Protein AF-A0ABD0U5N0-F1 (afdb_monomer)

InterPro domains:
  IPR001128 Cytochrome P450 [PF00067] (7-389)
  IPR001128 Cytochrome P450 [PR00385] (223-240)
  IPR001128 Cytochrome P450 [PR00385] (265-276)
  IPR001128 Cytochrome P450 [PR00385] (344-353)
  IPR001128 Cytochrome P450 [PR00385] (353-364)
  IPR002401 Cytochrome P450, E-class, group I [PR00463] (212-229)
  IPR002401 Cytochrome P450, E-class, group I [PR00463] (232-258)
  IPR002401 Cytochrome P450, E-class, group I [PR00463] (264-282)
  IPR002401 Cytochrome P450, E-class, group I [PR00463] (343-353)
  IPR002401 Cytochrome P450, E-class, group I [PR00463] (353-376)
  IPR017972 Cytochrome P450, conserved site [PS00086] (346-355)
  IPR036396 Cytochrome P450 superfamily [G3DSA:1.10.630.10] (1-417)
  IPR036396 Cytochrome P450 superfamily [SSF48264] (3-405)

Mean predicted aligned error: 13.19 Å

Secondary structure (DSSP, 8-state):
-EEEEE--HHHHHIIIIISGGG----HHHHHHTGGGTTSTTT--HHHHHHHHHHHHHHHT-HHHHHHHHHHHHHHIIIIIHHHHHHHHHTT-EEEHHHHHHHHHHHHHHHHHHS-------TT----HHHHHHHHHHHHHHHHTTS-HHHHHHHHHTT-HHHHHHHHHHHHHHHHHHHHHHHHHHHHTTS------HHHHHHTSGGG--HHHHHHHHHHHHHHHHHHHHHHHHHHHHHHHH-HHHHHHHHHHHHTT-SS-HHHHHHHHHHHHHS-SS-EEEEE-SS-EE-TTS-EE-TTEEEEEEHHHHTT-HHHH-TTTTS--GGGGB-TTSSBPPPPTTTSGGG--GGG--TTHHHHHHHHHHHHHHHHHHEEEEEPTT----B-SSSS--BTT--EEEEEE-------EEE---SSS--PPPPPPTT---EEEE---SSS-PPPPPPPTT---EEEE---S-S-PPPPPPPTT---EEEEEE-SSSPPPPPPPPTT----EEEEEE-SSS-EEEEE-

Radius of gyration: 30.44 Å; Cα contacts (8 Å, |Δi|>4): 755; chains: 1; bounding box: 78×53×89 Å

Structure (mmCIF, N/CA/C/O backbone):
data_AF-A0ABD0U5N0-F1
#
_entry.id   AF-A0ABD0U5N0-F1
#
loop_
_atom_site.group_PDB
_atom_site.id
_atom_site.type_symbol
_atom_site.label_atom_id
_atom_site.label_alt_id
_atom_site.label_comp_id
_atom_site.label_asym_id
_atom_site.label_entity_id
_atom_site.label_seq_id
_atom_site.pdbx_PDB_ins_code
_atom_site.Cartn_x
_atom_site.Cartn_y
_atom_site.Cartn_z
_atom_site.occupancy
_atom_site.B_iso_or_equiv
_atom_site.auth_seq_id
_atom_site.auth_comp_id
_atom_site.auth_asym_id
_atom_site.auth_atom_id
_atom_site.pdbx_PDB_model_num
ATOM 1 N N . MET A 1 1 ? 3.404 -3.059 -29.132 1.00 70.19 1 MET A N 1
ATOM 2 C CA . MET A 1 1 ? 4.041 -3.560 -27.898 1.00 70.19 1 MET A CA 1
ATOM 3 C C . MET A 1 1 ? 3.740 -5.045 -27.776 1.00 70.19 1 MET A C 1
ATOM 5 O O . MET A 1 1 ? 2.583 -5.409 -27.954 1.00 70.19 1 MET A O 1
ATOM 9 N N . LYS A 1 2 ? 4.748 -5.892 -27.534 1.00 87.06 2 LYS A N 1
ATOM 10 C CA . LYS A 1 2 ? 4.522 -7.301 -27.173 1.00 87.06 2 LYS A CA 1
ATOM 11 C C . LYS A 1 2 ? 4.377 -7.378 -25.654 1.00 87.06 2 LYS A C 1
ATOM 13 O O . LYS A 1 2 ? 5.252 -6.892 -24.943 1.00 87.06 2 LYS A O 1
ATOM 18 N N . LEU A 1 3 ? 3.276 -7.951 -25.183 1.00 91.19 3 LEU A N 1
ATOM 19 C CA . LEU A 1 3 ? 2.976 -8.116 -23.764 1.00 91.19 3 LEU A CA 1
ATOM 20 C C . LEU A 1 3 ? 2.849 -9.611 -23.463 1.00 91.19 3 LEU A C 1
ATOM 22 O O . LEU A 1 3 ? 2.065 -10.297 -24.116 1.00 91.19 3 LEU A O 1
ATOM 26 N N . LEU A 1 4 ? 3.597 -10.097 -22.477 1.00 94.75 4 LEU A N 1
ATOM 27 C CA . LEU A 1 4 ? 3.424 -11.420 -21.885 1.00 94.75 4 LEU A CA 1
ATOM 28 C C . LEU A 1 4 ? 2.811 -11.245 -20.496 1.00 94.75 4 LEU A C 1
ATOM 30 O O . LEU A 1 4 ? 3.356 -10.511 -19.679 1.00 94.75 4 LEU A O 1
ATOM 34 N N . ILE A 1 5 ? 1.704 -11.926 -20.207 1.00 95.62 5 ILE A N 1
ATOM 35 C CA . ILE A 1 5 ? 1.101 -11.927 -18.869 1.00 95.62 5 ILE A CA 1
ATOM 36 C C . ILE A 1 5 ? 1.369 -13.284 -18.221 1.00 95.62 5 ILE A C 1
ATOM 38 O O . ILE A 1 5 ? 1.080 -14.318 -18.818 1.00 95.62 5 ILE A O 1
ATOM 42 N N . THR A 1 6 ? 1.903 -13.290 -17.000 1.00 95.69 6 THR A N 1
ATOM 43 C CA . THR A 1 6 ? 2.189 -14.516 -16.244 1.00 95.69 6 THR A CA 1
ATOM 44 C C . THR A 1 6 ? 1.675 -14.425 -14.809 1.00 95.69 6 THR A C 1
ATOM 46 O O . THR A 1 6 ? 1.639 -13.362 -14.190 1.00 95.69 6 THR A O 1
ATOM 49 N N . CYS A 1 7 ? 1.282 -15.571 -14.267 1.00 95.69 7 CYS A N 1
ATOM 50 C CA . CYS A 1 7 ? 0.981 -15.779 -12.849 1.00 95.69 7 CYS A CA 1
ATOM 51 C C . CYS A 1 7 ? 1.714 -17.010 -12.284 1.00 95.69 7 CYS A C 1
ATOM 53 O O . CYS A 1 7 ? 1.429 -17.434 -11.171 1.00 95.69 7 CYS A O 1
ATOM 55 N N . ASP A 1 8 ? 2.665 -17.571 -13.040 1.00 96.12 8 ASP A N 1
ATOM 56 C CA . ASP A 1 8 ? 3.473 -18.722 -12.636 1.00 96.12 8 ASP A CA 1
ATOM 57 C C . ASP A 1 8 ? 4.595 -18.300 -11.656 1.00 96.12 8 ASP A C 1
ATOM 59 O O . ASP A 1 8 ? 5.469 -17.509 -12.044 1.00 96.12 8 ASP A O 1
ATOM 63 N N . PRO A 1 9 ? 4.623 -18.830 -10.415 1.00 96.75 9 PRO A N 1
ATOM 64 C CA . PRO A 1 9 ? 5.676 -18.541 -9.443 1.00 96.75 9 PRO A CA 1
ATOM 65 C C . PRO A 1 9 ? 7.088 -18.914 -9.914 1.00 96.75 9 PRO A C 1
ATOM 67 O O . PRO A 1 9 ? 8.052 -18.289 -9.471 1.00 96.75 9 PRO A O 1
ATOM 70 N N . ALA A 1 10 ? 7.243 -19.901 -10.804 1.00 97.00 10 ALA A N 1
ATOM 71 C CA . ALA A 1 10 ? 8.546 -20.276 -11.351 1.00 97.00 10 ALA A CA 1
ATOM 72 C C . ALA A 1 10 ? 9.104 -19.164 -12.251 1.00 97.00 10 ALA A C 1
ATOM 74 O O . ALA A 1 10 ? 10.258 -18.760 -12.091 1.00 97.00 10 ALA A O 1
ATOM 75 N N . ASN A 1 11 ? 8.262 -18.598 -13.124 1.00 97.25 11 ASN A N 1
ATOM 76 C CA . ASN A 1 11 ? 8.617 -17.425 -13.926 1.00 97.25 11 ASN A CA 1
ATOM 77 C C . ASN A 1 11 ? 8.943 -16.218 -13.030 1.00 97.25 11 ASN A C 1
ATOM 79 O O . ASN A 1 11 ? 9.918 -15.515 -13.286 1.00 97.25 11 ASN A O 1
ATOM 83 N N . VAL A 1 12 ? 8.162 -15.990 -11.963 1.00 97.12 12 VAL A N 1
ATOM 84 C CA . VAL A 1 12 ? 8.430 -14.917 -10.985 1.00 97.12 12 VAL A CA 1
ATOM 85 C C . VAL A 1 12 ? 9.796 -15.112 -10.331 1.00 97.12 12 VAL A C 1
ATOM 87 O O . VAL A 1 12 ? 10.606 -14.189 -10.324 1.00 97.12 12 VAL A O 1
ATOM 90 N N . ASN A 1 13 ? 10.077 -16.308 -9.806 1.00 97.44 13 ASN A N 1
ATOM 91 C CA . ASN A 1 13 ? 11.350 -16.604 -9.155 1.00 97.44 13 ASN A CA 1
ATOM 92 C C . ASN A 1 13 ? 12.532 -16.384 -10.106 1.00 97.44 13 ASN A C 1
ATOM 94 O O . ASN A 1 13 ? 13.528 -15.770 -9.726 1.00 97.44 13 ASN A O 1
ATOM 98 N N . HIS A 1 14 ? 12.403 -16.845 -11.350 1.00 97.50 14 HIS A N 1
ATOM 99 C CA . HIS A 1 14 ? 13.434 -16.672 -12.366 1.00 97.50 14 HIS A CA 1
ATOM 100 C C . HIS A 1 14 ? 13.706 -15.196 -12.662 1.00 97.50 14 HIS A C 1
ATOM 102 O O . HIS A 1 14 ? 14.838 -14.736 -12.535 1.00 97.50 14 HIS A O 1
ATOM 108 N N . ILE A 1 15 ? 12.659 -14.432 -12.976 1.00 96.88 15 ILE A N 1
ATOM 109 C CA . ILE A 1 15 ? 12.776 -13.035 -13.410 1.00 96.88 15 ILE A CA 1
ATOM 110 C C . ILE A 1 15 ? 13.223 -12.111 -12.270 1.00 96.88 15 ILE A C 1
ATOM 112 O O . ILE A 1 15 ? 14.026 -11.205 -12.482 1.00 96.88 15 ILE A O 1
ATOM 116 N N . PHE A 1 16 ? 12.720 -12.316 -11.053 1.00 96.62 16 PHE A N 1
ATOM 117 C CA . PHE A 1 16 ? 13.005 -11.411 -9.938 1.00 96.62 16 PHE A CA 1
ATOM 118 C C . PHE A 1 16 ? 14.241 -11.799 -9.127 1.00 96.62 16 PHE A C 1
ATOM 120 O O . PHE A 1 16 ? 14.817 -10.914 -8.499 1.00 96.62 16 PHE A O 1
ATOM 127 N N . ASN A 1 17 ? 14.655 -13.072 -9.124 1.00 95.38 17 ASN A N 1
ATOM 128 C CA . ASN A 1 17 ? 15.810 -13.533 -8.346 1.00 95.38 17 ASN A CA 1
ATOM 129 C C . ASN A 1 17 ? 16.969 -13.996 -9.232 1.00 95.38 17 ASN A C 1
ATOM 131 O O . ASN A 1 17 ? 18.081 -13.505 -9.063 1.00 95.38 17 ASN A O 1
ATOM 135 N N . VAL A 1 18 ? 16.723 -14.938 -10.148 1.00 96.25 18 VAL A N 1
ATOM 136 C CA . VAL A 1 18 ? 17.792 -15.658 -10.866 1.00 96.25 18 VAL A CA 1
ATOM 137 C C . VAL A 1 18 ? 18.437 -14.794 -11.947 1.00 96.25 18 VAL A C 1
ATOM 139 O O . VAL A 1 18 ? 19.654 -14.652 -11.959 1.00 96.25 18 VAL A O 1
ATOM 142 N N . ASN A 1 19 ? 17.636 -14.183 -12.824 1.00 96.00 19 ASN A N 1
ATOM 143 C CA . ASN A 1 19 ? 18.122 -13.375 -13.945 1.00 96.00 19 ASN A CA 1
ATOM 144 C C . ASN A 1 19 ? 17.683 -11.903 -13.841 1.00 96.00 19 ASN A C 1
ATOM 146 O O . ASN A 1 19 ? 17.311 -11.264 -14.818 1.00 96.00 19 ASN A O 1
ATOM 150 N N . PHE A 1 20 ? 17.719 -11.348 -12.629 1.00 95.00 20 PHE A N 1
ATOM 151 C CA . PHE A 1 20 ? 17.214 -10.006 -12.316 1.00 95.00 20 PHE A CA 1
ATOM 152 C C . PHE A 1 20 ? 17.708 -8.890 -13.256 1.00 95.00 20 PHE A C 1
ATOM 154 O O . PHE A 1 20 ? 16.948 -7.977 -13.586 1.00 95.00 20 PHE A O 1
ATOM 161 N N . HIS A 1 21 ? 18.970 -8.948 -13.689 1.00 94.31 21 HIS A N 1
ATOM 162 C CA . HIS A 1 21 ? 19.591 -7.906 -14.511 1.00 94.31 21 HIS A CA 1
ATOM 163 C C . HIS A 1 21 ? 18.999 -7.806 -15.924 1.00 94.31 21 HIS A C 1
ATOM 165 O O . HIS A 1 21 ? 18.962 -6.705 -16.472 1.00 94.31 21 HIS A O 1
ATOM 171 N N . ASN A 1 22 ? 18.487 -8.913 -16.473 1.00 96.19 22 ASN A N 1
ATOM 172 C CA . ASN A 1 22 ? 17.830 -8.945 -17.781 1.00 96.19 22 ASN A CA 1
ATOM 173 C C . ASN A 1 22 ? 16.428 -8.299 -17.764 1.00 96.19 22 ASN A C 1
ATOM 175 O O . ASN A 1 22 ? 15.859 -7.983 -18.811 1.00 96.19 22 ASN A O 1
ATOM 179 N N . TYR A 1 23 ? 15.869 -8.083 -16.567 1.00 96.19 23 TYR A N 1
ATOM 180 C CA . TYR A 1 23 ? 14.495 -7.626 -16.376 1.00 96.19 23 TYR A CA 1
ATOM 181 C C . TYR A 1 23 ? 14.414 -6.300 -15.589 1.00 96.19 23 TYR A C 1
ATOM 183 O O . TYR A 1 23 ? 13.945 -6.268 -14.435 1.00 96.19 23 TYR A O 1
ATOM 191 N N . PRO A 1 24 ? 14.870 -5.172 -16.175 1.00 95.31 24 PRO A N 1
ATOM 192 C CA . PRO A 1 24 ? 14.650 -3.841 -15.616 1.00 95.31 24 PRO A CA 1
ATOM 193 C C . PRO A 1 24 ? 13.161 -3.473 -15.659 1.00 95.31 24 PRO A C 1
ATOM 195 O O . PRO A 1 24 ? 12.338 -4.183 -16.239 1.00 95.31 24 PRO A O 1
ATOM 198 N N . LYS A 1 25 ? 12.774 -2.355 -15.041 1.00 92.31 25 LYS A N 1
ATOM 199 C CA . LYS A 1 25 ? 11.436 -1.801 -15.298 1.00 92.31 25 LYS A CA 1
ATOM 200 C C . LYS A 1 25 ? 11.361 -1.195 -16.701 1.00 92.31 25 LYS A C 1
ATOM 202 O O . LYS A 1 25 ? 10.390 -1.426 -17.417 1.00 92.31 25 LYS A O 1
ATOM 207 N N . GLY A 1 26 ? 12.428 -0.516 -17.118 1.00 91.06 26 GLY A N 1
ATOM 208 C CA . GLY A 1 26 ? 12.618 -0.028 -18.478 1.00 91.06 26 GLY A CA 1
ATOM 209 C C . GLY A 1 26 ? 11.933 1.309 -18.771 1.00 91.06 26 GLY A C 1
ATOM 210 O O . GLY A 1 26 ? 11.092 1.798 -18.017 1.00 91.06 26 GLY A O 1
ATOM 211 N N . HIS A 1 27 ? 12.297 1.888 -19.919 1.00 89.12 27 HIS A N 1
ATOM 212 C CA . HIS A 1 27 ? 11.910 3.244 -20.325 1.00 89.12 27 HIS A CA 1
ATOM 213 C C . HIS A 1 27 ? 10.390 3.470 -20.376 1.00 89.12 27 HIS A C 1
ATOM 215 O O . HIS A 1 27 ? 9.896 4.536 -20.019 1.00 89.12 27 HIS A O 1
ATOM 221 N N . GLU A 1 28 ? 9.629 2.474 -20.826 1.00 87.44 28 GLU A N 1
ATOM 222 C CA . GLU A 1 28 ? 8.171 2.584 -20.931 1.00 87.44 28 GLU A CA 1
ATOM 223 C C . GLU A 1 28 ? 7.501 2.729 -19.558 1.00 87.44 28 GLU A C 1
ATOM 225 O O . GLU A 1 28 ? 6.593 3.547 -19.398 1.00 87.44 28 GLU A O 1
ATOM 230 N N . PHE A 1 29 ? 7.992 2.004 -18.545 1.00 89.75 29 PHE A N 1
ATOM 231 C CA . PHE A 1 29 ? 7.529 2.171 -17.170 1.00 89.75 29 PHE A CA 1
ATOM 232 C C . PHE A 1 29 ? 7.836 3.587 -16.674 1.00 89.75 29 PHE A C 1
ATOM 234 O O . PHE A 1 29 ? 6.931 4.281 -16.216 1.00 89.75 29 PHE A O 1
ATOM 241 N N . SER A 1 30 ? 9.085 4.048 -16.815 1.00 91.38 30 SER A N 1
ATOM 242 C CA . SER A 1 30 ? 9.473 5.390 -16.361 1.00 91.38 30 SER A CA 1
ATOM 243 C C . SER A 1 30 ? 8.715 6.506 -17.087 1.00 91.38 30 SER A C 1
ATOM 245 O O . SER A 1 30 ? 8.373 7.506 -16.467 1.00 91.38 30 SER A O 1
ATOM 247 N N . GLU A 1 31 ? 8.397 6.334 -18.375 1.00 91.69 31 GLU A N 1
ATOM 248 C CA . GLU A 1 31 ? 7.619 7.311 -19.146 1.00 91.69 31 GLU A CA 1
ATOM 249 C C . GLU A 1 31 ? 6.152 7.365 -18.688 1.00 91.69 31 GLU A C 1
ATOM 251 O O . GLU A 1 31 ? 5.567 8.445 -18.578 1.00 91.69 31 GLU A O 1
ATOM 256 N N . ASN A 1 32 ? 5.548 6.215 -18.375 1.00 90.94 32 ASN A N 1
ATOM 257 C CA . ASN A 1 32 ? 4.183 6.176 -17.852 1.00 90.94 32 ASN A CA 1
ATOM 258 C C . ASN A 1 32 ? 4.086 6.748 -16.432 1.00 90.94 32 ASN A C 1
ATOM 260 O O . ASN A 1 32 ? 3.081 7.389 -16.120 1.00 90.94 32 ASN A O 1
ATOM 264 N N . PHE A 1 33 ? 5.111 6.544 -15.602 1.00 92.38 33 PHE A N 1
ATOM 265 C CA . PHE A 1 33 ? 5.203 7.003 -14.212 1.00 92.38 33 PHE A CA 1
ATOM 266 C C . PHE A 1 33 ? 6.078 8.256 -14.055 1.00 92.38 33 PHE A C 1
ATOM 268 O O . PHE A 1 33 ? 6.706 8.457 -13.016 1.00 92.38 33 PHE A O 1
ATOM 275 N N . ASP A 1 34 ? 6.113 9.121 -15.065 1.00 93.31 34 ASP A N 1
ATOM 276 C CA . ASP A 1 34 ? 6.986 10.299 -15.107 1.00 93.31 34 ASP A CA 1
ATOM 277 C C . ASP A 1 34 ? 6.796 11.280 -13.942 1.00 93.31 34 ASP A C 1
ATOM 279 O O . ASP A 1 34 ? 7.740 11.960 -13.544 1.00 93.31 34 ASP A O 1
ATOM 283 N N . ILE A 1 35 ? 5.613 11.288 -13.323 1.00 93.62 35 ILE A N 1
ATOM 284 C CA . ILE A 1 35 ? 5.359 12.044 -12.093 1.00 93.62 35 ILE A CA 1
ATOM 285 C C . ILE A 1 35 ? 6.316 11.681 -10.950 1.00 93.62 35 ILE A C 1
ATOM 287 O O . ILE A 1 35 ? 6.543 12.518 -10.086 1.00 93.62 35 ILE A O 1
ATOM 291 N N . LEU A 1 36 ? 6.893 10.474 -10.925 1.00 92.88 36 LEU A N 1
ATOM 292 C CA . LEU A 1 36 ? 7.845 10.038 -9.892 1.00 92.88 36 LEU A CA 1
ATOM 293 C C . LEU A 1 36 ? 9.285 10.503 -10.150 1.00 92.88 36 LEU A C 1
ATOM 295 O O . LEU A 1 36 ? 10.148 10.266 -9.304 1.00 92.88 36 LEU A O 1
ATOM 299 N N . GLY A 1 37 ? 9.547 11.120 -11.307 1.00 92.94 37 GLY A N 1
ATOM 300 C CA . GLY A 1 37 ? 10.888 11.516 -11.723 1.00 92.94 37 GLY A CA 1
ATOM 301 C C . GLY A 1 37 ? 11.872 10.346 -11.676 1.00 92.94 37 GLY A C 1
ATOM 302 O O . GLY A 1 37 ? 11.556 9.248 -12.143 1.00 92.94 37 GLY A O 1
ATOM 303 N N . ASP A 1 38 ? 13.038 10.578 -11.075 1.00 91.44 38 ASP A N 1
ATOM 304 C CA . ASP A 1 38 ? 14.132 9.605 -10.948 1.00 91.44 38 ASP A CA 1
ATOM 305 C C . ASP A 1 38 ? 14.093 8.833 -9.612 1.00 91.44 38 ASP A C 1
ATOM 307 O O . ASP A 1 38 ? 15.082 8.224 -9.191 1.00 91.44 38 ASP A O 1
ATOM 311 N N . GLY A 1 39 ? 12.944 8.847 -8.927 1.00 92.06 39 GLY A N 1
ATOM 312 C CA . GLY A 1 39 ? 12.747 8.163 -7.654 1.00 92.06 39 GLY A CA 1
ATOM 313 C C . GLY A 1 39 ? 12.921 6.643 -7.746 1.00 92.06 39 GLY A C 1
ATOM 314 O O . GLY A 1 39 ? 12.849 6.033 -8.815 1.00 92.06 39 GLY A O 1
ATOM 315 N N . ILE A 1 40 ? 13.093 5.996 -6.590 1.00 92.62 40 ILE A N 1
ATOM 316 C CA . ILE A 1 40 ? 13.462 4.572 -6.461 1.00 92.62 40 ILE A CA 1
ATOM 317 C C . ILE A 1 40 ? 12.544 3.594 -7.223 1.00 92.62 40 ILE A C 1
ATOM 319 O O . ILE A 1 40 ? 12.953 2.476 -7.554 1.00 92.62 40 ILE A O 1
ATOM 323 N N . PHE A 1 41 ? 11.299 3.990 -7.500 1.00 91.25 41 PHE A N 1
ATOM 324 C CA . PHE A 1 41 ? 10.359 3.192 -8.281 1.00 91.25 41 PHE A CA 1
ATOM 325 C C . PHE A 1 41 ? 10.565 3.273 -9.792 1.00 91.25 41 PHE A C 1
ATOM 327 O O . PHE A 1 41 ? 10.220 2.292 -10.447 1.00 91.25 41 PHE A O 1
ATOM 334 N N . ASN A 1 42 ? 11.117 4.365 -10.320 1.00 92.69 42 ASN A N 1
ATOM 335 C CA . ASN A 1 42 ? 11.445 4.538 -11.738 1.00 92.69 42 ASN A CA 1
ATOM 336 C C . ASN A 1 42 ? 12.912 4.229 -12.045 1.00 92.69 42 ASN A C 1
ATOM 338 O O . ASN A 1 42 ? 13.237 3.893 -13.179 1.00 92.69 42 ASN A O 1
ATOM 342 N N . ALA A 1 43 ? 13.791 4.316 -11.047 1.00 92.12 43 ALA A N 1
ATOM 343 C CA . ALA A 1 43 ? 15.204 4.033 -11.224 1.00 92.12 43 ALA A CA 1
ATOM 344 C C . ALA A 1 43 ? 15.462 2.553 -11.573 1.00 92.12 43 ALA A C 1
ATOM 346 O O . ALA A 1 43 ? 14.816 1.639 -11.043 1.00 92.12 43 ALA A O 1
ATOM 347 N N . ASP A 1 44 ? 16.479 2.316 -12.402 1.00 92.19 44 ASP A N 1
ATOM 348 C CA . ASP A 1 44 ? 17.041 1.003 -12.725 1.00 92.19 44 ASP A CA 1
ATOM 349 C C . ASP A 1 44 ? 18.568 0.983 -12.485 1.00 92.19 44 ASP A C 1
ATOM 351 O O . ASP A 1 44 ? 19.184 2.015 -12.206 1.00 92.19 44 ASP A O 1
ATOM 355 N N . HIS A 1 45 ? 19.167 -0.213 -12.533 1.00 91.31 45 HIS A N 1
ATOM 356 C CA . HIS A 1 45 ? 20.617 -0.448 -12.445 1.00 91.31 45 HIS A CA 1
ATOM 357 C C . HIS A 1 45 ? 21.315 0.273 -11.268 1.00 91.31 45 HIS A C 1
ATOM 359 O O . HIS A 1 45 ? 20.898 0.124 -10.115 1.00 91.31 45 HIS A O 1
ATOM 365 N N . GLU A 1 46 ? 22.399 1.009 -11.535 1.00 92.06 46 GLU A N 1
ATOM 366 C CA . GLU A 1 46 ? 23.238 1.656 -10.519 1.00 92.06 46 GLU A CA 1
ATOM 367 C C . GLU A 1 46 ? 22.492 2.734 -9.727 1.00 92.06 46 GLU A C 1
ATOM 369 O O . GLU A 1 46 ? 22.603 2.768 -8.500 1.00 92.06 46 GLU A O 1
ATOM 374 N N . SER A 1 47 ? 21.676 3.556 -10.401 1.00 89.94 47 SER A N 1
ATOM 375 C CA . SER A 1 47 ? 20.864 4.594 -9.748 1.00 89.94 47 SER A CA 1
ATOM 376 C C . SER A 1 47 ? 19.935 3.972 -8.706 1.00 89.94 47 SER A C 1
ATOM 378 O O . SER A 1 47 ? 19.943 4.359 -7.535 1.00 89.94 47 SER A O 1
ATOM 380 N N . TRP A 1 48 ? 19.208 2.920 -9.093 1.00 94.56 48 TRP A N 1
ATOM 381 C CA . TRP A 1 48 ? 18.344 2.194 -8.168 1.00 94.56 48 TRP A CA 1
ATOM 382 C C . TRP A 1 48 ? 19.124 1.542 -7.022 1.00 94.56 48 TRP A C 1
ATOM 384 O O . TRP A 1 48 ? 18.698 1.624 -5.870 1.00 94.56 48 TRP A O 1
ATOM 394 N N . SER A 1 49 ? 20.256 0.902 -7.324 1.00 93.12 49 SER A N 1
ATOM 395 C CA . SER A 1 49 ? 21.082 0.220 -6.324 1.00 93.12 49 SER A CA 1
ATOM 396 C C . SER A 1 49 ? 21.585 1.192 -5.250 1.00 93.12 49 SER A C 1
ATOM 398 O O . SER A 1 49 ? 21.451 0.921 -4.053 1.00 93.12 49 SER A O 1
ATOM 400 N N . SER A 1 50 ? 22.074 2.366 -5.665 1.00 90.88 50 SER A N 1
ATOM 401 C CA . SER A 1 50 ? 22.538 3.428 -4.766 1.00 90.88 50 SER A CA 1
ATOM 402 C C . SER A 1 50 ? 21.405 3.966 -3.884 1.00 90.88 50 SER A C 1
ATOM 404 O O . SER A 1 50 ? 21.506 3.942 -2.651 1.00 90.88 50 SER A O 1
ATOM 406 N N . GLN A 1 51 ? 20.275 4.348 -4.495 1.00 91.88 51 GLN A N 1
ATOM 407 C CA . GLN A 1 51 ? 19.096 4.834 -3.770 1.00 91.88 51 GLN A CA 1
ATOM 408 C C . GLN A 1 51 ? 18.573 3.799 -2.770 1.00 91.88 51 GLN A C 1
ATOM 410 O O . GLN A 1 51 ? 18.276 4.130 -1.619 1.00 91.88 51 GLN A O 1
ATOM 415 N N . ARG A 1 52 ? 18.495 2.529 -3.186 1.00 93.75 52 ARG A N 1
ATOM 416 C CA . ARG A 1 52 ? 18.048 1.424 -2.339 1.00 93.75 52 ARG A CA 1
ATOM 417 C C . ARG A 1 52 ? 18.975 1.211 -1.156 1.00 93.75 52 ARG A C 1
ATOM 419 O O . ARG A 1 52 ? 18.473 1.082 -0.044 1.00 93.75 52 ARG A O 1
ATOM 426 N N . LYS A 1 53 ? 20.291 1.161 -1.379 1.00 92.44 53 LYS A N 1
ATOM 427 C CA . LYS A 1 53 ? 21.277 0.972 -0.307 1.00 92.44 53 LYS A CA 1
ATOM 428 C C . LYS A 1 53 ? 21.139 2.073 0.741 1.00 92.44 53 LYS A C 1
ATOM 430 O O . LYS A 1 53 ? 21.066 1.770 1.928 1.00 92.44 53 LYS A O 1
ATOM 435 N N . LYS A 1 54 ? 21.018 3.330 0.304 1.00 89.12 54 LYS A N 1
ATOM 436 C CA . LYS A 1 54 ? 20.810 4.478 1.196 1.00 89.12 54 LYS A CA 1
ATOM 437 C C . LYS A 1 54 ? 19.496 4.370 1.969 1.00 89.12 54 LYS A C 1
ATOM 439 O O . LYS A 1 54 ? 19.510 4.409 3.194 1.00 89.12 54 LYS A O 1
ATOM 444 N N . ALA A 1 55 ? 18.376 4.155 1.279 1.00 91.69 55 ALA A N 1
ATOM 445 C CA . ALA A 1 55 ? 17.071 4.006 1.922 1.00 91.69 55 ALA A CA 1
ATOM 446 C C . ALA A 1 55 ? 17.057 2.847 2.934 1.00 91.69 55 ALA A C 1
ATOM 448 O O . ALA A 1 55 ? 16.573 3.012 4.050 1.00 91.69 55 ALA A O 1
ATOM 449 N N . GLN A 1 56 ? 17.640 1.698 2.576 1.00 92.56 56 GLN A N 1
ATOM 450 C CA . GLN A 1 56 ? 17.761 0.539 3.457 1.00 92.56 56 GLN A CA 1
ATOM 451 C C . GLN A 1 56 ? 18.546 0.878 4.728 1.00 92.56 56 GLN A C 1
ATOM 453 O O . GLN A 1 56 ? 18.069 0.590 5.819 1.00 92.56 56 GLN A O 1
ATOM 458 N N . LEU A 1 57 ? 19.700 1.542 4.599 1.00 90.25 57 LEU A N 1
ATOM 459 C CA . LEU A 1 57 ? 20.519 1.955 5.742 1.00 90.25 57 LEU A CA 1
ATOM 460 C C . LEU A 1 57 ? 19.794 2.898 6.703 1.00 90.25 57 LEU A C 1
ATOM 462 O O . LEU A 1 57 ? 20.129 2.904 7.883 1.00 90.25 57 LEU A O 1
ATOM 466 N N . LEU A 1 58 ? 18.844 3.699 6.218 1.00 87.88 58 LEU A N 1
ATOM 467 C CA . LEU A 1 58 ? 18.058 4.611 7.048 1.00 87.88 58 LEU A CA 1
ATOM 468 C C . LEU A 1 58 ? 16.927 3.878 7.772 1.00 87.88 58 LEU A C 1
ATOM 470 O O . LEU A 1 58 ? 16.796 3.983 8.990 1.00 87.88 58 LEU A O 1
ATOM 474 N N . ILE A 1 59 ? 16.138 3.092 7.039 1.00 89.94 59 ILE A N 1
ATOM 475 C CA . ILE A 1 59 ? 14.928 2.464 7.584 1.00 89.94 59 ILE A CA 1
ATOM 476 C C . ILE A 1 59 ? 15.210 1.281 8.515 1.00 89.94 59 ILE A C 1
ATOM 478 O O . ILE A 1 59 ? 14.356 0.933 9.324 1.00 89.94 59 ILE A O 1
ATOM 482 N N . THR A 1 60 ? 16.378 0.637 8.409 1.00 89.75 60 THR A N 1
ATOM 483 C CA . THR A 1 60 ? 16.743 -0.484 9.291 1.00 89.75 60 THR A CA 1
ATOM 484 C C . THR A 1 60 ? 17.376 -0.026 10.603 1.00 89.75 60 THR A C 1
ATOM 486 O O . THR A 1 60 ? 17.740 -0.865 11.424 1.00 89.75 60 THR A O 1
ATOM 489 N N . GLN A 1 61 ? 17.549 1.282 10.818 1.00 89.62 61 GLN A N 1
ATOM 490 C CA . GLN A 1 61 ? 18.125 1.789 12.062 1.00 89.62 61 GLN A CA 1
ATOM 491 C C . GLN A 1 61 ? 17.168 1.523 13.232 1.00 89.62 61 GLN A C 1
ATOM 493 O O . GLN A 1 61 ? 15.993 1.885 13.136 1.00 89.62 61 GLN A O 1
ATOM 498 N N . PRO A 1 62 ? 17.645 0.974 14.367 1.00 89.75 62 PRO A N 1
ATOM 499 C CA . PRO A 1 62 ? 16.792 0.701 15.526 1.00 89.75 62 PRO A CA 1
ATOM 500 C C . PRO A 1 62 ? 16.016 1.928 16.015 1.00 89.75 62 PRO A C 1
ATOM 502 O O . PRO A 1 62 ? 14.833 1.820 16.325 1.00 89.75 62 PRO A O 1
ATOM 505 N N . ARG A 1 63 ? 16.650 3.112 16.003 1.00 88.12 63 ARG A N 1
ATOM 506 C CA . ARG A 1 63 ? 15.993 4.385 16.344 1.00 88.12 63 ARG A CA 1
ATOM 507 C C . ARG A 1 63 ? 14.805 4.700 15.434 1.00 88.12 63 ARG A C 1
ATOM 509 O O . ARG A 1 63 ? 13.752 5.090 15.920 1.00 88.12 63 ARG A O 1
ATOM 516 N N . PHE A 1 64 ? 14.940 4.449 14.131 1.00 89.62 64 PHE A N 1
ATOM 517 C CA . PHE A 1 64 ? 13.887 4.721 13.161 1.00 89.62 64 PHE A CA 1
ATOM 518 C C . PHE A 1 64 ? 12.731 3.733 13.323 1.00 89.62 64 PHE A C 1
ATOM 520 O O . PHE A 1 64 ? 11.574 4.132 13.312 1.00 89.62 64 PHE A O 1
ATOM 527 N N . LEU A 1 65 ? 13.022 2.452 13.562 1.00 91.12 65 LEU A N 1
ATOM 528 C CA . LEU A 1 65 ? 11.989 1.449 13.844 1.00 91.12 65 LEU A CA 1
ATOM 529 C C . LEU A 1 65 ? 11.237 1.735 15.157 1.00 91.12 65 LEU A C 1
ATOM 531 O O . LEU A 1 65 ? 10.017 1.553 15.230 1.00 91.12 65 LEU A O 1
ATOM 535 N N . ALA A 1 66 ? 11.939 2.228 16.182 1.00 91.12 66 ALA A N 1
ATOM 536 C CA . ALA A 1 66 ? 11.313 2.706 17.411 1.00 91.12 66 ALA A CA 1
ATOM 537 C C . ALA A 1 66 ? 10.424 3.930 17.141 1.00 91.12 66 ALA A C 1
ATOM 539 O O . ALA A 1 66 ? 9.276 3.955 17.580 1.00 91.12 66 ALA A O 1
ATOM 540 N N . PHE A 1 67 ? 10.908 4.897 16.354 1.00 91.50 67 PHE A N 1
ATOM 541 C CA . PHE A 1 67 ? 10.138 6.067 15.930 1.00 91.50 67 PHE A CA 1
ATOM 542 C C . PHE A 1 67 ? 8.868 5.681 15.157 1.00 91.50 67 PHE A C 1
ATOM 544 O O . PHE A 1 67 ? 7.791 6.173 15.478 1.00 91.50 67 PHE A O 1
ATOM 551 N N . VAL A 1 68 ? 8.957 4.727 14.224 1.00 93.31 68 VAL A N 1
ATOM 552 C CA . VAL A 1 68 ? 7.802 4.157 13.505 1.00 93.31 68 VAL A CA 1
ATOM 553 C C . VAL A 1 68 ? 6.764 3.601 14.472 1.00 93.31 68 VAL A C 1
ATOM 555 O O . VAL A 1 68 ? 5.580 3.917 14.357 1.00 93.31 68 VAL A O 1
ATOM 558 N N . THR A 1 69 ? 7.200 2.800 15.444 1.00 93.25 69 THR A N 1
ATOM 559 C CA . THR A 1 69 ? 6.301 2.197 16.438 1.00 93.25 69 THR A CA 1
ATOM 560 C C . THR A 1 69 ? 5.627 3.270 17.294 1.00 93.25 69 THR A C 1
ATOM 562 O O . THR A 1 69 ? 4.418 3.219 17.502 1.00 93.25 69 THR A O 1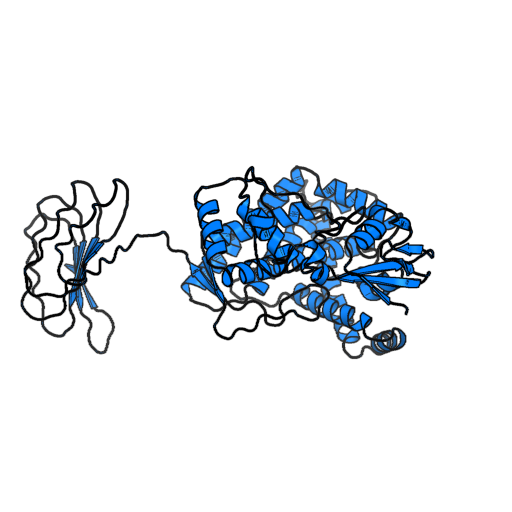
ATOM 565 N N . LEU A 1 70 ? 6.386 4.274 17.744 1.00 93.38 70 LEU A N 1
ATOM 566 C CA . LEU A 1 70 ? 5.867 5.391 18.533 1.00 93.38 70 LEU A CA 1
ATOM 567 C C . LEU A 1 70 ? 4.843 6.219 17.751 1.00 93.38 70 LEU A C 1
ATOM 569 O O . LEU A 1 70 ? 3.754 6.455 18.262 1.00 93.38 70 LEU A O 1
ATOM 573 N N . CYS A 1 71 ? 5.150 6.612 16.511 1.00 93.50 71 CYS A N 1
ATOM 574 C CA . CYS A 1 71 ? 4.216 7.358 15.665 1.00 93.50 71 CYS A CA 1
ATOM 575 C C . CYS A 1 71 ? 2.949 6.557 15.355 1.00 93.50 71 CYS A C 1
ATOM 577 O O . CYS A 1 71 ? 1.859 7.123 15.348 1.00 93.50 71 CYS A O 1
ATOM 579 N N . SER A 1 72 ? 3.085 5.248 15.125 1.00 95.31 72 SER A N 1
ATOM 580 C CA . SER A 1 72 ? 1.940 4.370 14.865 1.00 95.31 72 SER A CA 1
ATOM 581 C C . SER A 1 72 ? 1.016 4.304 16.079 1.00 95.31 72 SER A C 1
ATOM 583 O O . SER A 1 72 ? -0.181 4.539 15.945 1.00 95.31 72 SER A O 1
ATOM 585 N N . ARG A 1 73 ? 1.572 4.052 17.272 1.00 95.12 73 ARG A N 1
ATOM 586 C CA . ARG A 1 73 ? 0.806 3.997 18.527 1.00 95.12 73 ARG A CA 1
ATOM 587 C C . ARG A 1 73 ? 0.153 5.327 18.863 1.00 95.12 73 ARG A C 1
ATOM 589 O O . ARG A 1 73 ? -1.039 5.359 19.132 1.00 95.12 73 ARG A O 1
ATOM 596 N N . ASP A 1 74 ? 0.902 6.423 18.765 1.00 94.94 74 ASP A N 1
ATOM 597 C CA . ASP A 1 74 ? 0.380 7.771 18.996 1.00 94.94 74 ASP A CA 1
ATOM 598 C C . ASP A 1 74 ? -0.814 8.076 18.080 1.00 94.94 74 ASP A C 1
ATOM 600 O O . ASP A 1 74 ? -1.876 8.490 18.547 1.00 94.94 74 ASP A O 1
ATOM 604 N N . LYS A 1 75 ? -0.690 7.786 16.778 1.00 96.38 75 LYS A N 1
ATOM 605 C CA . LYS A 1 75 ? -1.780 8.009 15.825 1.00 96.38 75 LYS A CA 1
ATOM 606 C C . LYS A 1 75 ? -2.992 7.114 16.107 1.00 96.38 75 LYS A C 1
ATOM 608 O O . LYS A 1 75 ? -4.131 7.550 15.926 1.00 96.38 75 LYS A O 1
ATOM 613 N N . VAL A 1 76 ? -2.769 5.880 16.558 1.00 97.50 76 VAL A N 1
ATOM 614 C CA . VAL A 1 76 ? -3.841 4.958 16.950 1.00 97.50 76 VAL A CA 1
ATOM 615 C C . VAL A 1 76 ? -4.582 5.462 18.191 1.00 97.50 76 VAL A C 1
ATOM 617 O O . VAL A 1 76 ? -5.801 5.642 18.144 1.00 97.50 76 VAL A O 1
ATOM 620 N N . ASP A 1 77 ? -3.855 5.725 19.274 1.00 96.00 77 ASP A N 1
ATOM 621 C CA . ASP A 1 77 ? -4.424 6.007 20.593 1.00 96.00 77 ASP A CA 1
ATOM 622 C C . ASP A 1 77 ? -5.059 7.398 20.672 1.00 96.00 77 ASP A C 1
ATOM 624 O O . ASP A 1 77 ? -6.128 7.558 21.267 1.00 96.00 77 ASP A O 1
ATOM 628 N N . ASN A 1 78 ? -4.433 8.396 20.040 1.00 95.62 78 ASN A N 1
ATOM 629 C CA . ASN A 1 78 ? -4.844 9.796 20.156 1.00 95.62 78 ASN A CA 1
ATOM 630 C C . ASN A 1 78 ? -5.764 10.275 19.025 1.00 95.62 78 ASN A C 1
ATOM 632 O O . ASN A 1 78 ? -6.400 11.316 19.176 1.00 95.62 78 ASN A O 1
ATOM 636 N N . PHE A 1 79 ? -5.882 9.534 17.914 1.00 96.19 79 PHE A N 1
ATOM 637 C CA . PHE A 1 79 ? -6.699 9.962 16.769 1.00 96.19 79 PHE A CA 1
ATOM 638 C C . PHE A 1 79 ? -7.630 8.868 16.240 1.00 96.19 79 PHE A C 1
ATOM 640 O O . PHE A 1 79 ? -8.840 9.086 16.191 1.00 96.19 79 PHE A O 1
ATOM 647 N N . LEU A 1 80 ? -7.112 7.687 15.878 1.00 97.62 80 LEU A N 1
ATOM 648 C CA . LEU A 1 80 ? -7.932 6.631 15.269 1.00 97.62 80 LEU A CA 1
ATOM 649 C C . LEU A 1 80 ? -9.010 6.109 16.222 1.00 97.62 80 LEU A C 1
ATOM 651 O O . LEU A 1 80 ? -10.187 6.103 15.860 1.00 97.62 80 LEU A O 1
ATOM 655 N N . LEU A 1 81 ? -8.632 5.684 17.432 1.00 96.88 81 LEU A N 1
ATOM 656 C CA . LEU A 1 81 ? -9.597 5.180 18.409 1.00 96.88 81 LEU A CA 1
ATOM 657 C C . LEU A 1 81 ? -10.592 6.270 18.837 1.00 96.88 81 LEU A C 1
ATOM 659 O O . LEU A 1 81 ? -11.790 6.000 18.765 1.00 96.88 81 LEU A O 1
ATOM 663 N N . PRO A 1 82 ? -10.181 7.503 19.205 1.00 96.25 82 PRO A N 1
ATOM 664 C CA . PRO A 1 82 ? -11.125 8.576 19.522 1.00 96.25 82 PRO A CA 1
ATOM 665 C C . PRO A 1 82 ? -12.120 8.877 18.397 1.00 96.25 82 PRO A C 1
ATOM 667 O O . PRO A 1 82 ? -13.316 9.001 18.664 1.00 96.25 82 PRO A O 1
ATOM 670 N N . LEU A 1 83 ? -11.661 8.922 17.141 1.00 96.06 83 LEU A N 1
ATOM 671 C CA . LEU A 1 83 ? -12.544 9.110 15.992 1.00 96.06 83 LEU A CA 1
ATOM 672 C C . LEU A 1 83 ? -13.565 7.970 15.889 1.00 96.06 83 LEU A C 1
ATOM 674 O O . LEU A 1 83 ? -14.761 8.220 15.751 1.00 96.06 83 LEU A O 1
ATOM 678 N N . LEU A 1 84 ? -13.120 6.715 15.985 1.00 96.50 84 LEU A N 1
ATOM 679 C CA . LEU A 1 84 ? -14.011 5.557 15.903 1.00 96.50 84 LEU A CA 1
ATOM 680 C C . LEU A 1 84 ? -14.992 5.475 17.082 1.00 96.50 84 LEU A C 1
ATOM 682 O O . LEU A 1 84 ? -16.144 5.103 16.854 1.00 96.50 84 LEU A O 1
ATOM 686 N N . ARG A 1 85 ? -14.591 5.876 18.299 1.00 95.62 85 ARG A N 1
ATOM 687 C CA . ARG A 1 85 ? -15.486 6.010 19.468 1.00 95.62 85 ARG A CA 1
ATOM 688 C C . ARG A 1 85 ? -16.606 6.999 19.175 1.00 95.62 85 ARG A C 1
ATOM 690 O O . ARG A 1 85 ? -17.774 6.634 19.268 1.00 95.62 85 ARG A O 1
ATOM 697 N N . GLN A 1 86 ? -16.252 8.206 18.733 1.00 94.12 86 GLN A N 1
ATOM 698 C CA . GLN A 1 86 ? -17.220 9.251 18.398 1.00 94.12 86 GLN A CA 1
ATOM 699 C C . GLN A 1 86 ? -18.192 8.792 17.300 1.00 94.12 86 GLN A C 1
ATOM 701 O O . GLN A 1 86 ? -19.400 9.001 17.396 1.00 94.12 86 GLN A O 1
ATOM 706 N N . LEU A 1 87 ? -17.680 8.149 16.248 1.00 92.00 87 LEU A N 1
ATOM 707 C CA . LEU A 1 87 ? -18.512 7.626 15.162 1.00 92.00 87 LEU A CA 1
ATOM 708 C C . LEU A 1 87 ? -19.441 6.502 15.633 1.00 92.00 87 LEU A C 1
ATOM 710 O O . LEU A 1 87 ? -20.584 6.429 15.176 1.00 92.00 87 LEU A O 1
ATOM 714 N N . SER A 1 88 ? -18.962 5.658 16.551 1.00 93.62 88 SER A N 1
ATOM 715 C CA . SER A 1 88 ? -19.745 4.580 17.151 1.00 93.62 88 SER A CA 1
ATOM 716 C C . SER A 1 88 ? -20.888 5.116 18.012 1.00 93.62 88 SER A C 1
ATOM 718 O O . SER A 1 88 ? -22.031 4.708 17.829 1.00 93.62 88 SER A O 1
ATOM 720 N N . GLU A 1 89 ? -20.621 6.098 18.878 1.00 93.31 89 GLU A N 1
ATOM 721 C CA . GLU A 1 89 ? -21.641 6.756 19.711 1.00 93.31 89 GLU A CA 1
ATOM 722 C C . GLU A 1 89 ? -22.752 7.399 18.871 1.00 93.31 89 GLU A C 1
ATOM 724 O O . GLU A 1 89 ? -23.926 7.382 19.244 1.00 93.31 89 GLU A O 1
ATOM 729 N N . GLN A 1 90 ? -22.388 7.933 17.705 1.00 91.25 90 GLN A N 1
ATOM 730 C CA . GLN A 1 90 ? -23.318 8.566 16.772 1.00 91.25 90 GLN A CA 1
ATOM 731 C C . GLN A 1 90 ? -24.032 7.570 15.846 1.00 91.25 90 GLN A C 1
ATOM 733 O O . GLN A 1 90 ? -24.898 7.988 15.078 1.00 91.25 90 GLN A O 1
ATOM 738 N N . ASN A 1 91 ? -23.676 6.277 15.878 1.00 89.56 91 ASN A N 1
ATOM 739 C CA . ASN A 1 91 ? -24.101 5.269 14.898 1.00 89.56 91 ASN A CA 1
ATOM 740 C C . ASN A 1 91 ? -23.946 5.759 13.445 1.00 89.56 91 ASN A C 1
ATOM 742 O O . ASN A 1 91 ? -24.799 5.520 12.585 1.00 89.56 91 ASN A O 1
ATOM 746 N N . LYS A 1 92 ? -22.867 6.502 13.171 1.00 91.81 92 LYS A N 1
ATOM 747 C CA . LYS A 1 92 ? -22.641 7.123 11.866 1.00 91.81 92 LYS A CA 1
ATOM 748 C C . LYS A 1 92 ? -22.036 6.101 10.910 1.00 91.81 92 LYS A C 1
ATOM 750 O O . LYS A 1 92 ? -21.037 5.456 11.224 1.00 91.81 92 LYS A O 1
ATOM 755 N N . ILE A 1 93 ? -22.613 5.993 9.714 1.00 94.44 93 ILE A N 1
ATOM 756 C CA . ILE A 1 93 ? -22.001 5.235 8.619 1.00 94.44 93 ILE A CA 1
ATOM 757 C C . ILE A 1 93 ? -20.715 5.950 8.207 1.00 94.44 93 ILE A C 1
ATOM 759 O O . ILE A 1 93 ? -20.736 7.136 7.869 1.00 94.44 93 ILE A O 1
ATOM 763 N N . VAL A 1 94 ? -19.605 5.218 8.207 1.00 94.06 94 VAL A N 1
ATOM 764 C CA . VAL A 1 94 ? -18.287 5.737 7.840 1.00 94.06 94 VAL A CA 1
ATOM 765 C C . VAL A 1 94 ? -17.702 4.949 6.678 1.00 94.06 94 VAL A C 1
ATOM 767 O O . VAL A 1 94 ? -17.949 3.754 6.528 1.00 94.06 94 VAL A O 1
ATOM 770 N N . ASP A 1 95 ? -16.923 5.630 5.841 1.00 96.56 95 ASP A N 1
ATOM 771 C CA . ASP A 1 95 ? -16.048 4.970 4.882 1.00 96.56 95 ASP A CA 1
ATOM 772 C C . ASP A 1 95 ? -14.742 4.564 5.560 1.00 96.56 95 ASP A C 1
ATOM 774 O O . ASP A 1 95 ? -13.843 5.382 5.754 1.00 96.56 95 ASP A O 1
ATOM 778 N N . LEU A 1 96 ? -14.636 3.292 5.927 1.00 97.12 96 LEU A N 1
ATOM 779 C CA . LEU A 1 96 ? -13.469 2.788 6.634 1.00 97.12 96 LEU A CA 1
ATOM 780 C C . LEU A 1 96 ? -12.202 2.819 5.758 1.00 97.12 96 LEU A C 1
ATOM 782 O O . LEU A 1 96 ? -11.098 2.938 6.283 1.00 97.12 96 LEU A O 1
ATOM 786 N N . GLN A 1 97 ? -12.345 2.794 4.427 1.00 96.88 97 GLN A N 1
ATOM 787 C CA . GLN A 1 97 ? -11.208 2.991 3.527 1.00 96.88 97 GLN A CA 1
ATOM 788 C C . GLN A 1 97 ? -10.660 4.421 3.622 1.00 96.88 97 GLN A C 1
ATOM 790 O O . GLN A 1 97 ? -9.446 4.593 3.680 1.00 96.88 97 GLN A O 1
ATOM 795 N N . ASP A 1 98 ? -11.527 5.438 3.667 1.00 95.62 98 ASP A N 1
ATOM 796 C CA . ASP A 1 98 ? -11.091 6.838 3.803 1.00 95.62 98 ASP A CA 1
ATOM 797 C C . ASP A 1 98 ? -10.411 7.082 5.159 1.00 95.62 98 ASP A C 1
ATOM 799 O O . ASP A 1 98 ? -9.350 7.701 5.222 1.00 95.62 98 ASP A O 1
ATOM 803 N N . VAL A 1 99 ? -10.961 6.506 6.237 1.00 97.25 99 VAL A N 1
ATOM 804 C CA . VAL A 1 99 ? -10.350 6.524 7.579 1.00 97.25 99 VAL A CA 1
ATOM 805 C C . VAL A 1 99 ? -8.926 5.967 7.540 1.00 97.25 99 VAL A C 1
ATOM 807 O O . VAL A 1 99 ? -7.996 6.629 8.000 1.00 97.25 99 VAL A O 1
ATOM 810 N N . PHE A 1 100 ? -8.726 4.778 6.964 1.00 97.94 100 PHE A N 1
ATOM 811 C CA . PHE A 1 100 ? -7.399 4.162 6.933 1.00 97.94 100 PHE A CA 1
ATOM 812 C C . PHE A 1 100 ? -6.424 4.844 5.973 1.00 97.94 100 PHE A C 1
ATOM 814 O O . PHE A 1 100 ? -5.233 4.877 6.268 1.00 97.94 100 PHE A O 1
ATOM 821 N N . LEU A 1 101 ? -6.901 5.428 4.869 1.00 95.88 101 LEU A N 1
ATOM 822 C CA . LEU A 1 101 ? -6.063 6.231 3.972 1.00 95.88 101 LEU A CA 1
ATOM 823 C C . LEU A 1 101 ? -5.592 7.537 4.626 1.00 95.88 101 LEU A C 1
ATOM 825 O O . LEU A 1 101 ? -4.481 7.981 4.349 1.00 95.88 101 LEU A O 1
ATOM 829 N N . ARG A 1 102 ? -6.412 8.158 5.484 1.00 96.31 102 ARG A N 1
ATOM 830 C CA . ARG A 1 102 ? -6.017 9.327 6.294 1.00 96.31 102 ARG A CA 1
ATOM 831 C C . ARG A 1 102 ? -5.042 8.940 7.397 1.00 96.31 102 ARG A C 1
ATOM 833 O O . ARG A 1 102 ? -4.029 9.604 7.580 1.00 96.31 102 ARG A O 1
ATOM 840 N N . PHE A 1 103 ? -5.318 7.833 8.083 1.00 97.19 103 PHE A N 1
ATOM 841 C CA . PHE A 1 103 ? -4.434 7.268 9.100 1.00 97.19 103 PHE A CA 1
ATOM 842 C C . PHE A 1 103 ? -3.022 7.014 8.552 1.00 97.19 103 PHE A C 1
ATOM 844 O O . PHE A 1 103 ? -2.048 7.532 9.098 1.00 97.19 103 PHE A O 1
ATOM 851 N N . SER A 1 104 ? -2.905 6.284 7.438 1.00 96.69 104 SER A N 1
ATOM 852 C CA . SER A 1 104 ? -1.607 5.995 6.822 1.00 96.69 104 SER A CA 1
ATOM 853 C C . SER A 1 104 ? -0.961 7.241 6.210 1.00 96.69 104 SER A C 1
ATOM 855 O O . SER A 1 104 ? 0.261 7.373 6.245 1.00 96.69 104 SER A O 1
ATOM 857 N N . PHE A 1 105 ? -1.747 8.185 5.676 1.00 95.75 105 PHE A N 1
ATOM 858 C CA . PHE A 1 105 ? -1.230 9.463 5.181 1.00 95.75 105 PHE A CA 1
ATOM 859 C C . PHE A 1 105 ? -0.563 10.284 6.289 1.00 95.75 105 PHE A C 1
ATOM 861 O O . PHE A 1 105 ? 0.559 10.755 6.093 1.00 95.75 105 PHE A O 1
ATOM 868 N N . ASP A 1 106 ? -1.219 10.424 7.444 1.00 95.50 106 ASP A N 1
ATOM 869 C CA . ASP A 1 106 ? -0.690 11.173 8.586 1.00 95.50 10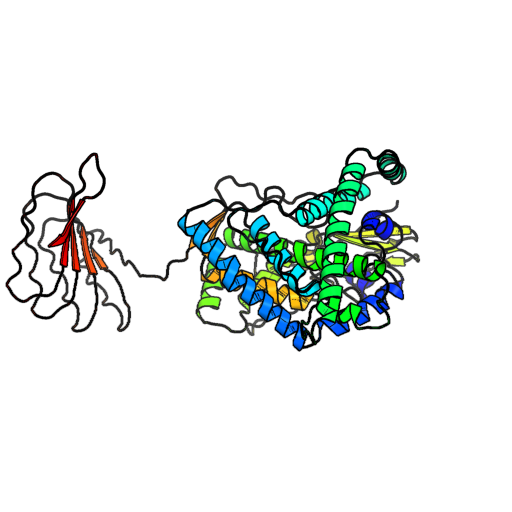6 ASP A CA 1
ATOM 870 C C . ASP A 1 106 ? 0.617 10.550 9.096 1.00 95.50 106 ASP A C 1
ATOM 872 O O . ASP A 1 106 ? 1.611 11.259 9.273 1.00 95.50 106 ASP A O 1
ATOM 876 N N . ILE A 1 107 ? 0.645 9.222 9.279 1.00 95.44 107 ILE A N 1
ATOM 877 C CA . ILE A 1 107 ? 1.856 8.506 9.708 1.00 95.44 107 ILE A CA 1
ATOM 878 C C . ILE A 1 107 ? 2.962 8.681 8.673 1.00 95.44 107 ILE A C 1
ATOM 880 O O . ILE A 1 107 ? 4.076 9.059 9.028 1.00 95.44 107 ILE A O 1
ATOM 884 N N . THR A 1 108 ? 2.666 8.491 7.387 1.00 95.31 108 THR A N 1
ATOM 885 C CA . THR A 1 108 ? 3.679 8.627 6.333 1.00 95.31 108 THR A CA 1
ATOM 886 C C . THR A 1 108 ? 4.238 10.051 6.283 1.00 95.31 108 THR A C 1
ATOM 888 O O . THR A 1 108 ? 5.454 10.221 6.207 1.00 95.31 108 THR A O 1
ATOM 891 N N . CYS A 1 109 ? 3.401 11.085 6.426 1.00 94.38 109 CYS A N 1
ATOM 892 C CA . CYS A 1 109 ? 3.868 12.470 6.547 1.00 94.38 109 CYS A CA 1
ATOM 893 C C . CYS A 1 109 ? 4.799 12.657 7.750 1.00 94.38 109 CYS A C 1
ATOM 895 O O . CYS A 1 109 ? 5.836 13.323 7.641 1.00 94.38 109 CYS A O 1
ATOM 897 N N . LYS A 1 110 ? 4.469 12.033 8.885 1.00 93.25 110 LYS A N 1
ATOM 898 C CA . LYS A 1 110 ? 5.277 12.113 10.100 1.00 93.25 110 LYS A CA 1
ATOM 899 C C . LYS A 1 110 ? 6.630 11.430 9.923 1.00 93.25 110 LYS A C 1
ATOM 901 O O . LYS A 1 110 ? 7.650 12.010 10.290 1.00 93.25 110 LYS A O 1
ATOM 906 N N . LEU A 1 111 ? 6.658 10.251 9.308 1.00 93.06 111 LEU A N 1
ATOM 907 C CA . LEU A 1 111 ? 7.882 9.488 9.058 1.00 93.06 111 LEU A CA 1
ATOM 908 C C . LEU A 1 111 ? 8.775 10.138 7.995 1.00 93.06 111 LEU A C 1
ATOM 910 O O . LEU A 1 111 ? 9.996 10.179 8.150 1.00 93.06 111 LEU A O 1
ATOM 914 N N . VAL A 1 112 ? 8.184 10.664 6.921 1.00 92.94 112 VAL A N 1
ATOM 915 C CA . VAL A 1 112 ? 8.926 11.248 5.797 1.00 92.94 112 VAL A CA 1
ATOM 916 C C . VAL A 1 112 ? 9.362 12.672 6.118 1.00 92.94 112 VAL A C 1
ATOM 918 O O . VAL A 1 112 ? 10.554 12.968 6.084 1.00 92.94 112 VAL A O 1
ATOM 921 N N . PHE A 1 113 ? 8.424 13.550 6.473 1.00 91.19 113 PHE A N 1
ATOM 922 C CA . PHE A 1 113 ? 8.671 14.986 6.627 1.00 91.19 113 PHE A CA 1
ATOM 923 C C . PHE A 1 113 ? 8.833 15.428 8.086 1.00 91.19 113 PHE A C 1
ATOM 925 O O . PHE A 1 113 ? 9.343 16.518 8.335 1.00 91.19 113 PHE A O 1
ATOM 932 N N . GLY A 1 114 ? 8.424 14.613 9.063 1.00 89.12 114 GLY A N 1
ATOM 933 C CA . GLY A 1 114 ? 8.368 15.021 10.474 1.00 89.12 114 GLY A CA 1
ATOM 934 C C . GLY A 1 114 ? 7.120 15.836 10.833 1.00 89.12 114 GLY A C 1
ATOM 935 O O . GLY A 1 114 ? 6.997 16.296 11.972 1.00 89.12 114 GLY A O 1
ATOM 936 N N . ILE A 1 115 ? 6.187 16.004 9.890 1.00 88.81 115 ILE A N 1
ATOM 937 C CA . ILE A 1 115 ? 4.970 16.809 10.048 1.00 88.81 115 ILE A CA 1
ATOM 938 C C . ILE A 1 115 ? 3.752 15.908 10.227 1.00 88.81 115 ILE A C 1
ATOM 940 O O . ILE A 1 115 ? 3.675 14.844 9.625 1.00 88.81 115 ILE A O 1
ATOM 944 N N . ASP A 1 116 ? 2.791 16.354 11.025 1.00 90.06 116 ASP A N 1
ATOM 945 C CA . ASP A 1 116 ? 1.490 15.701 11.140 1.00 90.06 116 ASP A CA 1
ATOM 946 C C . ASP A 1 116 ? 0.423 16.629 10.541 1.00 90.06 116 ASP A C 1
ATOM 948 O O . ASP A 1 116 ? 0.225 17.723 11.079 1.00 90.06 116 ASP A O 1
ATOM 952 N N . PRO A 1 117 ? -0.218 16.262 9.417 1.00 89.44 117 PRO A N 1
ATOM 953 C CA . PRO A 1 117 ? -1.264 17.078 8.815 1.00 89.44 117 PRO A CA 1
ATOM 954 C C . PRO A 1 117 ? -2.603 16.970 9.559 1.00 89.44 117 PRO A C 1
ATOM 956 O O . PRO A 1 117 ? -3.512 17.732 9.236 1.00 89.44 117 PRO A O 1
ATOM 959 N N . ALA A 1 118 ? -2.732 16.055 10.532 1.00 90.81 118 ALA A N 1
ATOM 960 C CA . ALA A 1 118 ? -3.952 15.805 11.297 1.00 90.81 118 ALA A CA 1
ATOM 961 C C . ALA A 1 118 ? -5.190 15.617 10.397 1.00 90.81 118 ALA A C 1
ATOM 963 O O . ALA A 1 118 ? -6.272 16.140 10.672 1.00 90.81 118 ALA A O 1
ATOM 964 N N . SER A 1 119 ? -5.027 14.882 9.289 1.00 91.94 119 SER A N 1
ATOM 965 C CA . SER A 1 119 ? -6.098 14.683 8.307 1.00 91.94 119 SER A CA 1
ATOM 966 C C . SER A 1 119 ? -7.184 13.725 8.795 1.00 91.94 119 SER A C 1
ATOM 968 O O . SER A 1 119 ? -8.297 13.718 8.257 1.00 91.94 119 SER A O 1
ATOM 970 N N . LEU A 1 120 ? -6.867 12.919 9.811 1.00 90.19 120 LEU A N 1
ATOM 971 C CA . LEU A 1 120 ? -7.789 12.027 10.498 1.00 90.19 120 LEU A CA 1
ATOM 972 C C . LEU A 1 120 ? -8.657 12.815 11.494 1.00 90.19 120 LEU A C 1
ATOM 974 O O . LEU A 1 120 ? -8.457 12.750 12.705 1.00 90.19 120 LEU A O 1
ATOM 978 N N . SER A 1 121 ? -9.615 13.581 10.966 1.00 88.19 121 SER A N 1
ATOM 979 C CA . SER A 1 121 ? -10.527 14.419 11.749 1.00 88.19 121 SER A CA 1
ATOM 980 C C . SER A 1 121 ? -12.004 14.030 11.555 1.00 88.19 121 SER A C 1
ATOM 982 O O . SER A 1 121 ? -12.366 13.491 10.503 1.00 88.19 121 SER A O 1
ATOM 984 N N . PRO A 1 122 ? -12.892 14.329 12.528 1.00 83.94 122 PRO A N 1
ATOM 985 C CA . PRO A 1 122 ? -14.326 14.017 12.433 1.00 83.94 122 PRO A CA 1
ATOM 986 C C . PRO A 1 122 ? -15.069 14.713 11.285 1.00 83.94 122 PRO A C 1
ATOM 988 O O . PRO A 1 122 ? -16.151 14.264 10.894 1.00 83.94 122 PRO A O 1
ATOM 991 N N . ASP A 1 123 ? -14.494 15.791 10.750 1.00 84.69 123 ASP A N 1
ATOM 992 C CA . ASP A 1 123 ? -15.077 16.591 9.671 1.00 84.69 123 ASP A CA 1
ATOM 993 C C . ASP A 1 123 ? -14.845 15.978 8.285 1.00 84.69 123 ASP A C 1
ATOM 995 O O . ASP A 1 123 ? -15.504 16.371 7.323 1.00 84.69 123 ASP A O 1
ATOM 999 N N . PHE A 1 124 ? -13.922 15.013 8.165 1.00 86.25 124 PHE A N 1
ATOM 1000 C CA . PHE A 1 124 ? -13.569 14.354 6.901 1.00 86.25 124 PHE A CA 1
ATOM 1001 C C . PHE A 1 124 ? -13.304 15.345 5.755 1.00 86.25 124 PHE A C 1
ATOM 1003 O O . PHE A 1 124 ? -13.686 15.122 4.602 1.00 86.25 124 PHE A O 1
ATOM 1010 N N . THR A 1 125 ? -12.617 16.450 6.056 1.00 88.38 125 THR A N 1
ATOM 1011 C CA . THR A 1 125 ? -12.275 17.473 5.061 1.00 88.38 125 THR A CA 1
ATOM 1012 C C . THR A 1 125 ? -11.453 16.871 3.927 1.00 88.38 125 THR A C 1
ATOM 1014 O O . THR A 1 125 ? -10.650 15.957 4.130 1.00 88.38 125 THR A O 1
ATOM 1017 N N . ILE A 1 126 ? -11.669 17.344 2.699 1.00 86.75 126 ILE A N 1
ATOM 1018 C CA . ILE A 1 126 ? -10.930 16.842 1.537 1.00 86.75 126 ILE A CA 1
ATOM 1019 C C . ILE A 1 126 ? -9.444 17.127 1.747 1.00 86.75 126 ILE A C 1
ATOM 1021 O O . ILE A 1 126 ? -9.062 18.275 1.946 1.00 86.75 126 ILE A O 1
ATOM 1025 N N . VAL A 1 127 ? -8.613 16.091 1.643 1.00 89.81 127 VAL A N 1
ATOM 1026 C CA . VAL A 1 127 ? -7.153 16.221 1.648 1.00 89.81 127 VAL A CA 1
ATOM 1027 C C . VAL A 1 127 ? -6.700 16.446 0.198 1.00 89.81 127 VAL A C 1
ATOM 1029 O O . VAL A 1 127 ? -6.791 15.512 -0.607 1.00 89.81 127 VAL A O 1
ATOM 1032 N N . PRO A 1 128 ? -6.238 17.654 -0.190 1.00 92.88 128 PRO A N 1
ATOM 1033 C CA . PRO A 1 128 ? -5.947 17.963 -1.593 1.00 92.88 128 PRO A CA 1
ATOM 1034 C C . PRO A 1 128 ? -4.877 17.048 -2.194 1.00 92.88 128 PRO A C 1
ATOM 1036 O O . PRO A 1 128 ? -5.065 16.529 -3.292 1.00 92.88 128 PRO A O 1
ATOM 1039 N N . PHE A 1 129 ? -3.811 16.776 -1.433 1.00 90.94 129 PHE A N 1
ATOM 1040 C CA . PHE A 1 129 ? -2.735 15.866 -1.830 1.00 90.94 129 PHE A CA 1
ATOM 1041 C C . PHE A 1 129 ? -3.258 14.457 -2.143 1.00 90.94 129 PHE A C 1
ATOM 1043 O O . PHE A 1 129 ? -3.009 13.920 -3.217 1.00 90.94 129 PHE A O 1
ATOM 1050 N N . ALA A 1 130 ? -4.054 13.877 -1.242 1.00 87.56 130 ALA A N 1
ATOM 1051 C CA . ALA A 1 130 ? -4.659 12.557 -1.415 1.00 87.56 130 ALA A CA 1
ATOM 1052 C C . ALA A 1 130 ? -5.507 12.460 -2.694 1.00 87.56 130 ALA A C 1
ATOM 1054 O O . ALA A 1 130 ? -5.380 11.505 -3.461 1.00 87.56 130 ALA A O 1
ATOM 1055 N N . LYS A 1 131 ? -6.345 13.475 -2.944 1.00 91.56 131 LYS A N 1
ATOM 1056 C CA . LYS A 1 131 ? -7.184 13.548 -4.146 1.00 91.56 131 LYS A CA 1
ATOM 1057 C C . LYS A 1 131 ? -6.341 13.664 -5.420 1.00 91.56 131 LYS A C 1
ATOM 1059 O O . LYS A 1 131 ? -6.667 13.032 -6.422 1.00 91.56 131 LYS A O 1
ATOM 1064 N N . ALA A 1 132 ? -5.274 14.460 -5.383 1.00 94.56 132 ALA A N 1
ATOM 1065 C CA . ALA A 1 132 ? -4.352 14.615 -6.502 1.00 94.56 132 ALA A CA 1
ATOM 1066 C C . ALA A 1 132 ? -3.639 13.293 -6.836 1.00 94.56 132 ALA A C 1
ATOM 1068 O O . ALA A 1 132 ? -3.580 12.902 -8.001 1.00 94.56 132 ALA A O 1
ATOM 1069 N N . ILE A 1 133 ? -3.186 12.554 -5.820 1.00 91.81 133 ILE A N 1
ATOM 1070 C CA . ILE A 1 133 ? -2.579 11.227 -5.989 1.00 91.81 133 ILE A CA 1
ATOM 1071 C C . ILE A 1 133 ? -3.565 10.234 -6.619 1.00 91.81 133 ILE A C 1
ATOM 1073 O O . ILE A 1 133 ? -3.208 9.539 -7.572 1.00 91.81 133 ILE A O 1
ATOM 1077 N N . ASP A 1 134 ? -4.815 10.194 -6.152 1.00 90.06 134 ASP A N 1
ATOM 1078 C CA . ASP A 1 134 ? -5.829 9.294 -6.712 1.00 90.06 134 ASP A CA 1
ATOM 1079 C C . ASP A 1 134 ? -6.118 9.591 -8.198 1.00 90.06 134 ASP A C 1
ATOM 1081 O O . ASP A 1 134 ? -6.277 8.662 -8.997 1.00 90.06 134 ASP A O 1
ATOM 1085 N N . GLU A 1 135 ? -6.163 10.870 -8.589 1.00 91.50 135 GLU A N 1
ATOM 1086 C CA . GLU A 1 135 ? -6.331 11.284 -9.990 1.00 91.50 135 GLU A CA 1
ATOM 1087 C C . GLU A 1 135 ? -5.092 10.944 -10.833 1.00 91.50 135 GLU A C 1
ATOM 1089 O O . GLU A 1 135 ? -5.218 10.478 -11.974 1.00 91.50 135 GLU A O 1
ATOM 1094 N N . ALA A 1 136 ? -3.894 11.110 -10.262 1.00 92.81 136 ALA A N 1
ATOM 1095 C CA . ALA A 1 136 ? -2.650 10.746 -10.921 1.00 92.81 136 ALA A CA 1
ATOM 1096 C C . ALA A 1 136 ? -2.598 9.241 -11.218 1.00 92.81 136 ALA A C 1
ATOM 1098 O O . ALA A 1 136 ? -2.388 8.847 -12.366 1.00 92.81 136 ALA A O 1
ATOM 1099 N N . MET A 1 137 ? -2.900 8.396 -10.228 1.00 90.69 137 MET A N 1
ATOM 1100 C CA . MET A 1 137 ? -2.908 6.936 -10.384 1.00 90.69 137 MET A CA 1
ATOM 1101 C C . MET A 1 137 ? -3.955 6.456 -11.394 1.00 90.69 137 MET A C 1
ATOM 1103 O O . MET A 1 137 ? -3.670 5.585 -12.221 1.00 90.69 137 MET A O 1
ATOM 1107 N N . ALA A 1 138 ? -5.151 7.052 -11.392 1.00 89.56 138 ALA A N 1
ATOM 1108 C CA . ALA A 1 138 ? -6.184 6.740 -12.378 1.00 89.56 138 ALA A CA 1
ATOM 1109 C C . ALA A 1 138 ? -5.777 7.144 -13.809 1.00 89.56 138 ALA A C 1
ATOM 1111 O O . ALA A 1 138 ? -6.169 6.487 -14.781 1.00 89.56 138 ALA A O 1
ATOM 1112 N N . THR A 1 139 ? -5.000 8.220 -13.960 1.00 91.19 139 THR A N 1
ATOM 1113 C CA . THR A 1 139 ? -4.486 8.666 -15.262 1.00 91.19 139 THR A CA 1
ATOM 1114 C C . THR A 1 139 ? -3.333 7.791 -15.745 1.00 91.19 139 THR A C 1
ATOM 1116 O O . THR A 1 139 ? -3.332 7.384 -16.905 1.00 91.19 139 THR A O 1
ATOM 1119 N N . ILE A 1 140 ? -2.404 7.418 -14.863 1.00 91.25 140 ILE A N 1
ATOM 1120 C CA . ILE A 1 140 ? -1.282 6.529 -15.197 1.00 91.25 140 ILE A CA 1
ATOM 1121 C C . ILE A 1 140 ? -1.790 5.157 -15.647 1.00 91.25 140 ILE A C 1
ATOM 1123 O O . ILE A 1 140 ? -1.344 4.639 -16.671 1.00 91.25 140 ILE A O 1
ATOM 1127 N N . LEU A 1 141 ? -2.776 4.579 -14.954 1.00 89.25 141 LEU A N 1
ATOM 1128 C CA . LEU A 1 141 ? -3.369 3.315 -15.397 1.00 89.25 141 LEU A CA 1
ATOM 1129 C C . LEU A 1 141 ? -4.015 3.448 -16.786 1.00 89.25 141 LEU A C 1
ATOM 1131 O O . LEU A 1 141 ? -3.873 2.565 -17.627 1.00 89.25 141 LEU A O 1
ATOM 1135 N N . HIS A 1 142 ? -4.670 4.578 -17.064 1.00 89.19 142 HIS A N 1
ATOM 1136 C CA . HIS A 1 142 ? -5.256 4.845 -18.376 1.00 89.19 142 HIS A CA 1
ATOM 1137 C C . HIS A 1 142 ? -4.206 4.921 -19.500 1.00 89.19 142 HIS A C 1
ATOM 1139 O O . HIS A 1 142 ? -4.498 4.508 -20.620 1.00 89.19 142 HIS A O 1
ATOM 1145 N N . ARG A 1 143 ? -2.970 5.367 -19.228 1.00 91.56 143 ARG A N 1
ATOM 1146 C CA . ARG A 1 143 ? -1.884 5.344 -20.230 1.00 91.56 143 ARG A CA 1
ATOM 1147 C C . ARG A 1 143 ? -1.534 3.944 -20.717 1.00 91.56 143 ARG A C 1
ATOM 1149 O O . ARG A 1 143 ? -1.152 3.800 -21.868 1.00 91.56 143 ARG A O 1
ATOM 1156 N N . HIS A 1 144 ? -1.716 2.918 -19.889 1.00 86.38 144 HIS A N 1
ATOM 1157 C CA . HIS A 1 144 ? -1.392 1.537 -20.260 1.00 86.38 144 HIS A CA 1
ATOM 1158 C C . HIS A 1 144 ? -2.386 0.936 -21.265 1.00 86.38 144 HIS A C 1
ATOM 1160 O O . HIS A 1 144 ? -2.071 -0.052 -21.923 1.00 86.38 144 HIS A O 1
ATOM 1166 N N . VAL A 1 145 ? -3.578 1.527 -21.405 1.00 86.50 145 VAL A N 1
ATOM 1167 C CA . VAL A 1 145 ? -4.611 1.089 -22.362 1.00 86.50 145 VAL A CA 1
ATOM 1168 C C . VAL A 1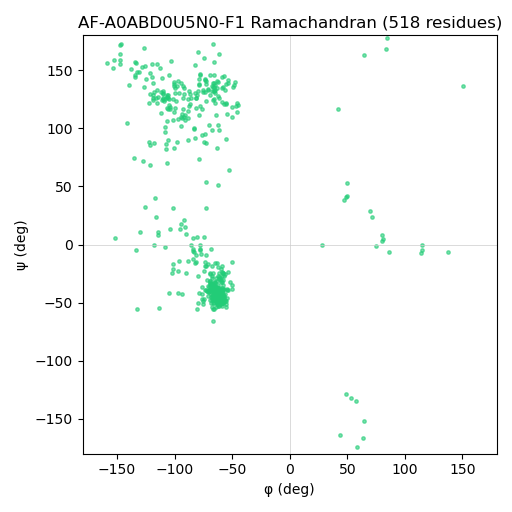 145 ? -4.778 2.048 -23.543 1.00 86.50 145 VAL A C 1
ATOM 1170 O O . VAL A 1 145 ? -5.571 1.784 -24.444 1.00 86.50 145 VAL A O 1
ATOM 1173 N N . VAL A 1 146 ? -4.031 3.157 -23.562 1.00 89.00 146 VAL A N 1
ATOM 1174 C CA . VAL A 1 146 ? -4.090 4.177 -24.613 1.00 89.00 146 VAL A CA 1
ATOM 1175 C C . VAL A 1 146 ? -2.759 4.243 -25.362 1.00 89.00 146 VAL A C 1
ATOM 1177 O O . VAL A 1 146 ? -1.715 4.350 -24.724 1.00 89.00 146 VAL A O 1
ATOM 1180 N N . PRO A 1 147 ? -2.756 4.255 -26.711 1.00 90.12 147 PRO A N 1
ATOM 1181 C CA . PRO A 1 147 ? -1.522 4.361 -27.481 1.00 90.12 147 PRO A CA 1
ATOM 1182 C C . PRO A 1 147 ? -0.669 5.578 -27.079 1.00 90.12 147 PRO A C 1
ATOM 1184 O O . PRO A 1 147 ? -1.221 6.675 -26.926 1.00 90.12 147 PRO A O 1
ATOM 1187 N N . PRO A 1 148 ? 0.671 5.443 -26.985 1.00 90.38 148 PRO A N 1
ATOM 1188 C CA . PRO A 1 148 ? 1.546 6.529 -26.551 1.00 90.38 148 PRO A CA 1
ATOM 1189 C C . PRO A 1 148 ? 1.403 7.836 -27.326 1.00 90.38 148 PRO A C 1
ATOM 1191 O O . PRO A 1 148 ? 1.399 8.915 -26.739 1.00 90.38 148 PRO A O 1
ATOM 1194 N N . SER A 1 149 ? 1.225 7.755 -28.643 1.00 92.81 149 SER A N 1
ATOM 1195 C CA . SER A 1 149 ? 0.992 8.925 -29.494 1.00 92.81 149 SER A CA 1
ATOM 1196 C C . SER A 1 149 ? -0.259 9.711 -29.086 1.00 92.81 149 SER A C 1
ATOM 1198 O O . SER A 1 149 ? -0.243 10.941 -29.110 1.00 92.81 149 SER A O 1
ATOM 1200 N N . TRP A 1 150 ? -1.319 9.019 -28.663 1.00 93.06 150 TRP A N 1
ATOM 1201 C CA . TRP A 1 150 ? -2.598 9.631 -28.318 1.00 93.06 150 TRP A CA 1
ATOM 1202 C C . TRP A 1 150 ? -2.555 10.338 -26.966 1.00 93.06 150 TRP A C 1
ATOM 1204 O O . TRP A 1 150 ? -2.941 11.503 -26.871 1.00 93.06 150 TRP A O 1
ATOM 1214 N N . TRP A 1 151 ? -2.042 9.690 -25.915 1.00 93.81 151 TRP A N 1
ATOM 1215 C CA . TRP A 1 151 ? -1.948 10.359 -24.615 1.00 93.81 151 TRP A CA 1
ATOM 1216 C C . TRP A 1 151 ? -0.906 11.481 -24.616 1.00 93.81 151 TRP A C 1
ATOM 1218 O O . TRP A 1 151 ? -1.160 12.530 -24.025 1.00 93.81 151 TRP A O 1
ATOM 1228 N N . LYS A 1 152 ? 0.196 11.354 -25.370 1.00 93.94 152 LYS A N 1
ATOM 1229 C CA . LYS A 1 152 ? 1.158 12.455 -25.561 1.00 93.94 152 LYS A CA 1
ATOM 1230 C C . LYS A 1 152 ? 0.522 13.646 -26.279 1.00 93.94 152 LYS A C 1
ATOM 1232 O O . LYS A 1 152 ? 0.800 14.792 -25.923 1.00 93.94 152 LYS A O 1
ATOM 1237 N N . LEU A 1 153 ? -0.362 13.402 -27.250 1.00 94.88 153 LEU A N 1
ATOM 1238 C CA . LEU A 1 153 ? -1.144 14.457 -27.895 1.00 94.88 153 LEU A CA 1
ATOM 1239 C C . LEU A 1 153 ? -2.120 15.117 -26.908 1.00 94.88 153 LEU A C 1
ATOM 1241 O O . LEU A 1 153 ? -2.132 16.341 -26.804 1.00 94.88 153 LEU A O 1
ATOM 1245 N N . MET A 1 154 ? -2.881 14.329 -26.137 1.00 94.31 154 MET A N 1
ATOM 1246 C CA . MET A 1 154 ? -3.787 14.854 -25.102 1.00 94.31 154 MET A CA 1
ATOM 1247 C C . MET A 1 154 ? -3.044 15.702 -24.065 1.00 94.31 154 MET A C 1
ATOM 1249 O O . MET A 1 154 ? -3.542 16.752 -23.666 1.00 94.31 154 MET A O 1
ATOM 1253 N N . ARG A 1 155 ? -1.832 15.292 -23.678 1.00 93.94 155 ARG A N 1
ATOM 1254 C CA . ARG A 1 155 ? -0.948 16.061 -22.798 1.00 93.94 155 ARG A CA 1
ATOM 1255 C C . ARG A 1 155 ? -0.531 17.389 -23.422 1.00 93.94 155 ARG A C 1
ATOM 1257 O O . ARG A 1 155 ? -0.687 18.425 -22.783 1.00 93.94 155 ARG A O 1
ATOM 1264 N N . ARG A 1 156 ? -0.042 17.381 -24.669 1.00 95.00 156 ARG A N 1
ATOM 1265 C CA . ARG A 1 156 ? 0.354 18.608 -25.390 1.00 95.00 156 ARG A CA 1
ATOM 1266 C C . ARG A 1 156 ? -0.805 19.597 -25.522 1.00 95.00 156 ARG A C 1
ATOM 1268 O O . ARG A 1 156 ? -0.600 20.793 -25.359 1.00 95.00 156 ARG A O 1
ATOM 1275 N N . LEU A 1 157 ? -2.014 19.093 -25.766 1.00 95.62 157 LEU A N 1
ATOM 1276 C CA . LEU A 1 157 ? -3.229 19.902 -25.887 1.00 95.62 157 LEU A CA 1
ATOM 1277 C C . LEU A 1 157 ? -3.892 20.231 -24.537 1.00 95.62 157 LEU A C 1
ATOM 1279 O O . LEU A 1 157 ? -4.884 20.953 -24.520 1.00 95.62 157 LEU A O 1
ATOM 1283 N N . LYS A 1 158 ? -3.371 19.711 -23.414 1.00 93.38 158 LYS A N 1
ATOM 1284 C CA . LYS A 1 158 ? -3.967 19.827 -22.070 1.00 93.38 158 LYS A CA 1
ATOM 1285 C C . LYS A 1 158 ? -5.453 19.442 -22.062 1.00 93.38 158 LYS A C 1
ATOM 1287 O O . LYS A 1 158 ? -6.305 20.193 -21.588 1.00 93.38 158 LYS A O 1
ATOM 1292 N N . LEU A 1 159 ? -5.766 18.255 -22.583 1.00 93.75 159 LEU A N 1
ATOM 1293 C CA . LEU A 1 159 ? -7.128 17.722 -22.680 1.00 93.75 159 LEU A CA 1
ATOM 1294 C C . LEU A 1 159 ? -7.350 16.507 -21.772 1.00 93.75 159 LEU A C 1
ATOM 1296 O O . LEU A 1 159 ? -6.439 15.728 -21.486 1.00 93.75 159 LEU A O 1
ATOM 1300 N N . GLY A 1 160 ? -8.604 16.323 -21.354 1.00 92.50 160 GLY A N 1
ATOM 1301 C CA . GLY A 1 160 ? -9.069 15.113 -20.673 1.00 92.50 160 GLY A CA 1
ATOM 1302 C C . GLY A 1 160 ? -8.292 14.782 -19.394 1.00 92.50 160 GLY A C 1
ATOM 1303 O O . GLY A 1 160 ? -8.052 15.648 -18.555 1.00 92.50 160 GLY A O 1
ATOM 1304 N N . ARG A 1 161 ? -7.916 13.506 -19.242 1.00 91.62 161 ARG A N 1
ATOM 1305 C CA . ARG A 1 161 ? -7.191 12.999 -18.062 1.00 91.62 161 ARG A CA 1
ATOM 1306 C C . ARG A 1 161 ? -5.784 13.581 -17.925 1.00 91.62 161 ARG A C 1
ATOM 1308 O O . ARG A 1 161 ? -5.336 13.816 -16.815 1.00 91.62 161 ARG A O 1
ATOM 1315 N N . GLU A 1 162 ? -5.110 13.886 -19.033 1.00 94.38 162 GLU A N 1
ATOM 1316 C CA . GLU A 1 162 ? -3.766 14.478 -18.982 1.00 94.38 162 GLU A CA 1
ATOM 1317 C C . GLU A 1 162 ? -3.789 15.921 -18.453 1.00 94.38 162 GLU A C 1
ATOM 1319 O O . GLU A 1 162 ? -2.866 16.323 -17.749 1.00 94.38 162 GLU A O 1
ATOM 1324 N N . LYS A 1 163 ? -4.868 16.684 -18.704 1.00 95.00 163 LYS A N 1
ATOM 1325 C CA . LYS A 1 163 ? -5.082 17.988 -18.050 1.00 95.00 163 LYS A CA 1
ATOM 1326 C C . LYS A 1 163 ? -5.203 17.836 -16.536 1.00 95.00 163 LYS A C 1
ATOM 1328 O O . LYS A 1 163 ? -4.526 18.538 -15.794 1.00 95.00 163 LYS A O 1
ATOM 1333 N N . LYS A 1 164 ? -6.053 16.905 -16.095 1.00 93.62 164 LYS A N 1
ATOM 1334 C CA . LYS A 1 164 ? -6.276 16.637 -14.671 1.00 93.62 164 LYS A CA 1
ATOM 1335 C C . LYS A 1 164 ? -5.009 16.158 -13.975 1.00 93.62 164 LYS A C 1
ATOM 1337 O O . LYS A 1 164 ? -4.756 16.558 -12.847 1.00 93.62 164 LYS A O 1
ATOM 1342 N N . LEU A 1 165 ? -4.195 15.349 -14.654 1.00 94.56 165 LEU A N 1
ATOM 1343 C CA . LEU A 1 165 ? -2.890 14.976 -14.131 1.00 94.56 165 LEU A CA 1
ATOM 1344 C C . LEU A 1 165 ? -1.977 16.191 -13.988 1.00 94.56 165 LEU A C 1
ATOM 1346 O O . LEU A 1 165 ? -1.322 16.291 -12.966 1.00 94.56 165 LEU A O 1
ATOM 1350 N N . ALA A 1 166 ? -1.920 17.100 -14.964 1.00 95.12 166 ALA A N 1
ATOM 1351 C CA . ALA A 1 166 ? -1.096 18.303 -14.836 1.00 95.12 166 ALA A CA 1
ATOM 1352 C C . ALA A 1 166 ? -1.523 19.163 -13.629 1.00 95.12 166 ALA A C 1
ATOM 1354 O O . ALA A 1 166 ? -0.672 19.632 -12.883 1.00 95.12 166 ALA A O 1
ATOM 1355 N N . GLU A 1 167 ? -2.831 19.309 -13.394 1.00 95.62 167 GLU A N 1
ATOM 1356 C CA . GLU A 1 167 ? -3.375 19.998 -12.212 1.00 95.62 167 GLU A CA 1
ATOM 1357 C C . GLU A 1 167 ? -3.028 19.261 -10.906 1.00 95.62 167 GLU A C 1
ATOM 1359 O O . GLU A 1 167 ? -2.580 19.878 -9.941 1.00 95.62 167 GLU A O 1
ATOM 1364 N N . ALA A 1 168 ? -3.191 17.936 -10.879 1.00 95.94 168 ALA A N 1
ATOM 1365 C CA . ALA A 1 168 ? -2.823 17.100 -9.739 1.00 95.94 168 ALA A CA 1
ATOM 1366 C C . ALA A 1 168 ? -1.316 17.147 -9.448 1.00 95.94 168 ALA A C 1
ATOM 1368 O O . ALA A 1 168 ? -0.914 17.182 -8.288 1.00 95.94 168 ALA A O 1
ATOM 1369 N N . TRP A 1 169 ? -0.491 17.183 -10.494 1.00 95.56 169 TRP A N 1
ATOM 1370 C CA . TRP A 1 169 ? 0.958 17.284 -10.389 1.00 95.56 169 TRP A CA 1
ATOM 1371 C C . TRP A 1 169 ? 1.349 18.575 -9.669 1.00 95.56 169 TRP A C 1
ATOM 1373 O O . TRP A 1 169 ? 2.112 18.501 -8.712 1.00 95.56 169 TRP A O 1
ATOM 1383 N N . CYS A 1 170 ? 0.764 19.724 -10.028 1.00 96.56 170 CYS A N 1
ATOM 1384 C CA . CYS A 1 170 ? 1.012 20.982 -9.313 1.00 96.56 170 CYS A CA 1
ATOM 1385 C C . CYS A 1 170 ? 0.696 20.866 -7.815 1.00 96.56 170 CYS A C 1
ATOM 1387 O O . CYS A 1 170 ? 1.544 21.179 -6.993 1.00 96.56 170 CYS A O 1
ATOM 1389 N N . VAL A 1 171 ? -0.470 20.320 -7.450 1.00 97.12 171 VAL A N 1
ATOM 1390 C CA . VAL A 1 171 ? -0.859 20.144 -6.035 1.00 97.12 171 VAL A CA 1
ATOM 1391 C C . VAL A 1 171 ? 0.122 19.244 -5.271 1.00 97.12 171 VAL A C 1
ATOM 1393 O O . VAL A 1 171 ? 0.409 19.486 -4.099 1.00 97.12 171 VAL A O 1
ATOM 1396 N N . ILE A 1 172 ? 0.623 18.190 -5.920 1.00 95.88 172 ILE A N 1
ATOM 1397 C CA . ILE A 1 172 ? 1.608 17.271 -5.338 1.00 95.88 172 ILE A CA 1
ATOM 1398 C C . ILE A 1 172 ? 2.949 17.981 -5.131 1.00 95.88 172 ILE A C 1
ATOM 1400 O O . ILE A 1 172 ? 3.521 17.884 -4.045 1.00 95.88 172 ILE A O 1
ATOM 1404 N N . ASP A 1 173 ? 3.434 18.691 -6.150 1.00 95.31 173 ASP A N 1
ATOM 1405 C CA . ASP A 1 173 ? 4.714 19.398 -6.098 1.00 95.31 173 ASP A CA 1
ATOM 1406 C C . ASP A 1 173 ? 4.687 20.537 -5.079 1.00 95.31 173 ASP A C 1
ATOM 1408 O O . ASP A 1 173 ? 5.628 20.651 -4.296 1.00 95.31 173 ASP A O 1
ATOM 1412 N N . ASP A 1 174 ? 3.598 21.304 -5.013 1.00 96.00 174 ASP A N 1
ATOM 1413 C CA . ASP A 1 174 ? 3.423 22.382 -4.038 1.00 96.00 174 ASP A CA 1
ATOM 1414 C C . ASP A 1 174 ? 3.483 21.832 -2.605 1.00 96.00 174 ASP A C 1
ATOM 1416 O O . ASP A 1 174 ? 4.272 22.303 -1.784 1.00 96.00 174 ASP A O 1
ATOM 1420 N N . PHE A 1 175 ? 2.735 20.762 -2.313 1.00 95.06 175 PHE A N 1
ATOM 1421 C CA . PHE A 1 175 ? 2.743 20.131 -0.989 1.00 95.06 175 PHE A CA 1
ATOM 1422 C C . PHE A 1 175 ? 4.134 19.611 -0.591 1.00 95.06 175 PHE A C 1
ATOM 1424 O O . PHE A 1 175 ? 4.572 19.786 0.553 1.00 95.06 175 PHE A O 1
ATOM 1431 N N . ILE A 1 176 ? 4.841 18.955 -1.518 1.00 94.94 176 ILE A N 1
ATOM 1432 C CA . ILE A 1 176 ? 6.183 18.417 -1.260 1.00 94.94 176 ILE A CA 1
ATOM 1433 C C . ILE A 1 176 ? 7.186 19.553 -1.070 1.00 94.94 176 ILE A C 1
ATOM 1435 O O . ILE A 1 176 ? 7.967 19.517 -0.117 1.00 94.94 176 ILE A O 1
ATOM 1439 N N . ALA A 1 177 ? 7.152 20.572 -1.927 1.00 94.25 177 ALA A N 1
ATOM 1440 C CA . ALA A 1 177 ? 8.034 21.727 -1.839 1.00 94.25 177 ALA A CA 1
ATOM 1441 C C . ALA A 1 177 ? 7.838 22.474 -0.512 1.00 94.25 177 ALA A C 1
ATOM 1443 O O . ALA A 1 177 ? 8.818 22.745 0.185 1.00 94.25 177 ALA A O 1
ATOM 1444 N N . GLU A 1 178 ? 6.593 22.737 -0.109 1.00 93.44 178 GLU A N 1
ATOM 1445 C CA . GLU A 1 178 ? 6.272 23.352 1.183 1.00 93.44 178 GLU A CA 1
ATOM 1446 C C . GLU A 1 178 ? 6.789 22.513 2.358 1.00 93.44 178 GLU A C 1
ATOM 1448 O O . GLU A 1 178 ? 7.413 23.046 3.283 1.00 93.44 178 GLU A O 1
ATOM 1453 N N . SER A 1 179 ? 6.593 21.193 2.308 1.00 92.00 179 SER A N 1
ATOM 1454 C CA . SER A 1 179 ? 7.046 20.266 3.351 1.00 92.00 179 SER A CA 1
ATOM 1455 C C . SER A 1 179 ? 8.573 20.227 3.463 1.00 92.00 179 SER A C 1
ATOM 1457 O O . SER A 1 179 ? 9.116 20.292 4.571 1.00 92.00 179 SER A O 1
ATOM 1459 N N . ILE A 1 180 ? 9.280 20.191 2.327 1.00 90.12 180 ILE A N 1
ATOM 1460 C CA . ILE A 1 180 ? 10.747 20.244 2.277 1.00 90.12 180 ILE A CA 1
ATOM 1461 C C . ILE A 1 180 ? 11.251 21.580 2.825 1.00 90.12 180 ILE A C 1
ATOM 1463 O O . ILE A 1 180 ? 12.135 21.598 3.684 1.00 90.12 180 ILE A O 1
ATOM 1467 N N . GLN A 1 181 ? 10.681 22.702 2.382 1.00 89.25 181 GLN A N 1
ATOM 1468 C CA . GLN A 1 181 ? 11.088 24.033 2.834 1.00 89.25 181 GLN A CA 1
ATOM 1469 C C . GLN A 1 181 ? 10.863 24.225 4.333 1.00 89.25 181 GLN A C 1
ATOM 1471 O O . GLN A 1 181 ? 11.745 24.739 5.028 1.00 89.25 181 GLN A O 1
ATOM 1476 N N . LYS A 1 182 ? 9.703 23.802 4.850 1.00 87.50 182 LYS A N 1
ATOM 1477 C CA . LYS A 1 182 ? 9.406 23.839 6.285 1.00 87.50 182 LYS A CA 1
ATOM 1478 C C . LYS A 1 182 ? 10.441 23.033 7.063 1.00 87.50 182 LYS A C 1
ATOM 1480 O O . LYS A 1 182 ? 11.013 23.538 8.027 1.00 87.50 182 LYS A O 1
ATOM 1485 N N . ARG A 1 183 ? 10.773 21.829 6.587 1.00 84.69 183 ARG A N 1
ATOM 1486 C CA . ARG A 1 183 ? 11.749 20.972 7.260 1.00 84.69 183 ARG A CA 1
ATOM 1487 C C . ARG A 1 183 ? 13.171 21.536 7.231 1.00 84.69 183 ARG A C 1
ATOM 1489 O O . ARG A 1 183 ? 13.846 21.490 8.258 1.00 84.69 183 ARG A O 1
ATOM 1496 N N . LYS A 1 184 ? 13.611 22.116 6.108 1.00 82.94 184 LYS A N 1
ATOM 1497 C CA . LYS A 1 184 ? 14.910 22.807 6.005 1.00 82.94 184 LYS A CA 1
ATOM 1498 C C . LYS A 1 184 ? 15.008 23.987 6.982 1.00 82.94 184 LYS A C 1
ATOM 1500 O O . LYS A 1 184 ? 16.040 24.161 7.624 1.00 82.94 184 LYS A O 1
ATOM 1505 N N . LYS A 1 185 ? 13.931 24.767 7.147 1.00 81.81 185 LYS A N 1
ATOM 1506 C CA . LYS A 1 185 ? 13.876 25.881 8.116 1.00 81.81 185 LYS A CA 1
ATOM 1507 C C . LYS A 1 185 ? 13.958 25.398 9.567 1.00 81.81 185 LYS A C 1
ATOM 1509 O O . LYS A 1 185 ? 14.665 26.013 10.363 1.00 81.81 185 LYS A O 1
ATOM 1514 N N . ASP A 1 186 ? 13.275 24.304 9.898 1.00 76.56 186 ASP A N 1
ATOM 1515 C CA . ASP A 1 186 ? 13.264 23.743 11.255 1.00 76.56 186 ASP A CA 1
ATOM 1516 C C . ASP A 1 186 ? 14.604 23.091 11.633 1.00 76.56 186 ASP A C 1
ATOM 1518 O O . ASP A 1 186 ? 15.052 23.224 12.772 1.00 76.56 186 ASP A O 1
ATOM 1522 N N . SER A 1 187 ? 15.283 22.445 10.676 1.00 64.94 187 SER A N 1
ATOM 1523 C CA . SER A 1 187 ? 16.605 21.831 10.884 1.00 64.94 187 SER A CA 1
ATOM 1524 C C . SER A 1 187 ? 17.687 22.847 11.271 1.00 64.94 187 SER A C 1
ATOM 1526 O O . SER A 1 187 ? 18.627 22.502 11.977 1.00 64.94 187 SER A O 1
ATOM 1528 N N . ASN A 1 188 ? 17.536 24.110 10.857 1.00 58.59 188 ASN A N 1
ATOM 1529 C CA . ASN A 1 188 ? 18.470 25.189 11.189 1.00 58.59 188 ASN A CA 1
ATOM 1530 C C . ASN A 1 188 ? 18.246 25.789 12.588 1.00 58.59 188 ASN A C 1
ATOM 1532 O O . ASN A 1 188 ? 19.038 26.629 13.012 1.00 58.59 188 ASN A O 1
ATOM 1536 N N . ARG A 1 189 ? 17.161 25.432 13.296 1.00 53.56 189 ARG A N 1
ATOM 1537 C CA . ARG A 1 189 ? 16.751 26.135 14.526 1.00 53.56 189 ARG A CA 1
ATOM 1538 C C . ARG A 1 189 ? 17.110 25.440 15.838 1.00 53.56 189 ARG A C 1
ATOM 1540 O O . ARG A 1 189 ? 17.214 26.144 16.833 1.00 53.56 189 ARG A O 1
ATOM 1547 N N . VAL A 1 190 ? 17.353 24.130 15.873 1.00 42.88 190 VAL A N 1
ATOM 1548 C CA . VAL A 1 190 ? 17.832 23.373 17.054 1.00 42.88 190 VAL A CA 1
ATOM 1549 C C . VAL A 1 190 ? 18.470 22.071 16.544 1.00 42.88 190 VAL A C 1
ATOM 1551 O O . VAL A 1 190 ? 18.072 21.606 15.479 1.00 42.88 190 VAL A O 1
ATOM 1554 N N . ASN A 1 191 ? 19.380 21.449 17.314 1.00 42.59 191 ASN A N 1
ATOM 1555 C CA . ASN A 1 191 ? 19.712 20.007 17.282 1.00 42.59 191 ASN A CA 1
ATOM 1556 C C . ASN A 1 191 ? 18.435 19.144 17.439 1.00 42.59 191 ASN A C 1
ATOM 1558 O O . ASN A 1 191 ? 18.216 18.466 18.443 1.00 42.59 191 ASN A O 1
ATOM 1562 N N . SER A 1 192 ? 17.526 19.236 16.473 1.00 44.94 192 SER A N 1
ATOM 1563 C CA . SER A 1 192 ? 16.255 18.540 16.427 1.00 44.94 192 SER A CA 1
ATOM 1564 C C . SER A 1 192 ? 16.564 17.104 16.040 1.00 44.94 192 SER A C 1
ATOM 1566 O O . SER A 1 192 ? 16.666 16.768 14.861 1.00 44.94 192 SER A O 1
ATOM 1568 N N . LEU A 1 193 ? 16.716 16.263 17.061 1.00 47.19 193 LEU A N 1
ATOM 1569 C CA . LEU A 1 193 ? 16.685 14.800 17.005 1.00 47.19 193 LEU A CA 1
ATOM 1570 C C . LEU A 1 193 ? 15.302 14.300 16.529 1.00 47.19 193 LEU A C 1
ATOM 1572 O O . LEU A 1 193 ? 14.655 13.502 17.194 1.00 47.19 193 LEU A O 1
ATOM 1576 N N . ASN A 1 194 ? 14.797 14.815 15.408 1.00 55.06 194 ASN A N 1
ATOM 1577 C CA . ASN A 1 194 ? 13.624 14.271 14.736 1.00 55.06 194 ASN A CA 1
ATOM 1578 C C . ASN A 1 194 ? 14.129 13.315 13.652 1.00 55.06 194 ASN A C 1
ATOM 1580 O O . ASN A 1 194 ? 14.675 13.757 12.639 1.00 55.06 194 ASN A O 1
ATOM 1584 N N . ASP A 1 195 ? 13.913 12.018 13.874 1.00 67.00 195 ASP A N 1
ATOM 1585 C CA . ASP A 1 195 ? 14.343 10.890 13.034 1.00 67.00 195 ASP A CA 1
ATOM 1586 C C . ASP A 1 195 ? 13.546 10.758 11.713 1.00 67.00 195 ASP A C 1
ATOM 1588 O O . ASP A 1 195 ? 13.350 9.654 11.206 1.00 67.00 195 ASP A O 1
ATOM 1592 N N . SER A 1 196 ? 13.059 11.860 11.124 1.00 82.81 196 SER A N 1
ATOM 1593 C CA . SER A 1 196 ? 12.365 11.777 9.833 1.00 82.81 196 SER A CA 1
ATOM 1594 C C . SER A 1 196 ? 13.334 11.413 8.708 1.00 82.81 196 SER A C 1
ATOM 1596 O O . SER A 1 196 ? 14.497 11.836 8.698 1.00 82.81 196 SER A O 1
ATOM 1598 N N . LEU A 1 197 ? 12.848 10.657 7.720 1.00 85.50 197 LEU A N 1
ATOM 1599 C CA . LEU A 1 197 ? 13.676 10.228 6.591 1.00 85.50 197 LEU A CA 1
ATOM 1600 C C . LEU A 1 197 ? 14.239 11.427 5.830 1.00 85.50 197 LEU A C 1
ATOM 1602 O O . LEU A 1 197 ? 15.423 11.433 5.508 1.00 85.50 197 LEU A O 1
ATOM 1606 N N . LEU A 1 198 ? 13.433 12.470 5.602 1.00 86.25 198 LEU A N 1
ATOM 1607 C CA . LEU A 1 198 ? 13.887 13.672 4.906 1.00 86.25 198 LEU A CA 1
ATOM 1608 C C . LEU A 1 198 ? 15.076 14.337 5.614 1.00 86.25 198 LEU A C 1
ATOM 1610 O O . LEU A 1 198 ? 15.998 14.781 4.942 1.00 86.25 198 LEU A O 1
ATOM 1614 N N . THR A 1 199 ? 15.103 14.380 6.947 1.00 83.50 199 THR A N 1
ATOM 1615 C CA . THR A 1 199 ? 16.252 14.942 7.677 1.00 83.50 199 THR A CA 1
ATOM 1616 C C . THR A 1 199 ? 17.502 14.106 7.504 1.00 83.50 199 THR A C 1
ATOM 1618 O O . THR A 1 199 ? 18.580 14.658 7.308 1.00 83.50 199 THR A O 1
ATOM 1621 N N . ALA A 1 200 ? 17.364 12.783 7.518 1.00 83.31 200 ALA A N 1
ATOM 1622 C CA . ALA A 1 200 ? 18.491 11.907 7.252 1.00 83.31 200 ALA A CA 1
ATOM 1623 C C . ALA A 1 200 ? 19.016 12.050 5.812 1.00 83.31 200 ALA A C 1
ATOM 1625 O O . ALA A 1 200 ? 20.221 11.956 5.603 1.00 83.31 200 ALA A O 1
ATOM 1626 N N . TYR A 1 201 ? 18.139 12.324 4.839 1.00 84.06 201 TYR A N 1
ATOM 1627 C CA . TYR A 1 201 ? 18.558 12.664 3.480 1.00 84.06 201 TYR A CA 1
ATOM 1628 C C . TYR A 1 201 ? 19.253 14.028 3.420 1.00 84.06 201 TYR A C 1
ATOM 1630 O O . TYR A 1 201 ? 20.353 14.083 2.898 1.00 84.06 201 TYR A O 1
ATOM 1638 N N . ILE A 1 202 ? 18.674 15.094 3.984 1.00 82.94 202 ILE A N 1
ATOM 1639 C CA . ILE A 1 202 ? 19.249 16.455 3.949 1.00 82.94 202 ILE A CA 1
ATOM 1640 C C . ILE A 1 202 ? 20.650 16.513 4.577 1.00 82.94 202 ILE A C 1
ATOM 1642 O O . ILE A 1 202 ? 21.507 17.231 4.077 1.00 82.94 202 ILE A O 1
ATOM 1646 N N . ASN A 1 203 ? 20.881 15.769 5.662 1.00 76.62 203 ASN A N 1
ATOM 1647 C CA . ASN A 1 203 ? 22.148 15.794 6.402 1.00 76.62 203 ASN A CA 1
ATOM 1648 C C . ASN A 1 203 ? 23.280 14.988 5.739 1.00 76.62 203 ASN A C 1
ATOM 1650 O O . ASN A 1 203 ? 24.390 14.954 6.263 1.00 76.62 203 ASN A O 1
ATOM 1654 N N . ASP A 1 204 ? 23.004 14.300 4.636 1.00 73.25 204 ASP A N 1
ATOM 1655 C CA . ASP A 1 204 ? 23.995 13.566 3.858 1.00 73.25 204 ASP A CA 1
ATOM 1656 C C . ASP A 1 204 ? 24.369 14.424 2.636 1.00 73.25 204 ASP A C 1
ATOM 1658 O O . ASP A 1 204 ? 23.521 14.654 1.773 1.00 73.25 204 ASP A O 1
ATOM 1662 N N . ASP A 1 205 ? 25.625 14.896 2.567 1.00 58.34 205 ASP A N 1
ATOM 1663 C CA . ASP A 1 205 ? 26.182 15.817 1.546 1.00 58.34 205 ASP A CA 1
ATOM 1664 C C . ASP A 1 205 ? 25.908 15.398 0.083 1.00 58.34 205 ASP A C 1
ATOM 1666 O O . ASP A 1 205 ? 26.019 16.200 -0.843 1.00 58.34 205 ASP A O 1
ATOM 1670 N N . SER A 1 206 ? 25.500 14.146 -0.145 1.00 53.75 206 SER A N 1
ATOM 1671 C CA . SER A 1 206 ? 25.073 13.614 -1.445 1.00 53.75 206 SER A CA 1
ATOM 1672 C C . SER A 1 206 ? 23.643 13.992 -1.884 1.00 53.75 206 SER A C 1
ATOM 1674 O O . SER A 1 206 ? 23.243 13.636 -2.992 1.00 53.75 206 SER A O 1
ATOM 1676 N N . ALA A 1 207 ? 22.847 14.673 -1.050 1.00 55.97 207 ALA A N 1
ATOM 1677 C CA . ALA A 1 207 ? 21.411 14.916 -1.272 1.00 55.97 207 ALA A CA 1
ATOM 1678 C C . ALA A 1 207 ? 21.003 16.404 -1.221 1.00 55.97 207 ALA A C 1
ATOM 1680 O O . ALA A 1 207 ? 19.879 16.741 -0.846 1.00 55.97 207 ALA A O 1
ATOM 1681 N N . ALA A 1 208 ? 21.904 17.294 -1.643 1.00 57.84 208 ALA A N 1
ATOM 1682 C CA . ALA A 1 208 ? 21.633 18.728 -1.758 1.00 57.84 208 ALA A CA 1
ATOM 1683 C C . ALA A 1 208 ? 20.710 19.107 -2.939 1.00 57.84 208 ALA A C 1
ATOM 1685 O O . ALA A 1 208 ? 20.281 20.257 -3.025 1.00 57.84 208 ALA A O 1
ATOM 1686 N N . ASP A 1 209 ? 20.400 18.171 -3.843 1.00 83.06 209 ASP A N 1
ATOM 1687 C CA . ASP A 1 209 ? 19.513 18.427 -4.979 1.00 83.06 209 ASP A CA 1
ATOM 1688 C C . ASP A 1 209 ? 18.032 18.351 -4.569 1.00 83.06 209 ASP A C 1
ATOM 1690 O O . ASP A 1 209 ? 17.518 17.301 -4.168 1.00 83.06 209 ASP A O 1
ATOM 1694 N N . ASP A 1 210 ? 17.327 19.473 -4.713 1.00 86.19 210 ASP A N 1
ATOM 1695 C CA . ASP A 1 210 ? 15.895 19.584 -4.426 1.00 86.19 210 ASP A CA 1
ATOM 1696 C C . ASP A 1 210 ? 15.058 18.632 -5.283 1.00 86.19 210 ASP A C 1
ATOM 1698 O O . ASP A 1 210 ? 14.040 18.119 -4.810 1.00 86.19 210 ASP A O 1
ATOM 1702 N N . ARG A 1 211 ? 15.505 18.329 -6.509 1.00 90.38 211 ARG A N 1
ATOM 1703 C CA . ARG A 1 211 ? 14.822 17.368 -7.378 1.00 90.38 211 ARG A CA 1
ATOM 1704 C C . ARG A 1 211 ? 14.913 15.951 -6.816 1.00 90.38 211 ARG A C 1
ATOM 1706 O O . ARG A 1 211 ? 13.890 15.277 -6.709 1.00 90.38 211 ARG A O 1
ATOM 1713 N N . PHE A 1 212 ? 16.099 15.525 -6.380 1.00 89.75 212 PHE A N 1
ATOM 1714 C CA . PHE A 1 212 ? 16.280 14.229 -5.726 1.00 89.75 212 PHE A CA 1
ATOM 1715 C C . PHE A 1 212 ? 15.416 14.089 -4.462 1.00 89.75 212 PHE A C 1
ATOM 1717 O O . PHE A 1 212 ? 14.765 13.058 -4.265 1.00 89.75 212 PHE A O 1
ATOM 1724 N N . LEU A 1 213 ? 15.372 15.124 -3.613 1.00 91.38 213 LEU A N 1
ATOM 1725 C CA . LEU A 1 213 ? 14.536 15.124 -2.408 1.00 91.38 213 LEU A CA 1
ATOM 1726 C C . LEU A 1 213 ? 13.046 15.043 -2.755 1.00 91.38 213 LEU A C 1
ATOM 1728 O O . LEU A 1 213 ? 12.314 14.269 -2.131 1.00 91.38 213 LEU A O 1
ATOM 1732 N N . ARG A 1 214 ? 12.597 15.794 -3.765 1.00 94.06 214 ARG A N 1
ATOM 1733 C CA . ARG A 1 214 ? 11.215 15.760 -4.253 1.00 94.06 214 ARG A CA 1
ATOM 1734 C C . ARG A 1 214 ? 10.835 14.365 -4.755 1.00 94.06 214 ARG A C 1
ATOM 1736 O O . ARG A 1 214 ? 9.843 13.805 -4.292 1.00 94.06 214 ARG A O 1
ATOM 1743 N N . ASP A 1 215 ? 11.642 13.769 -5.629 1.00 94.25 215 ASP A N 1
ATOM 1744 C CA . ASP A 1 215 ? 11.355 12.458 -6.232 1.00 94.25 215 ASP A CA 1
ATOM 1745 C C . ASP A 1 215 ? 11.389 11.327 -5.189 1.00 94.25 215 ASP A C 1
ATOM 1747 O O . ASP A 1 215 ? 10.541 10.423 -5.182 1.00 94.25 215 ASP A O 1
ATOM 1751 N N . THR A 1 216 ? 12.334 11.407 -4.249 1.00 92.81 216 THR A N 1
ATOM 1752 C CA . THR A 1 216 ? 12.462 10.453 -3.140 1.00 92.81 216 THR A CA 1
ATOM 1753 C C . THR A 1 216 ? 11.272 10.545 -2.191 1.00 92.81 216 THR A C 1
ATOM 1755 O O . THR A 1 216 ? 10.654 9.528 -1.872 1.00 92.81 216 THR A O 1
ATOM 1758 N N . THR A 1 217 ? 10.914 11.751 -1.744 1.00 93.50 217 THR A N 1
ATOM 1759 C CA . THR A 1 217 ? 9.807 11.937 -0.795 1.00 93.50 217 THR A CA 1
ATOM 1760 C C . THR A 1 217 ? 8.455 11.607 -1.419 1.00 93.50 217 THR A C 1
ATOM 1762 O O . THR A 1 217 ? 7.659 10.938 -0.763 1.00 93.50 217 THR A O 1
ATOM 1765 N N . LEU A 1 218 ? 8.215 11.941 -2.695 1.00 95.12 218 LEU A N 1
ATOM 1766 C CA . LEU A 1 218 ? 7.013 11.501 -3.413 1.00 95.12 218 LEU A CA 1
ATOM 1767 C C . LEU A 1 218 ? 6.911 9.972 -3.461 1.00 95.12 218 LEU A C 1
ATOM 1769 O O . LEU A 1 218 ? 5.854 9.408 -3.167 1.00 95.12 218 LEU A O 1
ATOM 1773 N N . SER A 1 219 ? 8.014 9.293 -3.792 1.00 94.56 219 SER A N 1
ATOM 1774 C CA . SER A 1 219 ? 8.055 7.827 -3.835 1.00 94.56 219 SER A CA 1
ATOM 1775 C C . SER A 1 219 ? 7.718 7.216 -2.471 1.00 94.56 219 SER A C 1
ATOM 1777 O O . SER A 1 219 ? 6.918 6.285 -2.393 1.00 94.56 219 SER A O 1
ATOM 1779 N N . LEU A 1 220 ? 8.273 7.760 -1.383 1.00 94.06 220 LEU A N 1
ATOM 1780 C CA . LEU A 1 220 ? 7.982 7.302 -0.020 1.00 94.06 220 LEU A CA 1
ATOM 1781 C C . LEU A 1 220 ? 6.526 7.572 0.390 1.00 94.06 220 LEU A C 1
ATOM 1783 O O . LEU A 1 220 ? 5.894 6.698 0.982 1.00 94.06 220 LEU A O 1
ATOM 1787 N N . MET A 1 221 ? 5.977 8.738 0.031 1.00 94.12 221 MET A N 1
ATOM 1788 C CA . MET A 1 221 ? 4.586 9.104 0.317 1.00 94.12 221 MET A CA 1
ATOM 1789 C C . MET A 1 221 ? 3.590 8.151 -0.345 1.00 94.12 221 MET A C 1
ATOM 1791 O O . MET A 1 221 ? 2.659 7.677 0.306 1.00 94.12 221 MET A O 1
ATOM 1795 N N . LEU A 1 222 ? 3.810 7.829 -1.620 1.00 91.81 222 LEU A N 1
ATOM 1796 C CA . LEU A 1 222 ? 2.990 6.867 -2.356 1.00 91.81 222 LEU A CA 1
ATOM 1797 C C . LEU A 1 222 ? 3.096 5.454 -1.786 1.00 91.81 222 LEU A C 1
ATOM 1799 O O . LEU A 1 222 ? 2.092 4.752 -1.672 1.00 91.81 222 LEU A O 1
ATOM 1803 N N . ALA A 1 223 ? 4.310 5.046 -1.408 1.00 93.25 223 ALA A N 1
ATOM 1804 C CA . ALA A 1 223 ? 4.559 3.734 -0.835 1.00 93.25 223 ALA A CA 1
ATOM 1805 C C . ALA A 1 223 ? 3.829 3.542 0.502 1.00 93.25 223 ALA A C 1
ATOM 1807 O O . ALA A 1 223 ? 3.173 2.519 0.684 1.00 93.25 223 ALA A O 1
ATOM 1808 N N . GLY A 1 224 ? 3.946 4.504 1.423 1.00 92.56 224 GLY A N 1
ATOM 1809 C CA . GLY A 1 224 ? 3.424 4.391 2.789 1.00 92.56 224 GLY A CA 1
ATOM 1810 C C . GLY A 1 224 ? 1.919 4.636 2.904 1.00 92.56 224 GLY A C 1
ATOM 1811 O O . GLY A 1 224 ? 1.224 3.877 3.577 1.00 92.56 224 GLY A O 1
ATOM 1812 N N . ARG A 1 225 ? 1.379 5.636 2.192 1.00 92.69 225 ARG A N 1
ATOM 1813 C CA . ARG A 1 225 ? -0.040 6.008 2.297 1.00 92.69 225 ARG A CA 1
ATOM 1814 C C . ARG A 1 225 ? -0.957 4.914 1.753 1.00 92.69 225 ARG A C 1
ATOM 1816 O O . ARG A 1 225 ? -1.766 4.337 2.483 1.00 92.69 225 ARG A O 1
ATOM 1823 N N . ASP A 1 226 ? -0.880 4.669 0.450 1.00 92.44 226 ASP A N 1
ATOM 1824 C CA . ASP A 1 226 ? -1.960 3.972 -0.249 1.00 92.44 226 ASP A CA 1
ATOM 1825 C C . ASP A 1 226 ? -1.932 2.474 0.028 1.00 92.44 226 ASP A C 1
ATOM 1827 O O . ASP A 1 226 ? -2.981 1.848 0.178 1.00 92.44 226 ASP A O 1
ATOM 1831 N N . THR A 1 227 ? -0.734 1.894 0.137 1.00 96.50 227 THR A N 1
ATOM 1832 C CA . THR A 1 227 ? -0.594 0.445 0.294 1.00 96.50 227 THR A CA 1
ATOM 1833 C C . THR A 1 227 ? -1.112 -0.043 1.646 1.00 96.50 227 THR A C 1
ATOM 1835 O O . THR A 1 227 ? -1.828 -1.047 1.679 1.00 96.50 227 THR A O 1
ATOM 1838 N N . ILE A 1 228 ? -0.817 0.679 2.732 1.00 97.81 228 ILE A N 1
ATOM 1839 C CA . ILE A 1 228 ? -1.220 0.333 4.102 1.00 97.81 228 ILE A CA 1
ATOM 1840 C C . ILE A 1 228 ? -2.711 0.604 4.306 1.00 97.81 228 ILE A C 1
ATOM 1842 O O . ILE A 1 228 ? -3.432 -0.276 4.777 1.00 97.81 228 ILE A O 1
ATOM 1846 N N . GLY A 1 229 ? -3.198 1.779 3.888 1.00 97.31 229 GLY A N 1
ATOM 1847 C CA . GLY A 1 229 ? -4.607 2.146 4.052 1.00 97.31 229 GLY A CA 1
ATOM 1848 C C . GLY A 1 229 ? -5.553 1.177 3.330 1.00 97.31 229 GLY A C 1
ATOM 1849 O O . GLY A 1 229 ? -6.554 0.731 3.893 1.00 97.31 229 GLY A O 1
ATOM 1850 N N . VAL A 1 230 ? -5.192 0.770 2.109 1.00 97.12 230 VAL A N 1
ATOM 1851 C CA . VAL A 1 230 ? -5.953 -0.220 1.330 1.00 97.12 230 VAL A CA 1
ATOM 1852 C C . VAL A 1 230 ? -5.858 -1.622 1.927 1.00 97.12 230 VAL A C 1
ATOM 1854 O O . VAL A 1 230 ? -6.867 -2.327 1.973 1.00 97.12 230 VAL A O 1
ATOM 1857 N N . ALA A 1 231 ? -4.686 -2.028 2.422 1.00 98.56 231 ALA A N 1
ATOM 1858 C CA . ALA A 1 231 ? -4.526 -3.321 3.081 1.00 98.56 231 ALA A CA 1
ATOM 1859 C C . ALA A 1 231 ? -5.404 -3.432 4.340 1.00 98.56 231 ALA A C 1
ATOM 1861 O O . ALA A 1 231 ? -6.071 -4.452 4.520 1.00 98.56 231 ALA A O 1
ATOM 1862 N N . LEU A 1 232 ? -5.480 -2.377 5.163 1.00 98.75 232 LEU A N 1
ATOM 1863 C CA . LEU A 1 232 ? -6.396 -2.325 6.308 1.00 98.75 232 LEU A CA 1
ATOM 1864 C C . LEU A 1 232 ? -7.858 -2.419 5.862 1.00 98.75 232 LEU A C 1
ATOM 1866 O O . LEU A 1 232 ? -8.613 -3.215 6.417 1.00 98.75 232 LEU A O 1
ATOM 1870 N N . ALA A 1 233 ? -8.261 -1.673 4.830 1.00 98.50 233 ALA A N 1
ATOM 1871 C CA . ALA A 1 233 ? -9.631 -1.728 4.323 1.00 98.50 233 ALA A CA 1
ATOM 1872 C C . ALA A 1 233 ? -10.026 -3.152 3.884 1.00 98.50 233 ALA A C 1
ATOM 1874 O O . ALA A 1 233 ? -11.056 -3.671 4.319 1.00 98.50 233 ALA A O 1
ATOM 1875 N N . TRP A 1 234 ? -9.197 -3.831 3.084 1.00 98.62 234 TRP A N 1
ATOM 1876 C CA . TRP A 1 234 ? -9.467 -5.216 2.675 1.00 98.62 234 TRP A CA 1
ATOM 1877 C C . TRP A 1 234 ? -9.420 -6.209 3.833 1.00 98.62 234 TRP A C 1
ATOM 1879 O O . TRP A 1 234 ? -10.228 -7.137 3.864 1.00 98.62 234 TRP A O 1
ATOM 1889 N N . PHE A 1 235 ? -8.520 -6.011 4.797 1.00 98.81 235 PHE A N 1
ATOM 1890 C CA . PHE A 1 235 ? -8.464 -6.824 6.007 1.00 98.81 235 PHE A CA 1
ATOM 1891 C C . PHE A 1 235 ? -9.778 -6.743 6.796 1.00 98.81 235 PHE A C 1
ATOM 1893 O O . PHE A 1 235 ? -10.375 -7.776 7.099 1.00 98.81 235 PHE A O 1
ATOM 1900 N N . PHE A 1 236 ? -10.293 -5.539 7.056 1.00 98.62 236 PHE A N 1
ATOM 1901 C CA . PHE A 1 236 ? -11.566 -5.377 7.764 1.00 98.62 236 PHE A CA 1
ATOM 1902 C C . PHE A 1 236 ? -12.764 -5.863 6.948 1.00 98.62 236 PHE A C 1
ATOM 1904 O O . PHE A 1 236 ? -13.679 -6.455 7.520 1.00 98.62 236 PHE A O 1
ATOM 1911 N N . TYR A 1 237 ? -12.750 -5.704 5.622 1.00 98.56 237 TYR A N 1
ATOM 1912 C CA . TYR A 1 237 ? -13.750 -6.326 4.751 1.00 98.56 237 TYR A CA 1
ATOM 1913 C C . TYR A 1 237 ? -13.774 -7.854 4.914 1.00 98.56 237 TYR A C 1
ATOM 1915 O O . TYR A 1 237 ? -14.843 -8.444 5.080 1.00 98.56 237 TYR A O 1
ATOM 1923 N N . LEU A 1 238 ? -12.602 -8.493 4.920 1.00 98.50 238 LEU A N 1
ATOM 1924 C CA . LEU A 1 238 ? -12.470 -9.934 5.118 1.00 98.50 238 LEU A CA 1
ATOM 1925 C C . LEU A 1 238 ? -12.947 -10.370 6.506 1.00 98.50 238 LEU A C 1
ATOM 1927 O O . LEU A 1 238 ? -13.672 -11.358 6.594 1.00 98.50 238 LEU A O 1
ATOM 1931 N N . LEU A 1 239 ? -12.632 -9.627 7.569 1.00 98.38 239 LEU A N 1
ATOM 1932 C CA . LEU A 1 239 ? -13.162 -9.916 8.907 1.00 98.38 239 LEU A CA 1
ATOM 1933 C C . LEU A 1 239 ? -14.691 -9.808 8.960 1.00 98.38 239 LEU A C 1
ATOM 1935 O O . LEU A 1 239 ? -15.344 -10.716 9.468 1.00 98.38 239 LEU A O 1
ATOM 1939 N N . CYS A 1 240 ? -15.278 -8.767 8.360 1.00 97.31 240 CYS A N 1
ATOM 1940 C CA . CYS A 1 240 ? -16.736 -8.602 8.299 1.00 97.31 240 CYS A CA 1
ATOM 1941 C C . CYS A 1 240 ? -17.431 -9.774 7.588 1.00 97.31 240 CYS A C 1
ATOM 1943 O O . CYS A 1 240 ? -18.570 -10.113 7.905 1.00 97.31 240 CYS A O 1
ATOM 1945 N N . LYS A 1 241 ? -16.760 -10.386 6.603 1.00 97.19 241 LYS A N 1
ATOM 1946 C CA . LYS A 1 241 ? -17.264 -11.554 5.868 1.00 97.19 241 LYS A CA 1
ATOM 1947 C C . LYS A 1 241 ? -16.999 -12.886 6.573 1.00 97.19 241 LYS A C 1
ATOM 1949 O O . LYS A 1 241 ? -17.594 -13.880 6.171 1.00 97.19 241 LYS A O 1
ATOM 1954 N N . ASN A 1 242 ? -16.152 -12.915 7.603 1.00 98.12 242 ASN A N 1
ATOM 1955 C CA . ASN A 1 242 ? -15.739 -14.135 8.298 1.00 98.12 242 ASN A CA 1
ATOM 1956 C C . ASN A 1 242 ? -15.774 -13.945 9.834 1.00 98.12 242 ASN A C 1
ATOM 1958 O O . ASN A 1 242 ? -14.719 -13.819 10.468 1.00 98.12 242 ASN A O 1
ATOM 1962 N N . PRO A 1 243 ? -16.972 -13.923 10.458 1.00 96.56 243 PRO A N 1
ATOM 1963 C CA . PRO A 1 243 ? -17.122 -13.668 11.896 1.00 96.56 243 PRO A CA 1
ATOM 1964 C C . PRO A 1 243 ? -16.426 -14.697 12.798 1.00 96.56 243 PRO A C 1
ATOM 1966 O O . PRO A 1 243 ? -16.008 -14.371 13.907 1.00 96.56 243 PRO A O 1
ATOM 1969 N N . ASP A 1 244 ? -16.269 -15.939 12.338 1.00 97.38 244 ASP A N 1
ATOM 1970 C CA . ASP A 1 244 ? -15.518 -16.983 13.043 1.00 97.38 244 ASP A CA 1
ATOM 1971 C C . ASP A 1 244 ? -14.025 -16.633 13.143 1.00 97.38 244 ASP A C 1
ATOM 1973 O O . ASP A 1 244 ? -13.396 -16.835 14.185 1.00 97.38 244 ASP A O 1
ATOM 1977 N N . LYS A 1 245 ? -13.461 -16.047 12.079 1.00 98.12 245 LYS A N 1
ATOM 1978 C CA . LYS A 1 245 ? -12.065 -15.600 12.036 1.00 98.12 245 LYS A CA 1
ATOM 1979 C C . LYS A 1 245 ? -11.862 -14.354 12.886 1.00 98.12 245 LYS A C 1
ATOM 1981 O O . LYS A 1 245 ? -10.858 -14.269 13.589 1.00 98.12 245 LYS A O 1
ATOM 1986 N N . GLU A 1 246 ? -12.822 -13.431 12.862 1.00 97.50 246 GLU A N 1
ATOM 1987 C CA . GLU A 1 246 ? -12.853 -12.275 13.761 1.00 97.50 246 GLU A CA 1
ATOM 1988 C C . GLU A 1 246 ? -12.884 -12.720 15.233 1.00 97.50 246 GLU A C 1
ATOM 1990 O O . GLU A 1 246 ? -12.088 -12.235 16.033 1.00 97.50 246 GLU A O 1
ATOM 1995 N N . ALA A 1 247 ? -13.733 -13.687 15.594 1.00 96.38 247 ALA A N 1
ATOM 1996 C CA . ALA A 1 247 ? -13.832 -14.188 16.965 1.00 96.38 247 ALA A CA 1
ATOM 1997 C C . ALA A 1 247 ? -12.520 -14.814 17.469 1.00 96.38 247 ALA A C 1
ATOM 1999 O O . ALA A 1 247 ? -12.105 -14.541 18.595 1.00 96.38 247 ALA A O 1
ATOM 2000 N N . LYS A 1 248 ? -11.829 -15.604 16.631 1.00 96.25 248 LYS A N 1
ATOM 2001 C CA . LYS A 1 248 ? -10.499 -16.151 16.963 1.00 96.25 248 LYS A CA 1
ATOM 2002 C C . LYS A 1 248 ? -9.466 -15.054 17.200 1.00 96.25 248 LYS A C 1
ATOM 2004 O O . LYS A 1 248 ? -8.684 -15.145 18.142 1.00 96.25 248 LYS A O 1
ATOM 2009 N N . LEU A 1 249 ? -9.483 -14.016 16.365 1.00 96.38 249 LEU A N 1
ATOM 2010 C CA . LEU A 1 249 ? -8.584 -12.878 16.510 1.00 96.38 249 LEU A CA 1
ATOM 2011 C C . LEU A 1 249 ? -8.858 -12.110 17.810 1.00 96.38 249 LEU A C 1
ATOM 2013 O O . LEU A 1 249 ? -7.930 -11.811 18.551 1.00 96.38 249 LEU A O 1
ATOM 2017 N N . VAL A 1 250 ? -10.125 -11.835 18.125 1.00 95.69 250 VAL A N 1
ATOM 2018 C CA . VAL A 1 250 ? -10.509 -11.190 19.392 1.00 95.69 250 VAL A CA 1
ATOM 2019 C C . VAL A 1 250 ? -10.034 -12.010 20.590 1.00 95.69 250 VAL A C 1
ATOM 2021 O O . VAL A 1 250 ? -9.508 -11.441 21.546 1.00 95.69 250 VAL A O 1
ATOM 2024 N N . GLU A 1 251 ? -10.176 -13.335 20.535 1.00 94.56 251 GLU A N 1
ATOM 2025 C CA . GLU A 1 251 ? -9.738 -14.213 21.618 1.00 94.56 251 GLU A CA 1
ATOM 2026 C C . GLU A 1 251 ? -8.214 -14.220 21.788 1.00 94.56 251 GLU A C 1
ATOM 2028 O O . GLU A 1 251 ? -7.730 -14.161 22.918 1.00 94.56 251 GLU A O 1
ATOM 2033 N N . GLU A 1 252 ? -7.441 -14.216 20.700 1.00 95.12 252 GLU A N 1
ATOM 2034 C CA . GLU A 1 252 ? -5.984 -14.042 20.772 1.00 95.12 252 GLU A CA 1
ATOM 2035 C C . GLU A 1 252 ? -5.618 -12.707 21.437 1.00 95.12 252 GLU A C 1
ATOM 2037 O O . GLU A 1 252 ? -4.808 -12.661 22.366 1.00 95.12 252 GLU A O 1
ATOM 2042 N N . LEU A 1 253 ? -6.255 -11.615 21.008 1.00 93.25 253 LEU A N 1
ATOM 2043 C CA . LEU A 1 253 ? -5.952 -10.275 21.509 1.00 93.25 253 LEU A CA 1
ATOM 2044 C C . LEU A 1 253 ? -6.377 -10.064 22.969 1.00 93.25 253 LEU A C 1
ATOM 2046 O O . LEU A 1 253 ? -5.782 -9.219 23.645 1.00 93.25 253 LEU A O 1
ATOM 2050 N N . ARG A 1 254 ? -7.361 -10.828 23.463 1.00 89.19 254 ARG A N 1
ATOM 2051 C CA . ARG A 1 254 ? -7.817 -10.821 24.864 1.00 89.19 254 ARG A CA 1
ATOM 2052 C C . ARG A 1 254 ? -6.786 -11.412 25.823 1.00 89.19 254 ARG A C 1
ATOM 2054 O O . ARG A 1 254 ? -6.698 -10.961 26.961 1.00 89.19 254 ARG A O 1
ATOM 2061 N N . HIS A 1 255 ? -5.992 -12.380 25.369 1.00 85.31 255 HIS A N 1
ATOM 2062 C CA . HIS A 1 255 ? -4.935 -13.000 26.175 1.00 85.31 255 HIS A CA 1
ATOM 2063 C C . HIS A 1 255 ? -3.668 -12.141 26.296 1.00 85.31 255 HIS A C 1
ATOM 2065 O O . HIS A 1 255 ? -2.724 -12.547 26.968 1.00 85.31 255 HIS A O 1
ATOM 2071 N N . GLY A 1 256 ? -3.640 -10.955 25.676 1.00 78.25 256 GLY A N 1
ATOM 2072 C CA . GLY A 1 256 ? -2.526 -10.016 25.807 1.00 78.25 256 GLY A CA 1
ATOM 2073 C C . GLY A 1 256 ? -1.238 -10.483 25.128 1.00 78.25 256 GLY A C 1
ATOM 2074 O O . GLY A 1 256 ? -0.162 -10.116 25.584 1.00 78.25 256 GLY A O 1
ATOM 2075 N N . ALA A 1 257 ? -1.331 -11.286 24.061 1.00 74.44 257 ALA A N 1
ATOM 2076 C CA . ALA A 1 257 ? -0.158 -11.724 23.309 1.00 74.44 257 ALA A CA 1
ATOM 2077 C C . ALA A 1 257 ? 0.647 -10.514 22.794 1.00 74.44 257 ALA A C 1
ATOM 2079 O O . ALA A 1 257 ? 0.112 -9.693 22.044 1.00 74.44 257 ALA A O 1
ATOM 2080 N N . GLU A 1 258 ? 1.921 -10.415 23.190 1.00 70.12 258 GLU A N 1
ATOM 2081 C CA . GLU A 1 258 ? 2.841 -9.360 22.728 1.00 70.12 258 GLU A CA 1
ATOM 2082 C C . GLU A 1 258 ? 3.074 -9.447 21.211 1.00 70.12 258 GLU A C 1
ATOM 2084 O O . GLU A 1 258 ? 3.119 -8.429 20.521 1.00 70.12 258 GLU A O 1
ATOM 2089 N N . GLU A 1 259 ? 3.132 -10.671 20.676 1.00 83.00 259 GLU A N 1
ATOM 2090 C CA . GLU A 1 259 ? 3.215 -10.964 19.245 1.00 83.00 259 GLU A CA 1
ATOM 2091 C C . GLU A 1 259 ? 2.042 -11.861 18.811 1.00 83.00 259 GLU A C 1
ATOM 2093 O O . GLU A 1 259 ? 2.151 -13.088 18.835 1.00 83.00 259 GLU A O 1
ATOM 2098 N N . PRO A 1 260 ? 0.892 -11.277 18.430 1.00 91.75 260 PRO A N 1
ATOM 2099 C CA . PRO A 1 260 ? -0.289 -12.046 18.042 1.00 91.75 260 PRO A CA 1
ATOM 2100 C C . PRO A 1 260 ? -0.067 -12.760 16.698 1.00 91.75 260 PRO A C 1
ATOM 2102 O O . PRO A 1 260 ? -0.095 -12.153 15.621 1.00 91.75 260 PRO A O 1
ATOM 2105 N N . VAL A 1 261 ? 0.192 -14.068 16.773 1.00 96.00 261 VAL A N 1
ATOM 2106 C CA . VAL A 1 261 ? 0.495 -14.950 15.636 1.00 96.00 261 VAL A CA 1
ATOM 2107 C C . VAL A 1 261 ? -0.675 -15.008 14.661 1.00 96.00 261 VAL A C 1
ATOM 2109 O O . VAL A 1 261 ? -0.473 -14.930 13.448 1.00 96.00 261 VAL A O 1
ATOM 2112 N N . TYR A 1 262 ? -1.897 -15.134 15.170 1.00 97.69 262 TYR A N 1
ATOM 2113 C CA . TYR A 1 262 ? -3.109 -15.217 14.372 1.00 97.69 262 TYR A CA 1
ATOM 2114 C C . TYR A 1 262 ? -3.430 -13.875 13.702 1.00 97.69 262 TYR A C 1
ATOM 2116 O O . TYR A 1 262 ? -3.814 -13.875 12.532 1.00 97.69 262 TYR A O 1
ATOM 2124 N N . LEU A 1 263 ? -3.189 -12.731 14.357 1.00 97.94 263 LEU A N 1
ATOM 2125 C CA . LEU A 1 263 ? -3.248 -11.415 13.702 1.00 97.94 263 LEU A CA 1
ATOM 2126 C C . LEU A 1 263 ? -2.273 -11.331 12.526 1.00 97.94 263 LEU A C 1
ATOM 2128 O O . LEU A 1 263 ? -2.668 -10.955 11.422 1.00 97.94 263 LEU A O 1
ATOM 2132 N N . GLN A 1 264 ? -1.008 -11.698 12.744 1.00 97.75 264 GLN A N 1
ATOM 2133 C CA . GLN A 1 264 ? 0.009 -11.682 11.691 1.00 97.75 264 GLN A CA 1
ATOM 2134 C C . GLN A 1 264 ? -0.386 -12.605 10.527 1.00 97.75 264 GLN A C 1
ATOM 2136 O O . GLN A 1 264 ? -0.280 -12.221 9.362 1.00 97.75 264 GLN A O 1
ATOM 2141 N N . ALA A 1 265 ? -0.892 -13.797 10.838 1.00 98.38 265 ALA A N 1
ATOM 2142 C CA . ALA A 1 265 ? -1.404 -14.756 9.870 1.00 98.38 265 ALA A CA 1
ATOM 2143 C C . ALA A 1 265 ? -2.600 -14.209 9.070 1.00 98.38 265 ALA A C 1
ATOM 2145 O O . ALA A 1 265 ? -2.649 -14.344 7.847 1.00 98.38 265 ALA A O 1
ATOM 2146 N N . ALA A 1 266 ? -3.545 -13.547 9.738 1.00 98.62 266 ALA A N 1
ATOM 2147 C CA . ALA A 1 266 ? -4.720 -12.957 9.109 1.00 98.62 266 ALA A CA 1
ATOM 2148 C C . ALA A 1 266 ? -4.359 -11.763 8.210 1.00 98.62 266 ALA A C 1
ATOM 2150 O O . ALA A 1 266 ? -4.926 -11.623 7.127 1.00 98.62 266 ALA A O 1
ATOM 2151 N N . LEU A 1 267 ? -3.377 -10.946 8.605 1.00 98.62 267 LEU A N 1
ATOM 2152 C CA . LEU A 1 267 ? -2.831 -9.872 7.770 1.00 98.62 267 LEU A CA 1
ATOM 2153 C C . LEU A 1 267 ? -2.117 -10.426 6.527 1.00 98.62 267 LEU A C 1
ATOM 2155 O O . LEU A 1 267 ? -2.345 -9.929 5.425 1.00 98.62 267 LEU A O 1
ATOM 2159 N N . CYS A 1 268 ? -1.296 -11.474 6.670 1.00 98.62 268 CYS A N 1
ATOM 2160 C CA . CYS A 1 268 ? -0.670 -12.144 5.526 1.00 98.62 268 CYS A CA 1
ATOM 2161 C C . CYS A 1 268 ? -1.718 -12.720 4.561 1.00 98.62 268 CYS A C 1
ATOM 2163 O O . CYS A 1 268 ? -1.600 -12.541 3.350 1.00 98.62 268 CYS A O 1
ATOM 2165 N N . GLU A 1 269 ? -2.771 -13.353 5.083 1.00 98.75 269 GLU A N 1
ATOM 2166 C CA . GLU A 1 269 ? -3.850 -13.903 4.260 1.00 98.75 269 GLU A CA 1
ATOM 2167 C C . GLU A 1 269 ? -4.660 -12.810 3.551 1.00 98.75 269 GLU A C 1
ATOM 2169 O O . GLU A 1 269 ? -5.006 -12.956 2.376 1.00 98.75 269 GLU A O 1
ATOM 2174 N N . ALA A 1 270 ? -4.908 -11.683 4.224 1.00 98.69 270 ALA A N 1
ATOM 2175 C CA . ALA A 1 270 ? -5.555 -10.529 3.613 1.00 98.69 270 ALA A CA 1
ATOM 2176 C C . ALA A 1 270 ? -4.704 -9.943 2.482 1.00 98.69 270 ALA A C 1
ATOM 2178 O O . ALA A 1 270 ? -5.226 -9.710 1.397 1.00 98.69 270 ALA A O 1
ATOM 2179 N N . LEU A 1 271 ? -3.394 -9.790 2.690 1.00 98.56 271 LEU A N 1
ATOM 2180 C CA . LEU A 1 271 ? -2.455 -9.326 1.664 1.00 98.56 271 LEU A CA 1
ATOM 2181 C C . LEU A 1 271 ? -2.269 -10.329 0.521 1.00 98.56 271 LEU A C 1
ATOM 2183 O O . LEU A 1 271 ? -1.939 -9.914 -0.589 1.00 98.56 271 LEU A O 1
ATOM 2187 N N . ARG A 1 272 ? -2.459 -11.633 0.764 1.00 98.44 272 ARG A N 1
ATOM 2188 C CA . ARG A 1 272 ? -2.466 -12.654 -0.291 1.00 98.44 272 ARG A CA 1
ATOM 2189 C C . ARG A 1 272 ? -3.685 -12.458 -1.177 1.00 98.44 272 ARG A C 1
ATOM 2191 O O . ARG A 1 272 ? -3.539 -12.331 -2.383 1.00 98.44 272 ARG A O 1
ATOM 2198 N N . LEU A 1 273 ? -4.882 -12.413 -0.594 1.00 98.12 273 LEU A N 1
ATOM 2199 C CA . LEU A 1 273 ? -6.117 -12.251 -1.361 1.00 98.12 273 LEU A CA 1
ATOM 2200 C C . LEU A 1 273 ? -6.224 -10.855 -1.990 1.00 98.12 273 LEU A C 1
ATOM 2202 O O . LEU A 1 273 ? -6.643 -10.723 -3.136 1.00 98.12 273 LEU A O 1
ATOM 2206 N N . TYR A 1 274 ? -5.834 -9.802 -1.291 1.00 97.75 274 TYR A N 1
ATOM 2207 C CA . TYR A 1 274 ? -5.940 -8.425 -1.766 1.00 97.75 274 TYR A CA 1
ATOM 2208 C C . TYR A 1 274 ? -4.588 -7.721 -1.641 1.00 97.75 274 TYR A C 1
ATOM 2210 O O . TYR A 1 274 ? -4.410 -6.863 -0.776 1.00 97.75 274 TYR A O 1
ATOM 2218 N N . PRO A 1 275 ? -3.610 -8.079 -2.494 1.00 97.25 275 PRO A N 1
ATOM 2219 C CA . PRO A 1 275 ? -2.345 -7.365 -2.551 1.00 97.25 275 PRO A CA 1
ATOM 2220 C C . PRO A 1 275 ? -2.612 -5.920 -2.979 1.00 97.25 275 PRO A C 1
ATOM 2222 O O . PRO A 1 275 ? -3.255 -5.685 -4.005 1.00 97.25 275 PRO A O 1
ATOM 2225 N N . SER A 1 276 ? -2.105 -4.948 -2.216 1.00 96.94 276 SER A N 1
ATOM 2226 C CA . SER A 1 276 ? -2.340 -3.526 -2.502 1.00 96.94 276 SER A CA 1
ATOM 2227 C C . SER A 1 276 ? -1.840 -3.122 -3.892 1.00 96.94 276 SER A C 1
ATOM 2229 O O . SER A 1 276 ? -2.459 -2.280 -4.536 1.00 96.94 276 SER A O 1
ATOM 2231 N N . VAL A 1 277 ? -0.766 -3.759 -4.372 1.00 95.44 277 VAL A N 1
ATOM 2232 C CA . VAL A 1 277 ? -0.274 -3.667 -5.754 1.00 95.44 277 VAL A CA 1
ATOM 2233 C C . VAL A 1 277 ? -0.565 -5.006 -6.453 1.00 95.44 277 VAL A C 1
ATOM 2235 O O . VAL A 1 277 ? 0.137 -5.988 -6.207 1.00 95.44 277 VAL A O 1
ATOM 2238 N N . PRO A 1 278 ? -1.625 -5.098 -7.278 1.00 95.31 278 PRO A N 1
ATOM 2239 C CA . PRO A 1 278 ? -2.097 -6.372 -7.829 1.00 95.31 278 PRO A CA 1
ATOM 2240 C C . PRO A 1 278 ? -1.329 -6.839 -9.072 1.00 95.31 278 PRO A C 1
ATOM 2242 O O . PRO A 1 278 ? -1.427 -8.016 -9.439 1.00 95.31 278 PRO A O 1
ATOM 2245 N N . PHE A 1 279 ? -0.578 -5.936 -9.709 1.00 93.88 279 PHE A N 1
ATOM 2246 C CA . PHE A 1 279 ? 0.228 -6.210 -10.892 1.00 93.88 279 PHE A CA 1
ATOM 2247 C C . PHE A 1 279 ? 1.620 -5.597 -10.767 1.00 93.88 279 PHE A C 1
ATOM 2249 O O . PHE A 1 279 ? 1.768 -4.490 -10.260 1.00 93.88 279 PHE A O 1
ATOM 2256 N N . GLU A 1 280 ? 2.618 -6.290 -11.301 1.00 93.38 280 GLU A N 1
ATOM 2257 C CA . GLU A 1 280 ? 3.979 -5.775 -11.479 1.00 93.38 280 GLU A CA 1
ATOM 2258 C C . GLU A 1 280 ? 4.393 -5.924 -12.940 1.00 93.38 280 GLU A C 1
ATOM 2260 O O . GLU A 1 280 ? 3.887 -6.806 -13.630 1.00 93.38 280 GLU A O 1
ATOM 2265 N N . SER A 1 281 ? 5.303 -5.083 -13.428 1.00 92.69 281 SER A N 1
ATOM 2266 C CA . SER A 1 281 ? 5.775 -5.150 -14.819 1.00 92.69 281 SER A CA 1
ATOM 2267 C C . SER A 1 281 ? 7.290 -5.048 -14.919 1.00 92.69 281 SER A C 1
ATOM 2269 O O . SER A 1 281 ? 7.928 -4.371 -14.109 1.00 92.69 281 SER A O 1
ATOM 2271 N N . LYS A 1 282 ? 7.854 -5.753 -15.902 1.00 94.94 282 LYS A N 1
ATOM 2272 C CA . LYS A 1 282 ? 9.281 -5.784 -16.224 1.00 94.94 282 LYS A CA 1
ATOM 2273 C C . LYS A 1 282 ? 9.492 -5.768 -17.734 1.00 94.94 282 LYS A C 1
ATOM 2275 O O . LYS A 1 282 ? 8.817 -6.506 -18.446 1.00 94.94 282 LYS A O 1
ATOM 2280 N N . GLY A 1 283 ? 10.458 -4.990 -18.204 1.00 94.62 283 GLY A N 1
ATOM 2281 C CA . GLY A 1 283 ? 10.928 -5.043 -19.585 1.00 94.62 283 GLY A CA 1
ATOM 2282 C C . GLY A 1 283 ? 11.945 -6.164 -19.782 1.00 94.62 283 GLY A C 1
ATOM 2283 O O . GLY A 1 283 ? 12.612 -6.558 -18.834 1.00 94.62 283 GLY A O 1
ATOM 2284 N N . VAL A 1 284 ? 12.069 -6.665 -21.008 1.00 96.06 284 VAL A N 1
ATOM 2285 C CA . VAL A 1 284 ? 13.061 -7.681 -21.396 1.00 96.06 284 VAL A CA 1
ATOM 2286 C C . VAL A 1 284 ? 14.175 -7.026 -22.209 1.00 96.06 284 VAL A C 1
ATOM 2288 O O . VAL A 1 284 ? 13.881 -6.332 -23.188 1.00 96.06 284 VAL A O 1
ATOM 2291 N N . VAL A 1 285 ? 15.435 -7.248 -21.820 1.00 96.12 285 VAL A N 1
ATOM 2292 C CA . VAL A 1 285 ? 16.618 -6.691 -22.507 1.00 96.12 285 VAL A CA 1
ATOM 2293 C C . VAL A 1 285 ? 17.230 -7.694 -23.484 1.00 96.12 285 VAL A C 1
ATOM 2295 O O . VAL A 1 285 ? 17.558 -7.330 -24.609 1.00 96.12 285 VAL A O 1
ATOM 2298 N N . GLU A 1 286 ? 17.318 -8.959 -23.091 1.00 96.81 286 GLU A N 1
ATOM 2299 C CA . GLU A 1 286 ? 17.912 -10.063 -23.841 1.00 96.81 286 GLU A CA 1
ATOM 2300 C C . GLU A 1 286 ? 16.908 -11.210 -23.996 1.00 96.81 286 GLU A C 1
ATOM 2302 O O . GLU A 1 286 ? 16.118 -11.499 -23.090 1.00 96.81 286 GLU A O 1
ATOM 2307 N N . ALA A 1 287 ? 16.931 -11.863 -25.162 1.00 97.12 287 ALA A N 1
ATOM 2308 C CA . ALA A 1 287 ? 16.024 -12.965 -25.465 1.00 97.12 287 ALA A CA 1
ATOM 2309 C C . ALA A 1 287 ? 16.300 -14.181 -24.570 1.00 97.12 287 ALA A C 1
ATOM 2311 O O . ALA A 1 287 ? 17.444 -14.606 -24.427 1.00 97.12 287 ALA A O 1
ATOM 2312 N N . GLU A 1 288 ? 15.249 -14.795 -24.032 1.00 96.06 288 GLU A N 1
ATOM 2313 C CA . GLU A 1 288 ? 15.371 -15.933 -23.116 1.00 96.06 288 GLU A CA 1
ATOM 2314 C C . GLU A 1 288 ? 14.129 -16.836 -23.177 1.00 96.06 288 GLU A C 1
ATOM 2316 O O . GLU A 1 288 ? 13.052 -16.411 -23.598 1.00 96.06 288 GLU A O 1
ATOM 2321 N N . SER A 1 289 ? 14.271 -18.098 -22.761 1.00 96.81 289 SER A N 1
ATOM 2322 C CA . SER A 1 289 ? 13.134 -18.985 -22.487 1.00 96.81 289 SER A CA 1
ATOM 2323 C C . SER A 1 289 ? 12.849 -19.022 -20.988 1.00 96.81 289 SER A C 1
ATOM 2325 O O . SER A 1 289 ? 13.725 -19.353 -20.194 1.00 96.81 289 SER A O 1
ATOM 2327 N N . LEU A 1 290 ? 11.620 -18.690 -20.601 1.00 97.19 290 LEU A N 1
ATOM 2328 C CA . LEU A 1 290 ? 11.180 -18.735 -19.209 1.00 97.19 290 LEU A CA 1
ATOM 2329 C C . LEU A 1 290 ? 10.955 -20.185 -18.741 1.00 97.19 290 LEU A C 1
ATOM 2331 O O . LEU A 1 290 ? 10.701 -21.050 -19.580 1.00 97.19 290 LEU A O 1
ATOM 2335 N N . PRO A 1 291 ? 10.945 -20.464 -17.420 1.00 97.19 291 PRO A N 1
ATOM 2336 C CA . PRO A 1 291 ? 10.663 -21.801 -16.876 1.00 97.19 291 PRO A CA 1
ATOM 2337 C C . PRO A 1 291 ? 9.372 -22.448 -17.391 1.00 97.19 291 PRO A C 1
ATOM 2339 O O . PRO A 1 291 ? 9.309 -23.658 -17.575 1.00 97.19 291 PRO A O 1
ATOM 2342 N N . SER A 1 292 ? 8.356 -21.636 -17.680 1.00 94.88 292 SER A N 1
ATOM 2343 C CA . SER A 1 292 ? 7.106 -22.081 -18.314 1.00 94.88 292 SER A CA 1
ATOM 2344 C C . SER A 1 292 ? 7.235 -22.534 -19.783 1.00 94.88 292 SER A C 1
ATOM 2346 O O . SER A 1 292 ? 6.237 -22.924 -20.382 1.00 94.88 292 SER A O 1
ATOM 2348 N N . GLY A 1 293 ? 8.418 -22.433 -20.397 1.00 95.38 293 GLY A N 1
ATOM 2349 C CA . GLY A 1 293 ? 8.685 -22.755 -21.804 1.00 95.38 293 GLY A CA 1
ATOM 2350 C C . GLY A 1 293 ? 8.420 -21.613 -22.794 1.00 95.38 293 GLY A C 1
ATOM 2351 O O . GLY A 1 293 ? 8.747 -21.734 -23.973 1.00 95.38 293 GLY A O 1
ATOM 2352 N N . HIS A 1 294 ? 7.856 -20.488 -22.345 1.00 95.62 294 HIS A N 1
ATOM 2353 C CA . HIS A 1 294 ? 7.598 -19.329 -23.203 1.00 95.62 294 HIS A CA 1
ATOM 2354 C C . HIS A 1 294 ? 8.890 -18.567 -23.514 1.00 95.62 294 HIS A C 1
ATOM 2356 O O . HIS A 1 294 ? 9.647 -18.229 -22.604 1.00 95.62 294 HIS A O 1
ATOM 2362 N N . ARG A 1 295 ? 9.109 -18.229 -24.789 1.00 95.62 295 ARG A N 1
ATOM 2363 C CA . ARG A 1 295 ? 10.226 -17.377 -25.214 1.00 95.62 295 ARG A CA 1
ATOM 2364 C C . ARG A 1 295 ? 9.844 -15.900 -25.144 1.00 95.62 295 ARG A C 1
ATOM 2366 O O . ARG A 1 295 ? 8.791 -15.507 -25.646 1.00 95.62 295 ARG A O 1
ATOM 2373 N N . VAL A 1 296 ? 10.714 -15.091 -24.552 1.00 96.56 296 VAL A N 1
ATOM 2374 C CA . VAL A 1 296 ? 10.611 -13.630 -24.523 1.00 96.56 296 VAL A CA 1
ATOM 2375 C C . VAL A 1 296 ? 11.709 -13.010 -25.379 1.00 96.56 296 VAL A C 1
ATOM 2377 O O . VAL A 1 296 ? 12.824 -13.519 -25.432 1.00 96.56 296 VAL A O 1
ATOM 2380 N N . GLU A 1 297 ? 11.381 -11.915 -26.060 1.00 96.31 297 GLU A N 1
ATOM 2381 C CA . GLU A 1 297 ? 12.305 -11.174 -26.928 1.00 96.31 297 GLU A CA 1
ATOM 2382 C C . GLU A 1 297 ? 12.560 -9.770 -26.359 1.00 96.31 297 GLU A C 1
ATOM 2384 O O . GLU A 1 297 ? 11.667 -9.231 -25.687 1.00 96.31 297 GLU A O 1
ATOM 2389 N N . PRO A 1 298 ? 13.700 -9.132 -26.682 1.00 95.69 298 PRO A N 1
ATOM 2390 C CA . PRO A 1 298 ? 13.968 -7.745 -26.320 1.00 95.69 298 PRO A CA 1
ATOM 2391 C C . PRO A 1 298 ? 12.806 -6.811 -26.682 1.00 95.69 298 PRO A C 1
ATOM 2393 O O . PRO A 1 298 ? 12.215 -6.907 -27.762 1.00 95.69 298 PRO A O 1
ATOM 2396 N N . GLY A 1 299 ? 12.451 -5.915 -25.760 1.00 90.50 299 GLY A N 1
ATOM 2397 C CA . GLY A 1 299 ? 11.313 -4.999 -25.911 1.00 90.50 299 GLY A CA 1
ATOM 2398 C C . GLY A 1 299 ? 9.939 -5.614 -25.608 1.00 90.50 299 GLY A C 1
ATOM 2399 O O . GLY A 1 299 ? 8.921 -4.932 -25.744 1.00 90.50 299 GLY A O 1
ATOM 2400 N N . THR A 1 300 ? 9.880 -6.881 -25.187 1.00 93.69 300 THR A N 1
ATOM 2401 C CA . THR A 1 300 ? 8.672 -7.458 -24.577 1.00 93.69 300 THR A CA 1
ATOM 2402 C C . THR A 1 300 ? 8.490 -6.891 -23.168 1.00 93.69 300 THR A C 1
ATOM 2404 O O . THR A 1 300 ? 9.456 -6.781 -22.416 1.00 93.69 300 THR A O 1
ATOM 2407 N N . GLN A 1 301 ? 7.254 -6.557 -22.798 1.00 92.88 301 GLN A N 1
ATOM 2408 C CA . GLN A 1 301 ? 6.876 -6.282 -21.411 1.00 92.88 301 GLN A CA 1
ATOM 2409 C C . GLN A 1 301 ? 6.282 -7.549 -20.794 1.00 92.88 301 GLN A C 1
ATOM 2411 O O . GLN A 1 301 ? 5.392 -8.169 -21.379 1.00 92.88 301 GLN A O 1
ATOM 2416 N N . VAL A 1 302 ? 6.759 -7.936 -19.617 1.00 95.62 302 VAL A N 1
ATOM 2417 C CA . VAL A 1 302 ? 6.218 -9.043 -18.827 1.00 95.62 302 VAL A CA 1
ATOM 2418 C C . VAL A 1 302 ? 5.409 -8.462 -17.674 1.00 95.62 302 VAL A C 1
ATOM 2420 O O . VAL A 1 302 ? 5.954 -7.773 -16.814 1.00 95.62 302 VAL A O 1
ATOM 2423 N N . LEU A 1 303 ? 4.106 -8.735 -17.660 1.00 94.94 303 LEU A N 1
ATOM 2424 C CA . LEU A 1 303 ? 3.172 -8.337 -16.613 1.00 94.94 303 LEU A CA 1
ATOM 2425 C C . LEU A 1 303 ? 2.881 -9.530 -15.695 1.00 94.94 303 LEU A C 1
ATOM 2427 O O . LEU A 1 303 ? 2.435 -10.587 -16.138 1.00 94.94 303 LEU A O 1
ATOM 2431 N N . PHE A 1 304 ? 3.087 -9.344 -14.400 1.00 95.94 304 PHE A N 1
ATOM 2432 C CA . PHE A 1 304 ? 2.855 -10.344 -13.367 1.00 95.94 304 PHE A CA 1
ATOM 2433 C C . PHE A 1 304 ? 1.522 -10.065 -12.693 1.00 95.94 304 PHE A C 1
ATOM 2435 O O . PHE A 1 304 ? 1.359 -9.021 -12.065 1.00 95.94 304 PHE A O 1
ATOM 2442 N N . SER A 1 305 ? 0.567 -10.989 -12.787 1.00 96.19 305 SER A N 1
ATOM 2443 C CA . SER A 1 305 ? -0.689 -10.870 -12.042 1.00 96.19 305 SER A CA 1
ATOM 2444 C C . SER A 1 305 ? -0.548 -11.499 -10.659 1.00 96.19 305 SER A C 1
ATOM 2446 O O . SER A 1 305 ? -0.831 -12.683 -10.465 1.00 96.19 305 SER A O 1
ATOM 2448 N N . ILE A 1 306 ? -0.137 -10.685 -9.683 1.00 96.69 306 ILE A N 1
ATOM 2449 C CA . ILE A 1 306 ? 0.007 -11.091 -8.277 1.00 96.69 306 ILE A CA 1
ATOM 2450 C C . ILE A 1 306 ? -1.358 -11.502 -7.714 1.00 96.69 306 ILE A C 1
ATOM 2452 O O . ILE A 1 306 ? -1.478 -12.528 -7.047 1.00 96.69 306 ILE A O 1
ATOM 2456 N N . TYR A 1 307 ? -2.404 -10.743 -8.053 1.00 96.25 307 TYR A N 1
ATOM 2457 C CA . TYR A 1 307 ? -3.780 -11.027 -7.639 1.00 96.25 307 TYR A CA 1
ATOM 2458 C C . TYR A 1 307 ? -4.285 -12.402 -8.110 1.00 96.25 307 TYR A C 1
ATOM 2460 O O . TYR A 1 307 ? -4.981 -13.096 -7.362 1.00 96.25 307 TYR A O 1
ATOM 2468 N N . THR A 1 308 ? -3.928 -12.803 -9.337 1.00 96.56 308 THR A N 1
ATOM 2469 C CA . THR A 1 308 ? -4.305 -14.110 -9.900 1.00 96.56 308 THR A CA 1
ATOM 2470 C C . THR A 1 308 ? -3.452 -15.220 -9.309 1.00 96.56 308 THR A C 1
ATOM 2472 O O . THR A 1 308 ? -4.004 -16.213 -8.847 1.00 96.56 308 THR A O 1
ATOM 2475 N N . MET A 1 309 ? -2.128 -15.034 -9.241 1.00 97.25 309 MET A N 1
ATOM 2476 C CA . MET A 1 309 ? -1.199 -16.002 -8.639 1.00 97.25 309 MET A CA 1
ATOM 2477 C C . MET A 1 309 ? -1.600 -16.355 -7.203 1.00 97.25 309 MET A C 1
ATOM 2479 O O . MET A 1 309 ? -1.546 -17.513 -6.792 1.00 97.25 309 MET A O 1
ATOM 2483 N N . ALA A 1 310 ? -2.083 -15.366 -6.450 1.00 96.94 310 ALA A N 1
ATOM 2484 C CA . ALA A 1 310 ? -2.618 -15.560 -5.114 1.00 96.94 310 ALA A CA 1
ATOM 2485 C C . ALA A 1 310 ? -3.820 -16.516 -5.043 1.00 96.94 310 ALA A C 1
ATOM 2487 O O . ALA A 1 310 ? -4.081 -17.046 -3.974 1.00 96.94 310 ALA A O 1
ATOM 2488 N N . ARG A 1 311 ? -4.550 -16.749 -6.136 1.00 97.25 311 ARG A N 1
ATOM 2489 C CA . ARG A 1 311 ? -5.794 -17.541 -6.196 1.00 97.25 311 ARG A CA 1
ATOM 2490 C C . ARG A 1 311 ? -5.672 -18.816 -7.024 1.00 97.25 311 ARG A C 1
ATOM 2492 O O . ARG A 1 311 ? -6.674 -19.454 -7.322 1.00 97.25 311 ARG A O 1
ATOM 2499 N N . MET A 1 312 ? -4.465 -19.203 -7.410 1.00 97.19 312 MET A N 1
ATOM 2500 C CA . MET A 1 312 ? -4.266 -20.420 -8.189 1.00 97.19 312 MET A CA 1
ATOM 2501 C C . MET A 1 312 ? -4.272 -21.655 -7.291 1.00 97.19 312 MET A C 1
ATOM 2503 O O . MET A 1 312 ? -3.491 -21.736 -6.342 1.00 97.19 312 MET A O 1
ATOM 2507 N N . GLU A 1 313 ? -5.090 -22.651 -7.639 1.00 97.31 313 GLU A N 1
ATOM 2508 C CA . GLU A 1 313 ? -5.131 -23.932 -6.920 1.00 97.31 313 GLU A CA 1
ATOM 2509 C C . GLU A 1 313 ? -3.771 -24.642 -6.922 1.00 97.31 313 GLU A C 1
ATOM 2511 O O . GLU A 1 313 ? -3.342 -25.155 -5.893 1.00 97.31 313 GLU A O 1
ATOM 2516 N N . GLY A 1 314 ? -3.040 -24.602 -8.041 1.00 96.06 314 GLY A N 1
ATOM 2517 C CA . GLY A 1 314 ? -1.697 -25.189 -8.137 1.00 96.06 314 GLY A CA 1
ATOM 2518 C C . GLY A 1 314 ? -0.649 -24.523 -7.235 1.00 96.06 314 GLY A C 1
ATOM 2519 O O . GLY A 1 314 ? 0.405 -25.103 -6.997 1.00 96.06 314 GLY A O 1
ATOM 2520 N N . VAL A 1 315 ? -0.932 -23.325 -6.713 1.00 96.31 315 VAL A N 1
ATOM 2521 C CA . VAL A 1 315 ? -0.021 -22.565 -5.841 1.00 96.31 315 VAL A CA 1
ATOM 2522 C C . VAL A 1 315 ? -0.468 -22.630 -4.379 1.00 96.31 315 VAL A C 1
ATOM 2524 O O . VAL A 1 315 ? 0.360 -22.790 -3.479 1.00 96.31 315 VAL A O 1
ATOM 2527 N N . TRP A 1 316 ? -1.774 -22.508 -4.131 1.00 97.50 316 TRP A N 1
ATOM 2528 C CA . TRP A 1 316 ? -2.340 -22.339 -2.790 1.00 97.50 316 TRP A CA 1
ATOM 2529 C C . TRP A 1 316 ? -3.276 -23.469 -2.346 1.00 97.50 316 TRP A C 1
ATOM 2531 O O . TRP A 1 316 ? -3.722 -23.449 -1.204 1.00 97.50 316 TRP A O 1
ATOM 2541 N N . GLY A 1 317 ? -3.515 -24.479 -3.183 1.00 97.06 317 GLY A N 1
ATOM 2542 C CA . GLY A 1 317 ? -4.438 -25.582 -2.912 1.00 97.06 317 GLY A CA 1
ATOM 2543 C C . GLY A 1 317 ? -5.891 -25.251 -3.265 1.00 97.06 317 GLY A C 1
ATOM 2544 O O . GLY A 1 317 ? -6.208 -24.143 -3.686 1.00 97.06 317 GLY A O 1
ATOM 2545 N N . LYS A 1 318 ? -6.791 -26.226 -3.087 1.00 97.62 318 LYS A N 1
ATOM 2546 C CA . LYS A 1 318 ? -8.218 -26.111 -3.461 1.00 97.62 318 LYS A CA 1
ATOM 2547 C C . LYS A 1 318 ? -8.974 -25.004 -2.718 1.00 97.62 318 LYS A C 1
ATOM 2549 O O . LYS A 1 318 ? -9.975 -24.505 -3.209 1.00 97.62 318 LYS A O 1
ATOM 2554 N N . ASP A 1 319 ? -8.493 -24.618 -1.541 1.00 97.56 319 ASP A N 1
ATOM 2555 C CA . ASP A 1 319 ? -9.063 -23.559 -0.705 1.00 97.56 319 ASP A CA 1
ATOM 2556 C C . ASP A 1 319 ? -8.436 -22.179 -0.998 1.00 97.56 319 ASP A C 1
ATOM 2558 O O . ASP A 1 319 ? -8.474 -21.276 -0.163 1.00 97.56 319 ASP A O 1
ATOM 2562 N N . CYS A 1 320 ? -7.821 -21.991 -2.174 1.00 97.94 320 CYS A N 1
ATOM 2563 C CA . CYS A 1 320 ? -7.098 -20.770 -2.544 1.00 97.94 320 CYS A CA 1
ATOM 2564 C C . CYS A 1 320 ? -7.960 -19.496 -2.515 1.00 97.94 320 CYS A C 1
ATOM 2566 O O . CYS A 1 320 ? -7.421 -18.396 -2.368 1.00 97.94 320 CYS A O 1
ATOM 2568 N N . LEU A 1 321 ? -9.282 -19.614 -2.642 1.00 97.69 321 LEU A N 1
ATOM 2569 C CA . LEU A 1 321 ? -10.214 -18.484 -2.593 1.00 97.69 321 LEU A CA 1
ATOM 2570 C C . LEU A 1 321 ? -10.690 -18.151 -1.173 1.00 97.69 321 LEU A C 1
ATOM 2572 O O . LEU A 1 321 ? -11.241 -17.072 -0.958 1.00 97.69 321 LEU A O 1
ATOM 2576 N N . GLU A 1 322 ? -10.476 -19.046 -0.210 1.00 98.12 322 GLU A N 1
ATOM 2577 C CA . GLU A 1 322 ? -10.924 -18.863 1.167 1.00 98.12 322 GLU A CA 1
ATOM 2578 C C . GLU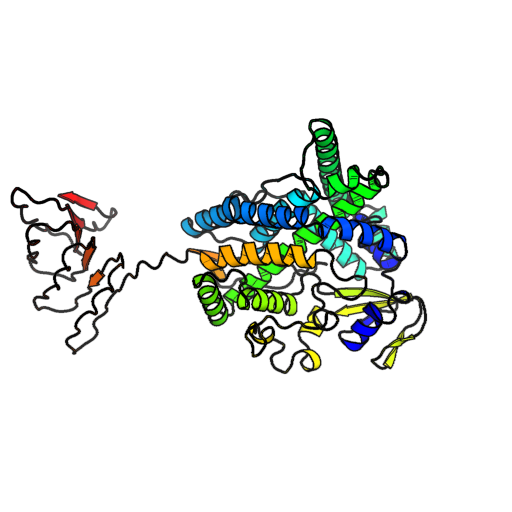 A 1 322 ? -10.001 -17.915 1.936 1.00 98.12 322 GLU A C 1
ATOM 2580 O O . GLU A 1 322 ? -8.782 -17.907 1.745 1.00 98.12 322 GLU A O 1
ATOM 2585 N N . PHE A 1 323 ? -10.583 -17.137 2.852 1.00 98.62 323 PHE A N 1
ATOM 2586 C CA . PHE A 1 323 ? -9.824 -16.387 3.846 1.00 98.62 323 PHE A CA 1
ATOM 2587 C C . PHE A 1 323 ? -9.478 -17.306 5.019 1.00 98.62 323 PHE A C 1
ATOM 2589 O O . PHE A 1 323 ? -10.249 -17.460 5.970 1.00 98.62 323 PHE A O 1
ATOM 2596 N N . ARG A 1 324 ? -8.304 -17.940 4.941 1.00 98.19 324 ARG A N 1
ATOM 2597 C CA . ARG A 1 324 ? -7.838 -18.925 5.919 1.00 98.19 324 ARG A CA 1
ATOM 2598 C C . ARG A 1 324 ? -6.506 -18.495 6.553 1.00 98.19 324 ARG A C 1
ATOM 2600 O O . ARG A 1 324 ? -5.448 -18.950 6.114 1.00 98.19 324 ARG A O 1
ATOM 2607 N N . PRO A 1 325 ? -6.529 -17.669 7.621 1.00 98.31 325 PRO A N 1
ATOM 2608 C CA . PRO A 1 325 ? -5.331 -17.307 8.382 1.00 98.31 325 PRO A CA 1
ATOM 2609 C C . PRO A 1 325 ? -4.491 -18.519 8.806 1.00 98.31 325 PRO A C 1
ATOM 2611 O O . PRO A 1 325 ? -3.268 -18.472 8.767 1.00 98.31 325 PRO A O 1
ATOM 2614 N N . GLU A 1 326 ? -5.124 -19.651 9.120 1.00 97.62 326 GLU A N 1
ATOM 2615 C CA . GLU A 1 326 ? -4.448 -20.880 9.552 1.00 97.62 326 GLU A CA 1
ATOM 2616 C C . GLU A 1 326 ? -3.435 -21.428 8.528 1.00 97.62 326 GLU A C 1
ATOM 2618 O O . GLU A 1 326 ? -2.545 -22.192 8.895 1.00 97.62 326 GLU A O 1
ATOM 2623 N N . ARG A 1 327 ? -3.513 -21.010 7.257 1.00 96.88 327 ARG A N 1
ATOM 2624 C CA . ARG A 1 327 ? -2.513 -21.312 6.218 1.00 96.88 327 ARG A CA 1
ATOM 2625 C C . ARG A 1 327 ? -1.110 -20.821 6.583 1.00 96.88 327 ARG A C 1
ATOM 2627 O O . ARG A 1 327 ? -0.114 -21.423 6.186 1.00 96.88 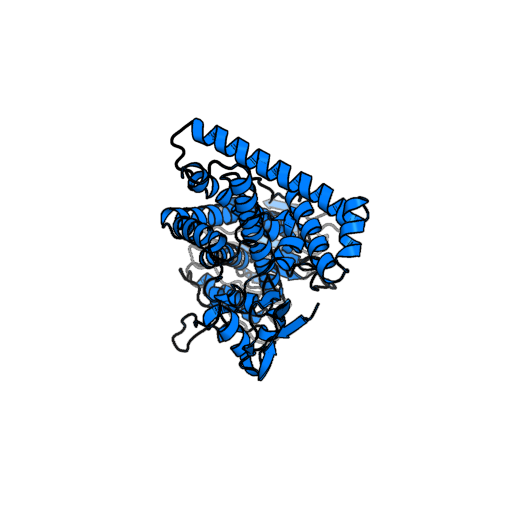327 ARG A O 1
ATOM 2634 N N . TRP A 1 328 ? -1.048 -19.741 7.351 1.00 97.69 328 TRP A N 1
ATOM 2635 C CA . TRP A 1 328 ? 0.174 -19.065 7.767 1.00 97.69 328 TRP A CA 1
ATOM 2636 C C . TRP A 1 328 ? 0.657 -19.519 9.136 1.00 97.69 328 TRP A C 1
ATOM 2638 O O . TRP A 1 328 ? 1.497 -18.850 9.724 1.00 97.69 328 TRP A O 1
ATOM 2648 N N . ILE A 1 329 ? 0.133 -20.622 9.670 1.00 97.25 329 ILE A N 1
ATOM 2649 C CA . ILE A 1 329 ? 0.495 -21.119 10.995 1.00 97.25 329 ILE A CA 1
ATOM 2650 C C . ILE A 1 329 ? 1.125 -22.508 10.833 1.00 97.25 329 ILE A C 1
ATOM 2652 O O . ILE A 1 329 ? 0.641 -23.359 10.080 1.00 97.25 329 ILE A O 1
ATOM 2656 N N . THR A 1 330 ? 2.280 -22.721 11.461 1.00 96.12 330 THR A N 1
ATOM 2657 C CA . THR A 1 330 ? 2.936 -24.034 11.516 1.00 96.12 330 THR A CA 1
ATOM 2658 C C . THR A 1 330 ? 2.284 -24.912 12.583 1.00 96.12 330 THR A C 1
ATOM 2660 O O . THR A 1 330 ? 1.581 -24.418 13.460 1.00 96.12 330 THR A O 1
ATOM 2663 N N . GLU A 1 331 ? 2.554 -26.217 12.568 1.00 92.88 331 GLU A N 1
ATOM 2664 C CA . GLU A 1 331 ? 2.078 -27.139 13.616 1.00 92.88 331 GLU A CA 1
ATOM 2665 C C . GLU A 1 331 ? 2.551 -26.735 15.024 1.00 92.88 331 GLU A C 1
ATOM 2667 O O . GLU A 1 331 ? 1.894 -27.034 16.014 1.00 92.88 331 GLU A O 1
ATOM 2672 N N . GLN A 1 332 ? 3.658 -25.990 15.113 1.00 92.50 332 GLN A N 1
ATOM 2673 C CA . GLN A 1 332 ? 4.206 -25.451 16.363 1.00 92.50 332 GLN A CA 1
ATOM 2674 C C . GLN A 1 332 ? 3.553 -24.123 16.789 1.00 92.50 332 GLN A C 1
ATOM 2676 O O . GLN A 1 332 ? 4.042 -23.476 17.712 1.00 92.50 332 GLN A O 1
ATOM 2681 N N . GLY A 1 333 ? 2.514 -23.662 16.086 1.00 92.25 333 GLY A N 1
ATOM 2682 C CA . GLY A 1 333 ? 1.828 -22.407 16.391 1.00 92.25 333 GLY A CA 1
ATOM 2683 C C . GLY A 1 333 ? 2.639 -21.150 16.067 1.00 92.25 333 GLY A C 1
ATOM 2684 O O . GLY A 1 333 ? 2.402 -20.111 16.671 1.00 92.25 333 GLY A O 1
ATOM 2685 N N . ARG A 1 334 ? 3.608 -21.219 15.144 1.00 93.94 334 ARG A N 1
ATOM 2686 C CA . ARG A 1 334 ? 4.403 -20.057 14.701 1.00 93.94 334 ARG A CA 1
ATOM 2687 C C . ARG A 1 334 ? 3.942 -19.565 13.337 1.00 93.94 334 ARG A C 1
ATOM 2689 O O . ARG A 1 334 ? 3.387 -20.333 12.554 1.00 93.94 334 ARG A O 1
ATOM 2696 N N . VAL A 1 335 ? 4.235 -18.304 13.022 1.00 94.44 335 VAL A N 1
ATOM 2697 C CA . VAL A 1 335 ? 3.979 -17.754 11.685 1.00 94.44 335 VAL A CA 1
ATOM 2698 C C . VAL A 1 335 ? 4.859 -18.476 10.660 1.00 94.44 335 VAL A C 1
ATOM 2700 O O . VAL A 1 335 ? 6.086 -18.484 10.757 1.00 94.44 335 VAL A O 1
ATOM 2703 N N . ARG A 1 336 ? 4.224 -19.093 9.666 1.00 94.94 336 ARG A N 1
ATOM 2704 C CA . ARG A 1 336 ? 4.867 -19.760 8.537 1.00 94.94 336 ARG A CA 1
ATOM 2705 C C . ARG A 1 336 ? 5.485 -18.723 7.606 1.00 94.94 336 ARG A C 1
ATOM 2707 O O . ARG A 1 336 ? 4.832 -17.766 7.196 1.00 94.94 336 ARG A O 1
ATOM 2714 N N . HIS A 1 337 ? 6.727 -18.971 7.210 1.00 93.62 337 HIS A N 1
ATOM 2715 C CA . HIS A 1 337 ? 7.379 -18.221 6.148 1.00 93.62 337 HIS A CA 1
ATOM 2716 C C . HIS A 1 337 ? 7.047 -18.835 4.782 1.00 93.62 337 HIS A C 1
ATOM 2718 O O . HIS A 1 337 ? 7.378 -19.991 4.525 1.00 93.62 337 HIS A O 1
ATOM 2724 N N . GLU A 1 338 ? 6.441 -18.051 3.892 1.00 95.12 338 GLU A N 1
ATOM 2725 C CA . GLU A 1 338 ? 6.244 -18.421 2.487 1.00 95.12 338 GLU A CA 1
ATOM 2726 C C . GLU A 1 338 ? 7.299 -17.731 1.604 1.00 95.12 338 GLU A C 1
ATOM 2728 O O . GLU A 1 338 ? 7.607 -16.555 1.832 1.00 95.12 338 GLU A O 1
ATOM 2733 N N . PRO A 1 339 ? 7.854 -18.414 0.584 1.00 95.56 339 PRO A N 1
ATOM 2734 C CA . PRO A 1 339 ? 8.781 -17.791 -0.355 1.00 95.56 339 PRO A CA 1
ATOM 2735 C C . PRO A 1 339 ? 8.176 -16.549 -1.024 1.00 95.56 339 PRO A C 1
ATOM 2737 O O . PRO A 1 339 ? 7.027 -16.566 -1.463 1.00 95.56 339 PRO A O 1
ATOM 2740 N N . ALA A 1 340 ? 8.957 -15.476 -1.162 1.00 95.06 340 ALA A N 1
ATOM 2741 C CA . ALA A 1 340 ? 8.455 -14.194 -1.671 1.00 95.06 340 ALA A CA 1
ATOM 2742 C C . ALA A 1 340 ? 7.963 -14.254 -3.131 1.00 95.06 340 ALA A C 1
ATOM 2744 O O . ALA A 1 340 ? 7.045 -13.531 -3.500 1.00 95.06 340 ALA A O 1
ATOM 2745 N N . TYR A 1 341 ? 8.517 -15.147 -3.959 1.00 95.31 341 TYR A N 1
ATOM 2746 C CA . TYR A 1 341 ? 8.027 -15.367 -5.327 1.00 95.31 341 TYR A CA 1
ATOM 2747 C C . TYR A 1 341 ? 6.656 -16.070 -5.370 1.00 95.31 341 TYR A C 1
ATOM 2749 O O . TYR A 1 341 ? 5.982 -16.031 -6.392 1.00 95.31 341 TYR A O 1
ATOM 2757 N N . LYS A 1 342 ? 6.235 -16.698 -4.263 1.00 95.81 342 LYS A N 1
ATOM 2758 C CA . LYS A 1 342 ? 4.895 -17.270 -4.071 1.00 95.81 342 LYS A CA 1
ATOM 2759 C C . LYS A 1 342 ? 3.960 -16.273 -3.375 1.00 95.81 342 LYS A C 1
ATOM 2761 O O . LYS A 1 342 ? 2.815 -16.113 -3.789 1.00 95.81 342 LYS A O 1
ATOM 2766 N N . PHE A 1 343 ? 4.446 -15.570 -2.349 1.00 96.81 343 PHE A N 1
ATOM 2767 C CA . PHE A 1 343 ? 3.742 -14.487 -1.651 1.00 96.81 343 PHE A CA 1
ATOM 2768 C C . PHE A 1 343 ? 4.343 -13.117 -1.996 1.00 96.81 343 PHE A C 1
ATOM 2770 O O . PHE A 1 343 ? 5.155 -12.557 -1.258 1.00 96.81 343 PHE A O 1
ATOM 2777 N N . MET A 1 344 ? 3.926 -12.573 -3.139 1.00 95.50 344 MET A N 1
ATOM 2778 C CA . MET A 1 344 ? 4.564 -11.405 -3.756 1.00 95.50 344 MET A CA 1
ATOM 2779 C C . MET A 1 344 ? 3.968 -10.051 -3.331 1.00 95.50 344 MET A C 1
ATOM 2781 O O . MET A 1 344 ? 4.268 -9.026 -3.936 1.00 95.50 344 MET A O 1
ATOM 2785 N N . SER A 1 345 ? 3.169 -9.989 -2.261 1.00 95.88 345 SER A N 1
ATOM 2786 C CA . SER A 1 345 ? 2.544 -8.733 -1.797 1.00 95.88 345 SER A CA 1
ATOM 2787 C C . SER A 1 345 ? 3.557 -7.668 -1.346 1.00 95.88 345 SER A C 1
ATOM 2789 O O . SER A 1 345 ? 3.215 -6.495 -1.249 1.00 95.88 345 SER A O 1
ATOM 2791 N N . PHE A 1 346 ? 4.812 -8.062 -1.108 1.00 96.62 346 PHE A N 1
ATOM 2792 C CA . PHE A 1 346 ? 5.943 -7.168 -0.834 1.00 96.62 346 PHE A CA 1
ATOM 2793 C C . PHE A 1 346 ? 7.033 -7.253 -1.913 1.00 96.62 346 PHE A C 1
ATOM 2795 O O . PHE A 1 346 ? 8.191 -6.935 -1.638 1.00 96.62 346 PHE A O 1
ATOM 2802 N N . ASN A 1 347 ? 6.678 -7.677 -3.131 1.00 94.94 347 ASN A N 1
ATOM 2803 C CA . ASN A 1 347 ? 7.616 -7.979 -4.215 1.00 94.94 347 ASN A CA 1
ATOM 2804 C C . ASN A 1 347 ? 8.638 -9.074 -3.799 1.00 94.94 347 ASN A C 1
ATOM 2806 O O . ASN A 1 347 ? 8.506 -9.687 -2.736 1.00 94.94 347 ASN A O 1
ATOM 2810 N N . CYS A 1 348 ? 9.636 -9.377 -4.628 1.00 94.12 348 CYS A N 1
ATOM 2811 C CA . CYS A 1 348 ? 10.687 -10.339 -4.289 1.00 94.12 348 CYS A CA 1
ATOM 2812 C C . CYS A 1 348 ? 12.052 -9.971 -4.899 1.00 94.12 348 CYS A C 1
ATOM 2814 O O . CYS A 1 348 ? 12.185 -9.000 -5.649 1.00 94.12 348 CYS A O 1
ATOM 2816 N N . GLY A 1 349 ? 13.089 -10.713 -4.504 1.00 94.31 349 GLY A N 1
ATOM 2817 C CA . GLY A 1 349 ? 14.456 -10.527 -4.981 1.00 94.31 349 GLY A CA 1
ATOM 2818 C C . GLY A 1 349 ? 15.081 -9.192 -4.605 1.00 94.31 349 GLY A C 1
ATOM 2819 O O . GLY A 1 349 ? 14.709 -8.598 -3.582 1.00 94.31 349 GLY A O 1
ATOM 2820 N N . PRO A 1 350 ? 16.022 -8.682 -5.416 1.00 95.12 350 PRO A N 1
ATOM 2821 C CA . PRO A 1 350 ? 16.702 -7.428 -5.134 1.00 95.12 350 PRO A CA 1
ATOM 2822 C C . PRO A 1 350 ? 15.732 -6.248 -4.967 1.00 95.12 350 PRO A C 1
ATOM 2824 O O . PRO A 1 350 ? 16.032 -5.337 -4.206 1.00 95.12 350 PRO A O 1
ATOM 2827 N N . ARG A 1 351 ? 14.541 -6.279 -5.590 1.00 94.00 351 ARG A N 1
ATOM 2828 C CA . ARG A 1 351 ? 13.483 -5.249 -5.486 1.00 94.00 351 ARG A CA 1
ATOM 2829 C C . ARG A 1 351 ? 12.473 -5.478 -4.353 1.00 94.00 351 ARG A C 1
ATOM 2831 O O . ARG A 1 351 ? 11.501 -4.731 -4.283 1.00 94.00 351 ARG A O 1
ATOM 2838 N N . THR A 1 352 ? 12.694 -6.438 -3.448 1.00 95.62 352 THR A N 1
ATOM 2839 C CA . THR A 1 352 ? 11.812 -6.667 -2.283 1.00 95.62 352 THR A CA 1
ATOM 2840 C C . THR A 1 352 ? 11.524 -5.355 -1.545 1.00 95.62 352 THR A C 1
ATOM 2842 O O . THR A 1 352 ? 12.432 -4.538 -1.346 1.00 95.62 352 THR A O 1
ATOM 2845 N N . CYS A 1 353 ? 10.271 -5.145 -1.143 1.00 96.75 353 CYS A N 1
ATOM 2846 C CA . CYS A 1 353 ? 9.805 -3.921 -0.504 1.00 96.75 353 CYS A CA 1
ATOM 2847 C C . CYS A 1 353 ? 10.634 -3.589 0.741 1.00 96.75 353 CYS A C 1
ATOM 2849 O O . CYS A 1 353 ? 10.704 -4.364 1.695 1.00 96.75 353 CYS A O 1
ATOM 2851 N N . LEU A 1 354 ? 11.231 -2.399 0.724 1.00 95.31 354 LEU A N 1
ATOM 2852 C CA . LEU A 1 354 ? 12.004 -1.846 1.832 1.00 95.31 354 LEU A CA 1
ATOM 2853 C C . LEU A 1 354 ? 11.134 -1.608 3.075 1.00 95.31 354 LEU A C 1
ATOM 2855 O O . LEU A 1 354 ? 11.554 -1.878 4.195 1.00 95.31 354 LEU A O 1
ATOM 2859 N N . GLY A 1 355 ? 9.891 -1.171 2.867 1.00 95.00 355 GLY A N 1
ATOM 2860 C CA . GLY A 1 355 ? 8.938 -0.863 3.929 1.00 95.00 355 GLY A CA 1
ATOM 2861 C C . GLY A 1 355 ? 8.225 -2.072 4.535 1.00 95.00 355 GLY A C 1
ATOM 2862 O O . GLY A 1 355 ? 7.325 -1.867 5.336 1.00 95.00 355 GLY A O 1
ATOM 2863 N N . LYS A 1 356 ? 8.579 -3.324 4.194 1.00 95.75 356 LYS A N 1
ATOM 2864 C CA . LYS A 1 356 ? 7.844 -4.519 4.665 1.00 95.75 356 LYS A CA 1
ATOM 2865 C C . LYS A 1 356 ? 7.707 -4.574 6.193 1.00 95.75 356 LYS A C 1
ATOM 2867 O O . LYS A 1 356 ? 6.622 -4.846 6.695 1.00 95.75 356 LYS A O 1
ATOM 2872 N N . GLY A 1 357 ? 8.793 -4.319 6.925 1.00 94.56 357 GLY A N 1
ATOM 2873 C CA . GLY A 1 357 ? 8.772 -4.323 8.393 1.00 94.56 357 GLY A CA 1
ATOM 2874 C C . GLY A 1 357 ? 7.892 -3.210 8.969 1.00 94.56 357 GLY A C 1
ATOM 2875 O O . GLY A 1 357 ? 7.058 -3.475 9.829 1.00 94.56 357 GLY A O 1
ATOM 2876 N N . ILE A 1 358 ? 8.032 -1.996 8.431 1.00 95.25 358 ILE A N 1
ATOM 2877 C CA . ILE A 1 358 ? 7.254 -0.802 8.805 1.00 95.25 358 ILE A CA 1
ATOM 2878 C C . ILE A 1 358 ? 5.762 -1.039 8.565 1.00 95.25 358 ILE A C 1
ATOM 2880 O O . ILE A 1 358 ? 4.956 -0.864 9.472 1.00 95.25 358 ILE A O 1
ATOM 2884 N N . ALA A 1 359 ? 5.408 -1.551 7.384 1.00 97.19 359 ALA A N 1
ATOM 2885 C CA . ALA A 1 359 ? 4.033 -1.868 7.029 1.00 97.19 359 ALA A CA 1
ATOM 2886 C C . ALA A 1 359 ? 3.407 -2.849 8.027 1.00 97.19 359 ALA A C 1
ATOM 2888 O O . ALA A 1 359 ? 2.296 -2.621 8.484 1.00 97.19 359 ALA A O 1
ATOM 2889 N N . PHE A 1 360 ? 4.110 -3.913 8.432 1.00 96.75 360 PHE A N 1
ATOM 2890 C CA . PHE A 1 360 ? 3.574 -4.826 9.446 1.00 96.75 360 PHE A CA 1
ATOM 2891 C C . PHE A 1 360 ? 3.483 -4.216 10.847 1.00 96.75 360 PHE A C 1
ATOM 2893 O O . PHE A 1 360 ? 2.661 -4.680 11.632 1.00 96.75 360 PHE A O 1
ATOM 2900 N N . VAL A 1 361 ? 4.290 -3.212 11.198 1.00 95.50 361 VAL A N 1
ATOM 2901 C CA . VAL A 1 361 ? 4.085 -2.454 12.444 1.00 95.50 361 VAL A CA 1
ATOM 2902 C C . VAL A 1 361 ? 2.772 -1.682 12.357 1.00 95.50 361 VAL A C 1
ATOM 2904 O O . VAL A 1 361 ? 1.882 -1.929 13.164 1.00 95.50 361 VAL A O 1
ATOM 2907 N N . GLU A 1 362 ? 2.597 -0.850 11.331 1.00 96.69 362 GLU A N 1
ATOM 2908 C CA . GLU A 1 362 ? 1.393 -0.025 11.164 1.00 96.69 362 GLU A CA 1
ATOM 2909 C C . GLU A 1 362 ? 0.114 -0.864 11.034 1.00 96.69 362 GLU A C 1
ATOM 2911 O O . GLU A 1 362 ? -0.881 -0.600 11.712 1.00 96.69 362 GLU A O 1
ATOM 2916 N N . LEU A 1 363 ? 0.150 -1.920 10.211 1.00 98.12 363 LEU A N 1
ATOM 2917 C CA . LEU A 1 363 ? -0.978 -2.832 10.026 1.00 98.12 363 LEU A CA 1
ATOM 2918 C C . LEU A 1 363 ? -1.383 -3.502 11.340 1.00 98.12 363 LEU A C 1
ATOM 2920 O O . LEU A 1 363 ? -2.574 -3.588 11.632 1.00 98.12 363 LEU A O 1
ATOM 2924 N N . ARG A 1 364 ? -0.412 -3.980 12.132 1.00 96.44 364 ARG A N 1
ATOM 2925 C CA . ARG A 1 364 ? -0.696 -4.640 13.412 1.00 96.44 364 ARG A CA 1
ATOM 2926 C C . ARG A 1 364 ? -1.220 -3.656 14.442 1.00 96.44 364 ARG A C 1
ATOM 2928 O O . ARG A 1 364 ? -2.230 -3.969 15.056 1.00 96.44 364 ARG A O 1
ATOM 2935 N N . GLU A 1 365 ? -0.580 -2.502 14.617 1.00 95.69 365 GLU A N 1
ATOM 2936 C CA . GLU A 1 365 ? -0.993 -1.499 15.609 1.00 95.69 365 GLU A CA 1
ATOM 2937 C C . GLU A 1 365 ? -2.439 -1.041 15.347 1.00 95.69 365 GLU A C 1
ATOM 2939 O O . GLU A 1 365 ? -3.288 -1.116 16.238 1.00 95.69 365 GLU A O 1
ATOM 2944 N N . ALA A 1 366 ? -2.772 -0.694 14.098 1.00 97.75 366 ALA A N 1
ATOM 2945 C CA . ALA A 1 366 ? -4.130 -0.296 13.734 1.00 97.75 366 ALA A CA 1
ATOM 2946 C C . ALA A 1 366 ? -5.139 -1.449 13.862 1.00 97.75 366 ALA A C 1
ATOM 2948 O O . ALA A 1 366 ? -6.181 -1.296 14.502 1.00 97.75 366 ALA A O 1
ATOM 2949 N N . ALA A 1 367 ? -4.849 -2.618 13.278 1.00 97.94 367 ALA A N 1
ATOM 2950 C CA . ALA A 1 367 ? -5.777 -3.747 13.300 1.00 97.94 367 ALA A CA 1
ATOM 2951 C C . ALA A 1 367 ? -6.036 -4.251 14.725 1.00 97.94 367 ALA A C 1
ATOM 2953 O O . ALA A 1 367 ? -7.182 -4.503 15.091 1.00 97.94 367 ALA A O 1
ATOM 2954 N N . MET A 1 368 ? -4.987 -4.365 15.540 1.00 95.62 368 MET A N 1
ATOM 2955 C CA . MET A 1 368 ? -5.071 -4.808 16.928 1.00 95.62 368 MET A CA 1
ATOM 2956 C C . MET A 1 368 ? -5.957 -3.883 17.758 1.00 95.62 368 MET A C 1
ATOM 2958 O O . MET A 1 368 ? -6.857 -4.355 18.454 1.00 95.62 368 MET A O 1
ATOM 2962 N N . ALA A 1 369 ? -5.714 -2.575 17.681 1.00 95.44 369 ALA A N 1
ATOM 2963 C CA . ALA A 1 369 ? -6.456 -1.588 18.447 1.00 95.44 369 ALA A CA 1
ATOM 2964 C C . ALA A 1 369 ? -7.934 -1.553 18.044 1.00 95.44 369 ALA A C 1
ATOM 2966 O O . ALA A 1 369 ? -8.820 -1.641 18.896 1.00 95.44 369 ALA A O 1
ATOM 2967 N N . VAL A 1 370 ? -8.207 -1.521 16.737 1.00 97.44 370 VAL A N 1
ATOM 2968 C CA . VAL A 1 370 ? -9.578 -1.479 16.227 1.00 97.44 370 VAL A CA 1
ATOM 2969 C C . VAL A 1 370 ? -10.329 -2.772 16.542 1.00 97.44 370 VAL A C 1
ATOM 2971 O O . VAL A 1 370 ? -11.466 -2.705 16.995 1.00 97.44 370 VAL A O 1
ATOM 2974 N N . VAL A 1 371 ? -9.722 -3.952 16.370 1.00 96.69 371 VAL A N 1
ATOM 2975 C CA . VAL A 1 371 ? -10.398 -5.230 16.659 1.00 96.69 371 VAL A CA 1
ATOM 2976 C C . VAL A 1 371 ? -10.671 -5.409 18.152 1.00 96.69 371 VAL A C 1
ATOM 2978 O O . VAL A 1 371 ? -11.703 -5.979 18.500 1.00 96.69 371 VAL A O 1
ATOM 2981 N N . ARG A 1 372 ? -9.801 -4.922 19.046 1.00 94.19 372 ARG A N 1
ATOM 2982 C CA . ARG A 1 372 ? -10.032 -4.998 20.501 1.00 94.19 372 ARG A CA 1
ATOM 2983 C C . ARG A 1 372 ? -11.273 -4.231 20.936 1.00 94.19 372 ARG A C 1
ATOM 2985 O O . ARG A 1 372 ? -12.011 -4.713 21.792 1.00 94.19 372 ARG A O 1
ATOM 2992 N N . GLU A 1 373 ? -11.489 -3.055 20.362 1.00 95.06 373 GLU A N 1
ATOM 2993 C CA . GLU A 1 373 ? -12.518 -2.133 20.837 1.00 95.06 373 GLU A CA 1
ATOM 2994 C C . GLU A 1 373 ? -13.780 -2.133 19.972 1.00 95.06 373 GLU A C 1
ATOM 2996 O O . GLU A 1 373 ? -14.862 -1.851 20.476 1.00 95.06 373 GLU A O 1
ATOM 3001 N N . PHE A 1 374 ? -13.685 -2.512 18.698 1.00 96.44 374 PHE A N 1
ATOM 3002 C CA . PHE A 1 374 ? -14.779 -2.378 17.744 1.00 96.44 374 PHE A CA 1
ATOM 3003 C C . PHE A 1 374 ? -15.045 -3.655 16.953 1.00 96.44 374 PHE A C 1
ATOM 3005 O O . PHE A 1 374 ? -14.154 -4.448 16.632 1.00 96.44 374 PHE A O 1
ATOM 3012 N N . ARG A 1 375 ? -16.318 -3.827 16.612 1.00 95.38 375 ARG A N 1
ATOM 3013 C CA . ARG A 1 375 ? -16.806 -4.730 15.579 1.00 95.38 375 ARG A CA 1
ATOM 3014 C C . ARG A 1 375 ? -17.319 -3.881 14.425 1.00 95.38 375 ARG A C 1
ATOM 3016 O O . ARG A 1 375 ? -18.069 -2.931 14.639 1.00 95.38 375 ARG A O 1
ATOM 3023 N N . MET A 1 376 ? -16.910 -4.229 13.214 1.00 96.06 376 MET A N 1
ATOM 3024 C CA . MET A 1 376 ? -17.340 -3.533 12.005 1.00 96.06 376 MET A CA 1
ATOM 3025 C C . MET A 1 376 ? -18.479 -4.310 11.352 1.00 96.06 376 MET A C 1
ATOM 3027 O O . MET A 1 376 ? -18.410 -5.533 11.231 1.00 96.06 376 MET A O 1
ATOM 3031 N N . GLU A 1 377 ? -19.518 -3.606 10.915 1.00 95.69 377 GLU A N 1
ATOM 3032 C CA . GLU A 1 377 ? -20.607 -4.192 10.133 1.00 95.69 377 GLU A CA 1
ATOM 3033 C C . GLU A 1 377 ? -20.741 -3.467 8.800 1.00 95.69 377 GLU A C 1
ATOM 3035 O O . GLU A 1 377 ? -20.943 -2.256 8.763 1.00 95.69 377 GLU A O 1
ATOM 3040 N N . ILE A 1 378 ? -20.627 -4.205 7.693 1.00 97.00 378 ILE A N 1
ATOM 3041 C CA . ILE A 1 378 ? -20.845 -3.653 6.352 1.00 97.00 378 ILE A CA 1
ATOM 3042 C C . ILE A 1 378 ? -22.314 -3.253 6.221 1.00 97.00 378 ILE A C 1
ATOM 3044 O O . ILE A 1 378 ? -23.201 -4.045 6.537 1.00 97.00 378 ILE A O 1
ATOM 3048 N N . VAL A 1 379 ? -22.557 -2.040 5.723 1.00 96.25 379 VAL A N 1
ATOM 3049 C CA . VAL A 1 379 ? -23.913 -1.537 5.475 1.00 96.25 379 VAL A CA 1
ATOM 3050 C C . VAL A 1 379 ? -24.649 -2.465 4.507 1.00 96.25 379 VAL A C 1
ATOM 3052 O O . VAL A 1 379 ? -24.094 -2.898 3.494 1.00 96.25 379 VAL A O 1
ATOM 3055 N N . GLU A 1 380 ? -25.909 -2.769 4.814 1.00 93.69 380 GLU A N 1
ATOM 3056 C CA . GLU A 1 380 ? -26.743 -3.625 3.974 1.00 93.69 380 GLU A CA 1
ATOM 3057 C C . GLU A 1 380 ? -26.831 -3.074 2.539 1.00 93.69 380 GLU A C 1
ATOM 3059 O O . GLU A 1 380 ? -27.011 -1.877 2.320 1.00 93.69 380 GLU A O 1
ATOM 3064 N N . GLY A 1 381 ? -26.648 -3.949 1.548 1.00 92.69 381 GLY A N 1
ATOM 3065 C CA . GLY A 1 381 ? -26.634 -3.569 0.132 1.00 92.69 381 GLY A CA 1
ATOM 3066 C C . GLY A 1 381 ? -25.363 -2.855 -0.352 1.00 92.69 381 GLY A C 1
ATOM 3067 O O . GLY A 1 381 ? -25.270 -2.563 -1.544 1.00 92.69 381 GLY A O 1
ATOM 3068 N N . HIS A 1 382 ? -24.366 -2.595 0.508 1.00 96.31 382 HIS A N 1
ATOM 3069 C CA . HIS A 1 382 ? -23.104 -1.975 0.082 1.00 96.31 382 HIS A CA 1
ATOM 3070 C C . HIS A 1 382 ? -22.304 -2.897 -0.847 1.00 96.31 382 HIS A C 1
ATOM 3072 O O . HIS A 1 382 ? -21.957 -4.027 -0.491 1.00 96.31 382 HIS A O 1
ATOM 3078 N N . VAL A 1 383 ? -21.972 -2.393 -2.038 1.00 95.69 383 VAL A N 1
ATOM 3079 C CA . VAL A 1 383 ? -21.220 -3.136 -3.057 1.00 95.69 383 VAL A CA 1
ATOM 3080 C C . VAL A 1 383 ? -19.730 -2.840 -2.925 1.00 95.69 383 VAL A C 1
ATOM 3082 O O . VAL A 1 383 ? -19.270 -1.731 -3.217 1.00 95.69 383 VAL A O 1
ATOM 3085 N N . VAL A 1 384 ? -18.973 -3.863 -2.527 1.00 95.31 384 VAL A N 1
ATOM 3086 C CA . VAL A 1 384 ? -17.510 -3.825 -2.436 1.00 95.31 384 VAL A CA 1
ATOM 3087 C C . VAL A 1 384 ? -16.912 -4.430 -3.702 1.00 95.31 384 VAL A C 1
ATOM 3089 O O . VAL A 1 384 ? -16.959 -5.641 -3.903 1.00 95.31 384 VAL A O 1
ATOM 3092 N N . GLU A 1 385 ? -16.330 -3.580 -4.545 1.00 94.12 385 GLU A N 1
ATOM 3093 C CA . GLU A 1 385 ? -15.642 -3.983 -5.773 1.00 94.12 385 GLU A CA 1
ATOM 3094 C C . GLU A 1 385 ? -14.332 -3.197 -5.966 1.00 94.12 385 GLU A C 1
ATOM 3096 O O . GLU A 1 385 ? -14.236 -2.049 -5.511 1.00 94.12 385 GLU A O 1
ATOM 3101 N N . PRO A 1 386 ? -13.313 -3.776 -6.629 1.00 92.38 386 PRO A N 1
ATOM 3102 C CA . PRO A 1 386 ? -12.069 -3.073 -6.921 1.00 92.38 386 PRO A CA 1
ATOM 3103 C C . PRO A 1 386 ? -12.267 -1.851 -7.828 1.00 92.38 386 PRO A C 1
A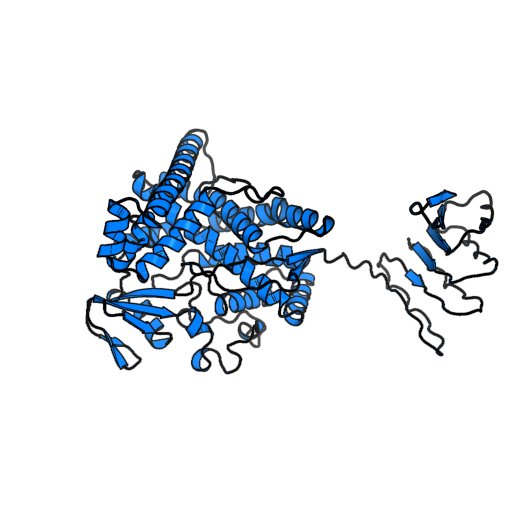TOM 3105 O O . PRO A 1 386 ? -13.006 -1.878 -8.811 1.00 92.38 386 PRO A O 1
ATOM 3108 N N . LYS A 1 387 ? -11.549 -0.772 -7.524 1.00 90.19 387 LYS A N 1
ATOM 3109 C CA . LYS A 1 387 ? -11.395 0.413 -8.367 1.00 90.19 387 LYS A CA 1
ATOM 3110 C C . LYS A 1 387 ? -10.366 0.121 -9.454 1.00 90.19 387 LYS A C 1
ATOM 3112 O O . LYS A 1 387 ? -9.331 -0.487 -9.194 1.00 90.19 387 LYS A O 1
ATOM 3117 N N . LEU A 1 388 ? -10.605 0.629 -10.660 1.00 81.69 388 LEU A N 1
ATOM 3118 C CA . LEU A 1 388 ? -9.611 0.623 -11.730 1.00 81.69 388 LEU A CA 1
ATOM 3119 C C . LEU A 1 388 ? -8.519 1.668 -11.415 1.00 81.69 388 LEU A C 1
ATOM 3121 O O . LEU A 1 388 ? -8.641 2.834 -11.791 1.00 81.69 388 LEU A O 1
ATOM 3125 N N . SER A 1 389 ? -7.494 1.261 -10.665 1.0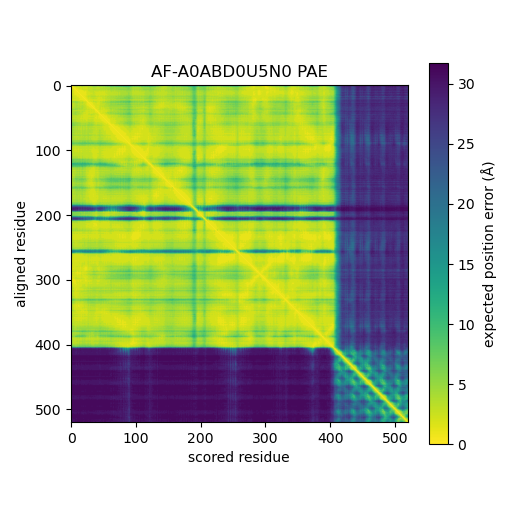0 86.81 389 SER A N 1
ATOM 3126 C CA . SER A 1 389 ? -6.347 2.077 -10.238 1.00 86.81 389 SER A CA 1
ATOM 3127 C C . SER A 1 389 ? -5.080 1.213 -10.126 1.00 86.81 389 SER A C 1
ATOM 3129 O O . SER A 1 389 ? -5.170 -0.013 -10.109 1.00 86.81 389 SER A O 1
ATOM 3131 N N . ILE A 1 390 ? -3.898 1.844 -10.074 1.00 90.25 390 ILE A N 1
ATOM 3132 C CA . ILE A 1 390 ? -2.613 1.154 -9.842 1.00 90.25 390 ILE A CA 1
ATOM 3133 C C . ILE A 1 390 ? -2.616 0.432 -8.487 1.00 90.25 390 ILE A C 1
ATOM 3135 O O . ILE A 1 390 ? -2.100 -0.677 -8.367 1.00 90.25 390 ILE A O 1
ATOM 3139 N N . ILE A 1 391 ? -3.236 1.053 -7.481 1.00 93.50 391 ILE A N 1
ATOM 3140 C CA . ILE A 1 391 ? -3.469 0.459 -6.166 1.00 93.50 391 ILE A CA 1
ATOM 3141 C C . ILE A 1 391 ? -4.862 -0.168 -6.148 1.00 93.50 391 ILE A C 1
ATOM 3143 O O . ILE A 1 391 ? -5.822 0.445 -6.619 1.00 93.50 391 ILE A O 1
ATOM 3147 N N . LEU A 1 392 ? -4.994 -1.354 -5.551 1.00 94.62 392 LEU A N 1
ATOM 3148 C CA . LEU A 1 392 ? -6.245 -2.109 -5.441 1.00 94.62 392 LEU A CA 1
ATOM 3149 C C . LEU A 1 392 ? -7.228 -1.481 -4.429 1.00 94.62 392 LEU A C 1
ATOM 3151 O O . LEU A 1 392 ? -7.676 -2.139 -3.501 1.00 94.62 392 LEU A O 1
ATOM 3155 N N . GLN A 1 393 ? -7.562 -0.199 -4.565 1.00 94.75 393 GLN A N 1
ATOM 3156 C CA . GLN A 1 393 ? -8.586 0.468 -3.750 1.00 94.75 393 GLN A CA 1
ATOM 3157 C C . GLN A 1 393 ? -9.981 -0.120 -4.034 1.00 94.75 393 GLN A C 1
ATOM 3159 O O . GLN A 1 393 ? -10.238 -0.638 -5.119 1.00 94.75 393 GLN A O 1
ATOM 3164 N N . MET A 1 394 ? -10.920 0.016 -3.102 1.00 95.81 394 MET A N 1
ATOM 3165 C CA . MET A 1 394 ? -12.347 -0.239 -3.321 1.00 95.81 394 MET A CA 1
ATOM 3166 C C . MET A 1 394 ? -12.990 0.962 -4.016 1.00 95.81 394 MET A C 1
ATOM 3168 O O . MET A 1 394 ? -12.814 2.105 -3.585 1.00 95.81 394 MET A O 1
ATOM 3172 N N . ARG A 1 395 ? -13.770 0.716 -5.073 1.00 94.12 395 ARG A N 1
ATOM 3173 C CA . ARG A 1 395 ? -14.409 1.763 -5.888 1.00 94.12 395 ARG A CA 1
ATOM 3174 C C . ARG A 1 395 ? -15.382 2.624 -5.087 1.00 94.12 395 ARG A C 1
ATOM 3176 O O . ARG A 1 395 ? -15.378 3.841 -5.242 1.00 94.12 395 ARG A O 1
ATOM 3183 N N . ASN A 1 396 ? -16.181 1.987 -4.232 1.00 95.19 396 ASN A N 1
ATOM 3184 C CA . ASN A 1 396 ? -17.236 2.630 -3.443 1.00 95.19 396 ASN A CA 1
ATOM 3185 C C . ASN A 1 396 ? -16.832 2.823 -1.968 1.00 95.19 396 ASN A C 1
ATOM 3187 O O . ASN A 1 396 ? -17.687 3.090 -1.120 1.00 95.19 396 ASN A O 1
ATOM 3191 N N . GLY A 1 397 ? -15.542 2.649 -1.660 1.00 95.94 397 GLY A N 1
ATOM 3192 C CA . GLY A 1 397 ? -15.041 2.575 -0.290 1.00 95.94 397 GLY A CA 1
ATOM 3193 C C . GLY A 1 397 ? -15.587 1.372 0.484 1.00 95.94 397 GLY A C 1
ATOM 3194 O O . GLY A 1 397 ? -16.190 0.456 -0.085 1.00 95.94 397 GLY A O 1
ATOM 3195 N N . LEU A 1 398 ? -15.396 1.391 1.801 1.00 97.62 398 LEU A N 1
ATOM 3196 C CA . LEU A 1 398 ? -15.896 0.367 2.719 1.00 97.62 398 LEU A CA 1
ATOM 3197 C C . LEU A 1 398 ? -16.875 1.009 3.700 1.00 97.62 398 LEU A C 1
ATOM 3199 O O . LEU A 1 398 ? -16.478 1.459 4.772 1.00 97.62 398 LEU A O 1
ATOM 3203 N N . LYS A 1 399 ? -18.154 1.089 3.321 1.00 97.75 399 LYS A N 1
ATOM 3204 C CA . LYS A 1 399 ? -19.182 1.700 4.170 1.00 97.75 399 LYS A CA 1
ATOM 3205 C C . LYS A 1 399 ? -19.571 0.741 5.292 1.00 97.75 399 LYS A C 1
ATOM 3207 O O . LYS A 1 399 ? -20.102 -0.340 5.025 1.00 97.75 399 LYS A O 1
ATOM 3212 N N . VAL A 1 400 ? -19.303 1.143 6.532 1.00 96.88 400 VAL A N 1
ATOM 3213 C CA . VAL A 1 400 ? -19.549 0.327 7.728 1.00 96.88 400 VAL A CA 1
ATOM 3214 C C . VAL A 1 400 ? -20.216 1.123 8.841 1.00 96.88 400 VAL A C 1
ATOM 3216 O O . VAL A 1 400 ? -20.087 2.347 8.917 1.00 96.88 400 VAL A O 1
ATOM 3219 N N . LEU A 1 401 ? -20.883 0.398 9.733 1.00 96.06 401 LEU A N 1
ATOM 3220 C CA . LEU A 1 401 ? -21.179 0.835 11.089 1.00 96.06 401 LEU A CA 1
ATOM 3221 C C . LEU A 1 401 ? -20.061 0.355 12.018 1.00 96.06 401 LEU A C 1
ATOM 3223 O O . LEU A 1 401 ? -19.688 -0.821 12.011 1.00 96.06 401 LEU A O 1
ATOM 3227 N N . CYS A 1 402 ? -19.531 1.282 12.811 1.00 95.12 402 CYS A N 1
ATOM 3228 C CA . CYS A 1 402 ? -18.553 0.997 13.851 1.00 95.12 402 CYS A CA 1
ATOM 3229 C C . CYS A 1 402 ? -19.296 0.721 15.161 1.00 95.12 402 CYS A C 1
ATOM 3231 O O . CYS A 1 402 ? -19.911 1.625 15.727 1.00 95.12 402 CYS A O 1
ATOM 3233 N N . LEU A 1 403 ? -19.268 -0.519 15.644 1.00 94.12 403 LEU A N 1
ATOM 3234 C CA . LEU A 1 403 ? -19.942 -0.916 16.877 1.00 94.12 403 LEU A CA 1
ATOM 3235 C C . LEU A 1 403 ? -18.910 -1.131 17.977 1.00 94.12 403 LEU A C 1
ATOM 3237 O O . LEU A 1 403 ? -18.076 -2.031 17.876 1.00 94.12 403 LEU A O 1
ATOM 3241 N N . HIS A 1 404 ? -18.975 -0.342 19.047 1.00 93.00 404 HIS A N 1
ATOM 3242 C CA . HIS A 1 404 ? -18.147 -0.569 20.223 1.00 93.00 404 HIS A CA 1
ATOM 3243 C C . HIS A 1 404 ? -18.427 -1.976 20.775 1.00 93.00 404 HIS A C 1
ATOM 3245 O O . HIS A 1 404 ? -19.560 -2.321 21.127 1.00 93.00 404 HIS A O 1
ATOM 3251 N N . ARG A 1 405 ? -17.388 -2.807 20.881 1.00 88.00 405 ARG A N 1
ATOM 3252 C CA . ARG A 1 405 ? -17.424 -4.045 21.659 1.00 88.00 405 ARG A CA 1
ATOM 3253 C C . ARG A 1 405 ? -17.543 -3.607 23.097 1.00 88.00 405 ARG A C 1
ATOM 3255 O O . ARG A 1 405 ? -16.572 -3.134 23.678 1.00 88.00 405 ARG A O 1
ATOM 3262 N N . GLY A 1 406 ? -18.751 -3.619 23.649 1.00 63.66 406 GLY A N 1
ATOM 3263 C CA . GLY A 1 406 ? -18.922 -3.260 25.049 1.00 63.66 406 GLY A CA 1
ATOM 3264 C C . GLY A 1 406 ? -17.886 -4.011 25.885 1.00 63.66 406 GLY A C 1
ATOM 3265 O O . GLY A 1 406 ? -17.642 -5.198 25.647 1.00 63.66 406 GLY A O 1
ATOM 3266 N N . VAL A 1 407 ? -17.293 -3.348 26.886 1.00 44.91 407 VAL A N 1
ATOM 3267 C CA . VAL A 1 407 ? -16.863 -4.094 28.074 1.00 44.91 407 VAL A CA 1
ATOM 3268 C C . VAL A 1 407 ? -18.048 -4.987 28.381 1.00 44.91 407 VAL A C 1
ATOM 3270 O O . VAL A 1 407 ? -19.156 -4.464 28.522 1.00 44.91 407 VAL A O 1
ATOM 3273 N N . VAL A 1 408 ? -17.863 -6.305 28.376 1.00 33.50 408 VAL A N 1
ATOM 3274 C CA . VAL A 1 408 ? -18.933 -7.228 28.733 1.00 33.50 408 VAL A CA 1
ATOM 3275 C C . VAL A 1 408 ? -19.273 -6.943 30.198 1.00 33.50 408 VAL A C 1
ATOM 3277 O O . VAL A 1 408 ? -18.817 -7.621 31.110 1.00 33.50 408 VAL A O 1
ATOM 3280 N N . LYS A 1 409 ? -20.103 -5.928 30.454 1.00 30.42 409 LYS A N 1
ATOM 3281 C CA . LYS A 1 409 ? -21.111 -6.022 31.487 1.00 30.42 409 LYS A CA 1
ATOM 3282 C C . LYS A 1 409 ? -21.961 -7.168 30.984 1.00 30.42 409 LYS A C 1
ATOM 3284 O O . LYS A 1 409 ? -22.733 -7.000 30.045 1.00 30.42 409 LYS A O 1
ATOM 3289 N N . LYS A 1 410 ? -21.721 -8.365 31.518 1.00 28.81 410 LYS A N 1
ATOM 3290 C CA . LYS A 1 410 ? -22.655 -9.476 31.384 1.00 28.81 410 LYS A CA 1
ATOM 3291 C C . LYS A 1 410 ? -23.989 -8.962 31.924 1.00 28.81 410 LYS A C 1
ATOM 3293 O O . LYS A 1 410 ? -24.249 -9.047 33.118 1.00 28.81 410 LYS A O 1
ATOM 3298 N N . GLU A 1 411 ? -24.822 -8.399 31.065 1.00 31.58 411 GLU A N 1
ATOM 3299 C CA . GLU A 1 411 ? -26.249 -8.357 31.315 1.00 31.58 411 GLU A CA 1
ATOM 3300 C C . GLU A 1 411 ? -26.731 -9.779 31.055 1.00 31.58 411 GLU A C 1
ATOM 3302 O O . GLU A 1 411 ? -27.044 -10.177 29.933 1.00 31.58 411 GLU A O 1
ATOM 3307 N N . VAL A 1 412 ? -26.686 -10.604 32.101 1.00 29.95 412 VAL A N 1
ATOM 3308 C CA . VAL A 1 412 ? -27.314 -11.920 32.058 1.00 29.95 412 VAL A CA 1
ATOM 3309 C C . VAL A 1 412 ? -28.817 -11.681 32.138 1.00 29.95 412 VAL A C 1
ATOM 3311 O O . VAL A 1 412 ? -29.378 -11.521 33.220 1.00 29.95 412 VAL A O 1
ATOM 3314 N N . ALA A 1 413 ? -29.477 -11.629 30.986 1.00 31.39 413 ALA A N 1
ATOM 3315 C CA . ALA A 1 413 ? -30.926 -11.724 30.913 1.00 31.39 413 ALA A CA 1
ATOM 3316 C C . ALA A 1 413 ? -31.313 -13.211 30.933 1.00 31.39 413 ALA A C 1
ATOM 3318 O O . ALA A 1 413 ? -31.237 -13.900 29.914 1.00 31.39 413 ALA A O 1
ATOM 3319 N N . VAL A 1 414 ? -31.716 -13.729 32.097 1.00 30.95 414 VAL A N 1
ATOM 3320 C CA . VAL A 1 414 ? -32.241 -15.099 32.200 1.00 30.95 414 VAL A CA 1
ATOM 3321 C C . VAL A 1 414 ? -33.687 -15.107 31.717 1.00 30.95 414 VAL A C 1
ATOM 3323 O O . VAL A 1 414 ? -34.580 -14.543 32.351 1.00 30.95 414 VAL A O 1
ATOM 3326 N N . LEU A 1 415 ? -33.929 -15.750 30.573 1.00 28.17 415 LEU A N 1
ATOM 3327 C CA . LEU A 1 415 ? -35.269 -15.938 30.026 1.00 28.17 415 LEU A CA 1
ATOM 3328 C C . LEU A 1 415 ? -35.777 -17.340 30.396 1.00 28.17 415 LEU A C 1
ATOM 3330 O O . LEU A 1 415 ? -35.613 -18.286 29.629 1.00 28.17 415 LEU A O 1
ATOM 3334 N N . CYS A 1 416 ? -36.412 -17.493 31.562 1.00 28.58 416 CYS A N 1
ATOM 3335 C CA . CYS A 1 416 ? -37.025 -18.770 31.942 1.00 28.58 416 CYS A CA 1
ATOM 3336 C C . CYS A 1 416 ? -38.172 -19.128 30.981 1.00 28.58 416 CYS A C 1
ATOM 3338 O O . CYS A 1 416 ? -39.234 -18.494 30.972 1.00 28.58 416 CYS A O 1
ATOM 3340 N N . ARG A 1 417 ? -37.980 -20.171 30.166 1.00 24.81 417 ARG A N 1
ATOM 3341 C CA . ARG A 1 417 ? -39.050 -20.815 29.395 1.00 24.81 417 ARG A CA 1
ATOM 3342 C C . ARG A 1 417 ? -39.431 -22.132 30.066 1.00 24.81 417 ARG A C 1
ATOM 3344 O O . ARG A 1 417 ? -38.624 -23.037 30.115 1.00 24.81 417 ARG A O 1
ATOM 3351 N N . ARG A 1 418 ? -40.699 -22.195 30.491 1.00 29.08 418 ARG A N 1
ATOM 3352 C CA . ARG A 1 418 ? -41.518 -23.380 30.817 1.00 29.08 418 ARG A CA 1
ATOM 3353 C C . ARG A 1 418 ? -40.841 -24.520 31.610 1.00 29.08 418 ARG A C 1
ATOM 3355 O O . ARG A 1 418 ? -40.108 -25.316 31.051 1.00 29.08 418 ARG A O 1
ATOM 3362 N N . LYS A 1 419 ? -41.397 -24.723 32.811 1.00 29.09 419 LYS A N 1
ATOM 3363 C CA . LYS A 1 419 ? -41.585 -26.004 33.522 1.00 29.09 419 LYS A CA 1
ATOM 3364 C C . LYS A 1 419 ? -40.417 -26.643 34.283 1.00 29.09 419 LYS A C 1
ATOM 3366 O O . LYS A 1 419 ? -40.647 -27.709 34.837 1.00 29.09 419 LYS A O 1
ATOM 3371 N N . GLU A 1 420 ? -39.280 -25.981 34.452 1.00 28.22 420 GLU A N 1
ATOM 3372 C CA . GLU A 1 420 ? -38.269 -26.434 35.421 1.00 28.22 420 GLU A CA 1
ATOM 3373 C C . GLU A 1 420 ? -37.894 -25.304 36.386 1.00 28.22 420 GLU A C 1
ATOM 3375 O O . GLU A 1 420 ? -37.741 -24.149 35.979 1.00 28.22 420 GLU A O 1
ATOM 3380 N N . GLU A 1 421 ? -37.816 -25.632 37.677 1.00 29.66 421 GLU A N 1
ATOM 3381 C CA . GLU A 1 421 ? -37.276 -24.767 38.725 1.00 29.66 421 GLU A CA 1
ATOM 3382 C C . GLU A 1 421 ? -35.800 -24.485 38.413 1.00 29.66 421 GLU A C 1
ATOM 3384 O O . GLU A 1 421 ? -34.934 -25.339 38.573 1.00 29.66 421 GLU A O 1
ATOM 3389 N N . GLY A 1 422 ? -35.506 -23.293 37.895 1.00 31.73 422 GLY A N 1
ATOM 3390 C CA . GLY A 1 422 ? -34.141 -22.884 37.578 1.00 31.73 422 GLY A CA 1
ATOM 3391 C C . GLY A 1 422 ? -33.514 -22.115 38.735 1.00 31.73 422 GLY A C 1
ATOM 3392 O O . GLY A 1 422 ? -33.862 -20.958 38.962 1.00 31.73 422 GLY A O 1
ATOM 3393 N N . SER A 1 423 ? -32.553 -22.715 39.435 1.00 33.66 423 SER A N 1
ATOM 3394 C CA . SER A 1 423 ? -31.638 -21.996 40.328 1.00 33.66 423 SER A CA 1
ATOM 3395 C C . SER A 1 423 ? -30.604 -21.201 39.517 1.00 33.66 423 SER A C 1
ATOM 3397 O O . SER A 1 423 ? -29.969 -21.741 38.610 1.00 33.66 423 SER A O 1
ATOM 3399 N N . LEU A 1 424 ? -30.420 -19.919 39.847 1.00 35.06 424 LEU A N 1
ATOM 3400 C CA . LEU A 1 424 ? -29.408 -19.047 39.235 1.00 35.06 424 LEU A CA 1
ATOM 3401 C C . LEU A 1 424 ? -27.982 -19.503 39.611 1.00 35.06 424 LEU A C 1
ATOM 3403 O O . LEU A 1 424 ? -27.728 -19.747 40.792 1.00 35.06 424 LEU A O 1
ATOM 3407 N N . PRO A 1 425 ? -27.014 -19.545 38.676 1.00 33.88 425 PRO A N 1
ATOM 3408 C CA . PRO A 1 425 ? -25.606 -19.620 39.043 1.00 33.88 425 PRO A CA 1
ATOM 3409 C C . PRO A 1 425 ? -25.165 -18.289 39.672 1.00 33.88 425 PRO A C 1
ATOM 3411 O O . PRO A 1 425 ? -25.387 -17.217 39.109 1.00 33.88 425 PRO A O 1
ATOM 3414 N N . SER A 1 426 ? -24.535 -18.354 40.844 1.00 35.00 426 SER A N 1
ATOM 3415 C CA . SER A 1 426 ? -23.938 -17.192 41.511 1.00 35.00 426 SER A CA 1
ATOM 3416 C C . SER A 1 426 ? -22.797 -16.595 40.669 1.00 35.00 426 SER A C 1
ATOM 3418 O O . SER A 1 426 ? -22.010 -17.370 40.109 1.00 35.00 426 SER A O 1
ATOM 3420 N N . PRO A 1 427 ? -22.652 -15.255 40.605 1.00 35.75 427 PRO A N 1
ATOM 3421 C CA . PRO A 1 427 ? -21.471 -14.621 40.021 1.00 35.75 427 PRO A CA 1
ATOM 3422 C C . PRO A 1 427 ? -20.202 -15.166 40.685 1.00 35.75 427 PRO A C 1
ATOM 3424 O O . PRO A 1 427 ? -20.186 -15.430 41.891 1.00 35.75 427 PRO A O 1
ATOM 3427 N N . ARG A 1 428 ? -19.131 -15.370 39.912 1.00 31.64 428 ARG A N 1
ATOM 3428 C CA . ARG A 1 428 ? -17.835 -15.731 40.506 1.00 31.64 428 ARG A CA 1
ATOM 3429 C C . ARG A 1 428 ? -17.252 -14.489 41.184 1.00 31.64 428 ARG A C 1
ATOM 3431 O O . ARG A 1 428 ? -17.387 -13.379 40.671 1.00 31.64 428 ARG A O 1
ATOM 3438 N N . SER A 1 429 ? -16.600 -14.685 42.330 1.00 30.09 429 SER A N 1
ATOM 3439 C CA . SER A 1 429 ? -16.028 -13.610 43.149 1.00 30.09 429 SER A CA 1
ATOM 3440 C C . SER A 1 429 ? -15.164 -12.659 42.309 1.00 30.09 429 SER A C 1
ATOM 3442 O O . SER A 1 429 ? -14.160 -13.090 41.742 1.00 30.09 429 SER A O 1
ATOM 3444 N N . GLY A 1 430 ? -15.552 -11.380 42.244 1.00 33.31 430 GLY A N 1
ATOM 3445 C CA . GLY A 1 430 ? -14.820 -10.318 41.537 1.00 33.31 430 GLY A CA 1
ATOM 3446 C C . GLY A 1 430 ? -15.529 -9.704 40.319 1.00 33.31 430 GLY A C 1
ATOM 3447 O O . GLY A 1 430 ? -15.049 -8.700 39.795 1.00 33.31 430 GLY A O 1
ATOM 3448 N N . GLU A 1 431 ? -16.672 -10.240 39.874 1.00 33.91 431 GLU A N 1
ATOM 3449 C CA . GLU A 1 431 ? -17.460 -9.667 38.769 1.00 33.91 431 GLU A CA 1
ATOM 3450 C C . GLU A 1 431 ? -18.359 -8.498 39.250 1.00 33.91 431 GLU A C 1
ATOM 3452 O O . GLU A 1 431 ? -19.168 -8.648 40.161 1.00 33.91 431 GLU A O 1
ATOM 3457 N N . LYS A 1 432 ? -18.264 -7.318 38.614 1.00 33.38 432 LYS A N 1
ATOM 3458 C CA . LYS A 1 432 ? -19.262 -6.234 38.748 1.00 33.38 432 LYS A CA 1
ATOM 3459 C C . LYS A 1 432 ? -20.351 -6.445 37.688 1.00 33.38 432 LYS A C 1
ATOM 3461 O O . LYS A 1 432 ? -20.048 -6.332 36.501 1.00 33.38 432 LYS A O 1
ATOM 3466 N N . GLY A 1 433 ? -21.596 -6.720 38.079 1.00 35.75 433 GLY A N 1
ATOM 3467 C CA . GLY A 1 433 ? -22.686 -7.001 37.133 1.00 35.75 433 GLY A CA 1
ATOM 3468 C C . GLY A 1 433 ? -24.070 -6.545 37.604 1.00 35.75 433 GLY A C 1
ATOM 3469 O O . GLY A 1 433 ? -24.304 -6.347 38.794 1.00 35.75 433 GLY A O 1
ATOM 3470 N N . SER A 1 434 ? -24.983 -6.373 36.646 1.00 35.34 434 SER A N 1
ATOM 3471 C CA . SER A 1 434 ? -26.409 -6.102 36.866 1.00 35.34 434 SER A CA 1
ATOM 3472 C C . SER A 1 434 ? -27.205 -7.336 36.438 1.00 35.34 434 SER A C 1
ATOM 3474 O O . SER A 1 434 ? -26.994 -7.850 35.340 1.00 35.34 434 SER A O 1
ATOM 3476 N N . VAL A 1 435 ? -28.102 -7.827 37.296 1.00 35.09 435 VAL A N 1
ATOM 3477 C CA . VAL A 1 435 ? -28.950 -8.997 37.008 1.00 35.09 435 VAL A CA 1
ATOM 3478 C C . VAL A 1 435 ? -30.368 -8.511 36.723 1.00 35.09 435 VAL A C 1
ATOM 3480 O O . VAL A 1 435 ? -30.958 -7.796 37.536 1.00 35.09 435 VAL A O 1
ATOM 3483 N N . ALA A 1 436 ? -30.922 -8.897 35.572 1.00 35.62 436 ALA A N 1
ATOM 3484 C CA . ALA A 1 436 ? -32.296 -8.588 35.187 1.00 35.62 436 ALA A CA 1
ATOM 3485 C C . ALA A 1 436 ? -33.111 -9.885 35.083 1.00 35.62 436 ALA A C 1
ATOM 3487 O O . ALA A 1 436 ? -32.772 -10.782 34.307 1.00 35.62 436 ALA A O 1
ATOM 3488 N N . VAL A 1 437 ? -34.199 -9.983 35.854 1.00 36.88 437 VAL A N 1
ATOM 3489 C CA . VAL A 1 437 ? -35.097 -11.150 35.851 1.00 36.88 437 VAL A CA 1
ATOM 3490 C C . VAL A 1 437 ? -36.416 -10.781 35.177 1.00 36.88 437 VAL A C 1
ATOM 3492 O O . VAL A 1 437 ? -37.090 -9.824 35.564 1.00 36.88 437 VAL A O 1
ATOM 3495 N N . LEU A 1 438 ? -36.803 -11.559 34.163 1.00 35.25 438 LEU A N 1
ATOM 3496 C CA . LEU A 1 438 ? -38.051 -11.380 33.421 1.00 35.25 438 LEU A CA 1
ATOM 3497 C C . LEU A 1 438 ? -39.056 -12.486 33.793 1.00 35.25 438 LEU A C 1
ATOM 3499 O O . LEU A 1 438 ? -39.147 -13.510 33.115 1.00 35.25 438 LEU A O 1
ATOM 3503 N N . CYS A 1 439 ? -39.834 -12.294 34.861 1.00 35.88 439 CYS A N 1
ATOM 3504 C CA . CYS A 1 439 ? -40.850 -13.269 35.278 1.00 35.88 439 CYS A CA 1
ATOM 3505 C C . CYS A 1 439 ? -42.130 -13.177 34.431 1.00 35.88 439 CYS A C 1
ATOM 3507 O O . CYS A 1 439 ? -42.623 -12.096 34.105 1.00 35.88 439 CYS A O 1
ATOM 3509 N N . ARG A 1 440 ? -42.696 -14.339 34.068 1.00 32.16 440 ARG A N 1
ATOM 3510 C CA . ARG A 1 440 ? -43.909 -14.448 33.233 1.00 32.16 440 ARG A CA 1
ATOM 3511 C C . ARG A 1 440 ? -45.142 -15.041 33.935 1.00 32.16 440 ARG A C 1
ATOM 3513 O O . ARG A 1 440 ? -46.126 -15.269 33.232 1.00 32.16 440 ARG A O 1
ATOM 3520 N N . ARG A 1 441 ? -45.153 -15.284 35.257 1.00 33.38 441 ARG A N 1
ATOM 3521 C CA . ARG A 1 441 ? -46.341 -15.824 35.961 1.00 33.38 441 ARG A CA 1
ATOM 3522 C C . ARG A 1 441 ? -46.535 -15.362 37.417 1.00 33.38 441 ARG A C 1
ATOM 3524 O O . ARG A 1 441 ? -45.696 -14.672 37.968 1.00 33.38 441 ARG A O 1
ATOM 3531 N N . LYS A 1 442 ? -47.719 -15.749 37.911 1.00 32.09 442 LYS A N 1
ATOM 3532 C CA . LYS A 1 442 ? -48.599 -15.283 38.999 1.00 32.09 442 LYS A CA 1
ATOM 3533 C C . LYS A 1 442 ? -48.188 -15.599 40.451 1.00 32.09 442 LYS A C 1
ATOM 3535 O O . LYS A 1 442 ? -49.007 -15.359 41.326 1.00 32.09 442 LYS A O 1
ATOM 3540 N N . GLU A 1 443 ? -47.008 -16.155 40.708 1.00 30.97 443 GLU A N 1
ATOM 3541 C CA . GLU A 1 443 ? -46.622 -16.594 42.060 1.00 30.97 443 GLU A CA 1
ATOM 3542 C C . GLU A 1 443 ? -45.383 -15.848 42.549 1.00 30.97 443 GLU A C 1
ATOM 3544 O O . GLU A 1 443 ? -44.508 -15.498 41.752 1.00 30.97 443 GLU A O 1
ATOM 3549 N N . GLU A 1 444 ? -45.369 -15.564 43.851 1.00 33.16 444 GLU A N 1
ATOM 3550 C CA . GLU A 1 444 ? -44.330 -14.831 44.569 1.00 33.16 444 GLU A CA 1
ATOM 3551 C C . GLU A 1 444 ? -42.942 -15.404 44.253 1.00 33.16 444 GLU A C 1
ATOM 3553 O O . GLU A 1 444 ? -42.597 -16.519 44.636 1.00 33.16 444 GLU A O 1
ATOM 3558 N N . GLY A 1 445 ? -42.135 -14.646 43.512 1.00 33.84 445 GLY A N 1
ATOM 3559 C CA . GLY A 1 445 ? -40.741 -14.992 43.267 1.00 33.84 445 GLY A CA 1
ATOM 3560 C C . GLY A 1 445 ? -39.867 -14.437 44.384 1.00 33.84 445 GLY A C 1
ATOM 3561 O O . GLY A 1 445 ? -39.798 -13.222 44.562 1.00 33.84 445 GLY A O 1
ATOM 3562 N N . SER A 1 446 ? -39.169 -15.302 45.112 1.00 34.62 446 SER A N 1
ATOM 3563 C CA . SER A 1 446 ? -38.126 -14.905 46.055 1.00 34.62 446 SER A CA 1
ATOM 3564 C C . SER A 1 446 ? -36.810 -14.646 45.311 1.00 34.62 446 SER A C 1
ATOM 3566 O O . SER A 1 446 ? -36.319 -15.476 44.546 1.00 34.62 446 SER A O 1
ATOM 3568 N N . LEU A 1 447 ? -36.235 -13.458 45.511 1.00 35.91 447 LEU A N 1
ATOM 3569 C CA . LEU A 1 447 ? -34.885 -13.135 45.043 1.00 35.91 447 LEU A CA 1
ATOM 3570 C C . LEU A 1 447 ? -33.856 -13.760 46.003 1.00 35.91 447 LEU A C 1
ATOM 3572 O O . LEU A 1 447 ? -34.035 -13.648 47.218 1.00 35.91 447 LEU A O 1
ATOM 3576 N N . PRO A 1 448 ? -32.764 -14.375 45.515 1.00 34.88 448 PRO A N 1
ATOM 3577 C CA . PRO A 1 448 ? -31.642 -14.718 46.379 1.00 34.88 448 PRO A CA 1
ATOM 3578 C C . PRO A 1 448 ? -30.964 -13.437 46.885 1.00 34.88 448 PRO A C 1
ATOM 3580 O O . PRO A 1 448 ? -30.783 -12.477 46.134 1.00 34.88 448 PRO A O 1
ATOM 3583 N N . SER A 1 449 ? -30.587 -13.421 48.164 1.00 35.59 449 SER A N 1
ATOM 3584 C CA . SER A 1 449 ? -29.854 -12.314 48.782 1.00 35.59 449 SER A CA 1
ATOM 3585 C C . SER A 1 449 ? -28.451 -12.169 48.170 1.00 35.59 449 SER A C 1
ATOM 3587 O O . SER A 1 449 ? -27.782 -13.189 47.959 1.00 35.59 449 SER A O 1
ATOM 3589 N N . PRO A 1 450 ? -27.966 -10.938 47.913 1.00 37.09 450 PRO A N 1
ATOM 3590 C CA . PRO A 1 450 ? -26.554 -10.721 47.617 1.00 37.09 450 PRO A CA 1
ATOM 3591 C C . PRO A 1 450 ? -25.705 -11.255 48.780 1.00 37.09 450 PRO A C 1
ATOM 3593 O O . PRO A 1 450 ? -26.109 -11.181 49.942 1.00 37.09 450 PRO A O 1
ATOM 3596 N N . ARG A 1 451 ? -24.523 -11.811 48.499 1.00 32.03 451 ARG A N 1
ATOM 3597 C CA . ARG A 1 451 ? -23.562 -12.091 49.576 1.00 32.03 451 ARG A CA 1
ATOM 3598 C C . ARG A 1 451 ? -22.947 -10.769 50.042 1.00 32.03 451 ARG A C 1
ATOM 3600 O O . ARG A 1 451 ? -22.669 -9.881 49.238 1.00 32.03 451 ARG A O 1
ATOM 3607 N N . SER A 1 452 ? -22.729 -10.657 51.351 1.00 30.61 452 SER A N 1
ATOM 3608 C CA . SER A 1 452 ? -22.174 -9.474 52.015 1.00 30.61 452 SER A CA 1
ATOM 3609 C C . SER A 1 452 ? -20.936 -8.919 51.290 1.00 30.61 452 SER A C 1
ATOM 3611 O O . SER A 1 452 ? -19.920 -9.607 51.199 1.00 30.61 452 SER A O 1
ATOM 3613 N N . GLY A 1 453 ? -21.008 -7.668 50.820 1.00 34.28 453 GLY A N 1
ATOM 3614 C CA . GLY A 1 453 ? -19.870 -6.925 50.256 1.00 34.28 453 GLY A CA 1
ATOM 3615 C C . GLY A 1 453 ? -19.943 -6.567 48.764 1.00 34.28 453 GLY A C 1
ATOM 3616 O O . GLY A 1 453 ? -19.075 -5.834 48.288 1.00 34.28 453 GLY A O 1
ATOM 3617 N N . GLU A 1 454 ? -20.960 -7.010 48.021 1.00 36.38 454 GLU A N 1
ATOM 3618 C CA . GLU A 1 454 ? -21.081 -6.735 46.579 1.00 36.38 454 GLU A CA 1
ATOM 3619 C C . GLU A 1 454 ? -21.912 -5.473 46.267 1.00 36.38 454 GLU A C 1
ATOM 3621 O O . GLU A 1 454 ? -22.974 -5.240 46.838 1.00 36.38 454 GLU A O 1
ATOM 3626 N N . LYS A 1 455 ? -21.435 -4.637 45.328 1.00 35.31 455 LYS A N 1
ATOM 3627 C CA . LYS A 1 455 ? -22.200 -3.512 44.756 1.00 35.31 455 LYS A CA 1
ATOM 3628 C C . LYS A 1 455 ? -22.951 -4.015 43.520 1.00 35.31 455 LYS A C 1
ATOM 3630 O O . LYS A 1 455 ? -22.317 -4.226 42.487 1.00 35.31 455 LYS A O 1
ATOM 3635 N N . GLY A 1 456 ? -24.269 -4.179 43.611 1.00 38.69 456 GLY A N 1
ATOM 3636 C CA . GLY A 1 456 ? -25.118 -4.646 42.509 1.00 38.69 456 GLY A CA 1
ATOM 3637 C C . GLY A 1 456 ? -26.387 -3.809 42.336 1.00 38.69 456 GLY A C 1
ATOM 3638 O O . GLY A 1 456 ? -26.855 -3.161 43.271 1.00 38.69 456 GLY A O 1
ATOM 3639 N N . SER A 1 457 ? -26.944 -3.818 41.124 1.00 36.62 457 SER A N 1
ATOM 3640 C CA . SER A 1 457 ? -28.252 -3.228 40.804 1.00 36.62 457 SER A CA 1
ATOM 3641 C C . SER A 1 457 ? -29.176 -4.337 40.310 1.00 36.62 457 SER A C 1
ATOM 3643 O O . SER A 1 457 ? -28.797 -5.090 39.409 1.00 36.62 457 SER A O 1
ATOM 3645 N N . VAL A 1 458 ? -30.369 -4.438 40.898 1.00 39.81 458 VAL A N 1
ATOM 3646 C CA . VAL A 1 458 ? -31.390 -5.432 40.534 1.00 39.81 458 VAL A CA 1
ATOM 3647 C C . VAL A 1 458 ? -32.545 -4.706 39.852 1.00 39.81 458 VAL A C 1
ATOM 3649 O O . VAL A 1 458 ? -33.102 -3.758 40.410 1.00 39.81 458 VAL A O 1
ATOM 3652 N N . ALA A 1 459 ? -32.908 -5.143 38.645 1.00 37.34 459 ALA A N 1
ATOM 3653 C CA . ALA A 1 459 ? -34.049 -4.609 37.906 1.00 37.34 459 ALA A CA 1
ATOM 3654 C C . ALA A 1 459 ? -35.112 -5.698 37.718 1.00 37.34 459 ALA A C 1
ATOM 3656 O O . ALA A 1 459 ? -34.827 -6.776 37.188 1.00 37.34 459 ALA A O 1
ATOM 3657 N N . VAL A 1 460 ? -36.346 -5.402 38.133 1.00 40.88 460 VAL A N 1
ATOM 3658 C CA . VAL A 1 460 ? -37.497 -6.305 37.989 1.00 40.88 460 VAL A CA 1
ATOM 3659 C C . VAL A 1 460 ? -38.470 -5.716 36.973 1.00 40.88 460 VAL A C 1
ATOM 3661 O O . VAL A 1 460 ? -38.934 -4.582 37.113 1.00 40.88 460 VAL A O 1
ATOM 3664 N N . LEU A 1 461 ? -38.797 -6.492 35.935 1.00 36.50 461 LEU A N 1
ATOM 3665 C CA . LEU A 1 461 ? -39.730 -6.081 34.886 1.00 36.50 461 LEU A CA 1
ATOM 3666 C C . LEU A 1 461 ? -41.059 -6.846 35.017 1.00 36.50 461 LEU A C 1
ATOM 3668 O O . LEU A 1 461 ? -41.196 -7.963 34.517 1.00 36.50 461 LEU A O 1
ATOM 3672 N N . CYS A 1 462 ? -42.062 -6.242 35.658 1.00 38.88 462 CYS A N 1
ATOM 3673 C CA . CYS A 1 462 ? -43.375 -6.867 35.852 1.00 38.88 462 CYS A CA 1
ATOM 3674 C C . CYS A 1 462 ? -44.367 -6.532 34.720 1.00 38.88 462 CYS A C 1
ATOM 3676 O O . CYS A 1 462 ? -44.540 -5.380 34.315 1.00 38.88 462 CYS A O 1
ATOM 3678 N N . ARG A 1 463 ? -45.095 -7.543 34.221 1.00 34.34 463 ARG A N 1
ATOM 3679 C CA . ARG A 1 463 ? -46.234 -7.375 33.293 1.00 34.34 463 ARG A CA 1
ATOM 3680 C C . ARG A 1 463 ? -47.582 -7.489 34.045 1.00 34.34 463 ARG A C 1
ATOM 3682 O O . ARG A 1 463 ? -48.231 -8.520 33.928 1.00 34.34 463 ARG A O 1
ATOM 3689 N N . ARG A 1 464 ? -48.037 -6.381 34.666 1.00 37.22 464 ARG A N 1
ATOM 3690 C CA . ARG A 1 464 ? -49.403 -6.117 35.236 1.00 37.22 464 ARG A CA 1
ATOM 3691 C C . ARG A 1 464 ? -49.819 -7.015 36.438 1.00 37.22 464 ARG A C 1
ATOM 3693 O O . ARG A 1 464 ? -49.203 -8.048 36.623 1.00 37.22 464 ARG A O 1
ATOM 3700 N N . LYS A 1 465 ? -50.835 -6.735 37.285 1.00 30.20 465 LYS A N 1
ATOM 3701 C CA . LYS A 1 465 ? -51.901 -5.698 37.367 1.00 30.20 465 LYS A CA 1
ATOM 3702 C C . LYS A 1 465 ? -52.358 -5.401 38.825 1.00 30.20 465 LYS A C 1
ATOM 3704 O O . LYS A 1 465 ? -53.327 -4.675 38.982 1.00 30.20 465 LYS A O 1
ATOM 3709 N N . GLU A 1 466 ? -51.730 -5.970 39.848 1.00 30.89 466 GLU A N 1
ATOM 3710 C CA . GLU A 1 466 ? -52.124 -5.800 41.259 1.00 30.89 466 GLU A CA 1
ATOM 3711 C C . GLU A 1 466 ? -50.901 -5.385 42.082 1.00 30.89 466 GLU A C 1
ATOM 3713 O O . GLU A 1 466 ? -49.769 -5.641 41.657 1.00 30.89 466 GLU A O 1
ATOM 3718 N N . GLU A 1 467 ? -51.144 -4.670 43.182 1.00 32.97 467 GLU A N 1
ATOM 3719 C CA . GLU A 1 467 ? -50.140 -4.080 44.073 1.00 32.97 467 GLU A CA 1
ATOM 3720 C C . GLU A 1 467 ? -49.031 -5.087 44.404 1.00 32.97 467 GLU A C 1
ATOM 3722 O O . GLU A 1 467 ? -49.260 -6.120 45.025 1.00 32.97 467 GLU A O 1
ATOM 3727 N N . GLY A 1 468 ? -47.812 -4.806 43.943 1.00 34.66 468 GLY A N 1
ATOM 3728 C CA . GLY A 1 468 ? -46.644 -5.608 44.280 1.00 34.66 468 GLY A CA 1
ATOM 3729 C C . GLY A 1 468 ? -45.958 -5.019 45.503 1.00 34.66 468 GLY A C 1
ATOM 3730 O O . GLY A 1 468 ? -45.439 -3.907 45.433 1.00 34.66 468 GLY A O 1
ATOM 3731 N N . SER A 1 469 ? -45.914 -5.760 46.605 1.00 34.22 469 SER A N 1
ATOM 3732 C CA . SER A 1 469 ? -45.087 -5.417 47.761 1.00 34.22 469 SER A CA 1
ATOM 3733 C C . SER A 1 469 ? -43.607 -5.661 47.448 1.00 34.22 469 SER A C 1
ATOM 3735 O O . SER A 1 469 ? -43.211 -6.768 47.079 1.00 34.22 469 SER A O 1
ATOM 3737 N N . LEU A 1 470 ? -42.779 -4.625 47.600 1.00 34.97 470 LEU A N 1
ATOM 3738 C CA . LEU A 1 470 ? -41.321 -4.745 47.545 1.00 34.97 470 LEU A CA 1
ATOM 3739 C C . LEU A 1 470 ? -40.817 -5.482 48.800 1.00 34.97 470 LEU A C 1
ATOM 3741 O O . LEU A 1 470 ? -41.226 -5.115 49.904 1.00 34.97 470 LEU A O 1
ATOM 3745 N N . PRO A 1 471 ? -39.908 -6.467 48.687 1.00 35.72 471 PRO A N 1
ATOM 3746 C CA . PRO A 1 471 ? -39.173 -6.944 49.850 1.00 35.72 471 PRO A CA 1
ATOM 3747 C C . PRO A 1 471 ? -38.282 -5.812 50.378 1.00 35.72 471 PRO A C 1
ATOM 3749 O O . PRO A 1 471 ? -37.592 -5.138 49.610 1.00 35.72 471 PRO A O 1
ATOM 3752 N N . SER A 1 472 ? -38.306 -5.587 51.690 1.00 34.75 472 SER A N 1
ATOM 3753 C CA . SER A 1 472 ? -37.446 -4.607 52.351 1.00 34.75 472 SER A CA 1
ATOM 3754 C C . SER A 1 472 ? -35.970 -5.016 52.233 1.00 34.75 472 SER A C 1
ATOM 3756 O O . SER A 1 472 ? -35.650 -6.197 52.425 1.00 34.75 472 SER A O 1
ATOM 3758 N N . PRO A 1 473 ? -35.049 -4.075 51.946 1.00 37.06 473 PRO A N 1
ATOM 3759 C CA . PRO A 1 473 ? -33.628 -4.354 52.084 1.00 37.06 473 PRO A CA 1
ATOM 3760 C C . PRO A 1 473 ? -33.346 -4.754 53.536 1.00 37.06 473 PRO A C 1
ATOM 3762 O O . PRO A 1 473 ? -33.849 -4.136 54.474 1.00 37.06 473 PRO A O 1
ATOM 3765 N N . ARG A 1 474 ? -32.569 -5.820 53.749 1.00 32.66 474 ARG A N 1
ATOM 3766 C CA . ARG A 1 474 ? -32.070 -6.129 55.094 1.00 32.66 474 ARG A CA 1
ATOM 3767 C C . ARG A 1 474 ? -30.985 -5.111 55.447 1.00 32.66 474 ARG A C 1
ATOM 3769 O O . ARG A 1 474 ? -30.189 -4.715 54.598 1.00 32.66 474 ARG A O 1
ATOM 3776 N N . SER A 1 475 ? -30.982 -4.683 56.706 1.00 30.17 475 SER A N 1
ATOM 3777 C CA . SER A 1 475 ? -30.124 -3.626 57.245 1.00 30.17 475 SER A CA 1
ATOM 3778 C C . SER A 1 475 ? -28.655 -3.764 56.813 1.00 30.17 475 SER A C 1
ATOM 3780 O O . SER A 1 475 ? -28.014 -4.762 57.143 1.00 30.17 475 SER A O 1
ATOM 3782 N N . GLY A 1 476 ? -28.111 -2.737 56.150 1.00 35.56 476 GLY A N 1
ATOM 3783 C CA . GLY A 1 476 ? -26.665 -2.573 55.933 1.00 35.56 476 GLY A CA 1
ATOM 3784 C C . GLY A 1 476 ? -26.151 -2.638 54.487 1.00 35.56 476 GLY A C 1
ATOM 3785 O O . GLY A 1 476 ? -24.951 -2.453 54.282 1.00 35.56 476 GLY A O 1
ATOM 3786 N N . GLU A 1 477 ? -27.000 -2.848 53.478 1.00 35.59 477 GLU A N 1
ATOM 3787 C CA . GLU A 1 477 ? -26.561 -3.018 52.080 1.00 35.59 477 GLU A CA 1
ATOM 3788 C C . GLU A 1 477 ? -26.730 -1.751 51.216 1.00 35.59 477 GLU A C 1
ATOM 3790 O O . GLU A 1 477 ? -27.739 -1.053 51.284 1.00 35.59 477 GLU A O 1
ATOM 3795 N N . LYS A 1 478 ? -25.730 -1.449 50.371 1.00 34.22 478 LYS A N 1
ATOM 3796 C CA . LYS A 1 478 ? -25.779 -0.363 49.373 1.00 34.22 478 LYS A CA 1
ATOM 3797 C C . LYS A 1 478 ? -26.224 -0.930 48.023 1.00 34.22 478 LYS A C 1
ATOM 3799 O O . LYS A 1 478 ? -25.401 -1.497 47.307 1.00 34.22 478 LYS A O 1
ATOM 3804 N N . GLY A 1 479 ? -27.488 -0.733 47.659 1.00 39.22 479 GLY A N 1
ATOM 3805 C CA . GLY A 1 479 ? -28.041 -1.134 46.362 1.00 39.22 479 GLY A CA 1
ATOM 3806 C C . GLY A 1 479 ? -29.141 -0.184 45.887 1.00 39.22 479 GLY A C 1
ATOM 3807 O O . GLY A 1 479 ? -29.767 0.499 46.694 1.00 39.22 479 GLY A O 1
ATOM 3808 N N . SER A 1 480 ? -29.355 -0.130 44.571 1.00 35.69 480 SER A N 1
ATOM 3809 C CA . SER A 1 480 ? -30.451 0.621 43.941 1.00 35.69 480 SER A CA 1
ATOM 3810 C C . SER A 1 480 ? -31.441 -0.364 43.324 1.00 35.69 480 SER A C 1
ATOM 3812 O O . SER A 1 480 ? -31.032 -1.277 42.600 1.00 35.69 480 SER A O 1
ATOM 3814 N N . VAL A 1 481 ? -32.731 -0.169 43.602 1.00 40.16 481 VAL A N 1
ATOM 3815 C CA . VAL A 1 481 ? -33.833 -0.983 43.069 1.00 40.16 481 VAL A CA 1
ATOM 3816 C C . VAL A 1 481 ? -34.629 -0.127 42.087 1.00 40.16 481 VAL A C 1
ATOM 3818 O O . VAL A 1 481 ? -35.062 0.972 42.434 1.00 40.16 481 VAL A O 1
ATOM 3821 N N . ALA A 1 482 ? -34.819 -0.622 40.861 1.00 37.47 482 ALA A N 1
ATOM 3822 C CA . ALA A 1 482 ? -35.616 0.055 39.839 1.00 37.47 482 ALA A CA 1
ATOM 3823 C C . ALA A 1 482 ? -36.774 -0.832 39.366 1.00 37.47 482 ALA A C 1
ATOM 3825 O O . ALA A 1 482 ? -36.574 -1.988 38.977 1.00 37.47 482 ALA A O 1
ATOM 3826 N N . VAL A 1 483 ? -37.985 -0.267 39.368 1.00 40.62 483 VAL A N 1
ATOM 3827 C CA . VAL A 1 483 ? -39.214 -0.930 38.908 1.00 40.62 483 VAL A CA 1
ATOM 3828 C C . VAL A 1 483 ? -39.738 -0.217 37.663 1.00 40.62 483 VAL A C 1
ATOM 3830 O O . VAL A 1 483 ? -39.936 1.000 37.667 1.00 40.62 483 VAL A O 1
ATOM 3833 N N . LEU A 1 484 ? -39.980 -0.977 36.588 1.00 37.00 484 LEU A N 1
ATOM 3834 C CA . LEU A 1 484 ? -40.513 -0.448 35.327 1.00 37.00 484 LEU A CA 1
ATOM 3835 C C . LEU A 1 484 ? -41.985 -0.858 35.145 1.00 37.00 484 LEU A C 1
ATOM 3837 O O . LEU A 1 484 ? -42.284 -2.007 34.812 1.00 37.00 484 LEU A O 1
ATOM 3841 N N . CYS A 1 485 ? -42.913 0.087 35.318 1.00 39.56 485 CYS A N 1
ATOM 3842 C CA . CYS A 1 485 ? -44.355 -0.167 35.224 1.00 39.56 485 CYS A CA 1
ATOM 3843 C C . CYS A 1 485 ? -44.951 0.274 33.875 1.00 39.56 485 CYS A C 1
ATOM 3845 O O . CYS A 1 485 ? -44.704 1.367 33.366 1.00 39.56 485 CYS A O 1
ATOM 3847 N N . ARG A 1 486 ? -45.812 -0.571 33.288 1.00 34.53 486 ARG A N 1
ATOM 3848 C CA . ARG A 1 486 ? -46.538 -0.298 32.029 1.00 34.53 486 ARG A CA 1
ATOM 3849 C C . ARG A 1 486 ? -48.033 -0.009 32.283 1.00 34.53 486 ARG A C 1
ATOM 3851 O O . ARG A 1 486 ? -48.871 -0.826 31.894 1.00 34.53 486 ARG A O 1
ATOM 3858 N N . ARG A 1 487 ? -48.359 1.151 32.884 1.00 33.31 487 ARG A N 1
ATOM 3859 C CA . ARG A 1 487 ? -49.527 2.051 32.617 1.00 33.31 487 ARG A CA 1
ATOM 3860 C C . ARG A 1 487 ? -50.016 2.841 33.855 1.00 33.31 487 ARG A C 1
ATOM 3862 O O . ARG A 1 487 ? -50.233 2.252 34.896 1.00 33.31 487 ARG A O 1
ATOM 3869 N N . LYS A 1 488 ? -50.285 4.132 33.599 1.00 33.97 488 LYS A N 1
ATOM 3870 C CA . LYS A 1 488 ? -51.261 5.134 34.106 1.00 33.97 488 LYS A CA 1
ATOM 3871 C C . LYS A 1 488 ? -51.895 5.135 35.515 1.00 33.97 488 LYS A C 1
ATOM 3873 O O . LYS A 1 488 ? -52.625 6.091 35.741 1.00 33.97 488 LYS A O 1
ATOM 3878 N N . GLU A 1 489 ? -51.636 4.219 36.438 1.00 33.88 489 GLU A N 1
ATOM 3879 C CA . GLU A 1 489 ? -52.142 4.369 37.819 1.00 33.88 489 GLU A CA 1
ATOM 3880 C C . GLU A 1 489 ? -50.994 4.447 38.824 1.00 33.88 489 GLU A C 1
ATOM 3882 O O . GLU A 1 489 ? -49.954 3.809 38.643 1.00 33.88 489 GLU A O 1
ATOM 3887 N N . GLU A 1 490 ? -51.162 5.346 39.794 1.00 34.62 490 GLU A N 1
ATOM 3888 C CA . GLU A 1 490 ? -50.184 5.727 40.809 1.00 34.62 490 GLU A CA 1
ATOM 3889 C C . GLU A 1 490 ? -49.702 4.490 41.572 1.00 34.62 490 GLU A C 1
ATOM 3891 O O . GLU A 1 490 ? -50.490 3.762 42.166 1.00 34.62 490 GLU A O 1
ATOM 3896 N N . GLY A 1 491 ? -48.395 4.231 41.529 1.00 35.38 491 GLY A N 1
ATOM 3897 C CA . GLY A 1 491 ? -47.768 3.268 42.425 1.00 35.38 491 GLY A CA 1
ATOM 3898 C C . GLY A 1 491 ? -47.409 3.973 43.725 1.00 35.38 491 GLY A C 1
ATOM 3899 O O . GLY A 1 491 ? -46.725 4.997 43.692 1.00 35.38 491 GLY A O 1
ATOM 3900 N N . SER A 1 492 ? -47.850 3.439 44.858 1.00 34.19 492 SER A N 1
ATOM 3901 C CA . SER A 1 492 ? -47.421 3.891 46.177 1.00 34.19 492 SER A CA 1
ATOM 3902 C C . SER A 1 492 ? -46.003 3.383 46.469 1.00 34.19 492 SER A C 1
ATOM 3904 O O . SER A 1 492 ? -45.677 2.213 46.270 1.00 34.19 492 SER A O 1
ATOM 3906 N N . LEU A 1 493 ? -45.131 4.287 46.918 1.00 33.97 493 LEU A N 1
ATOM 3907 C CA . LEU A 1 493 ? -43.809 3.939 47.435 1.00 33.97 493 LEU A CA 1
ATOM 3908 C C . LEU A 1 493 ? -43.942 3.616 48.932 1.00 33.97 493 LEU A C 1
ATOM 3910 O O . LEU A 1 493 ? -44.509 4.434 49.660 1.00 33.97 493 LEU A O 1
ATOM 3914 N N . PRO A 1 494 ? -43.425 2.478 49.431 1.00 34.53 494 PRO A N 1
ATOM 3915 C CA . PRO A 1 494 ? -43.278 2.297 50.868 1.00 34.53 494 PRO A CA 1
ATOM 3916 C C . PRO A 1 494 ? -42.294 3.345 51.406 1.00 34.53 494 PRO A C 1
ATOM 3918 O O . PRO A 1 494 ? -41.244 3.591 50.812 1.00 34.53 494 PRO A O 1
ATOM 3921 N N . SER A 1 495 ? -42.640 3.987 52.521 1.00 33.69 495 SER A N 1
ATOM 3922 C CA . SER A 1 495 ? -41.787 4.985 53.163 1.00 33.69 495 SER A CA 1
ATOM 3923 C C . SER A 1 495 ? -40.503 4.335 53.702 1.00 33.69 495 SER A C 1
ATOM 3925 O O . SER A 1 495 ? -40.579 3.303 54.380 1.00 33.69 495 SER A O 1
ATOM 3927 N N . PRO A 1 496 ? -39.314 4.908 53.436 1.00 34.88 496 PRO A N 1
ATOM 3928 C CA . PRO A 1 496 ? -38.083 4.399 54.022 1.00 34.88 496 PRO A CA 1
ATOM 3929 C C . PRO A 1 496 ? -38.138 4.586 55.542 1.00 34.88 496 PRO A C 1
ATOM 3931 O O . PRO A 1 496 ? -38.449 5.670 56.042 1.00 34.88 496 PRO A O 1
ATOM 3934 N N . ARG A 1 497 ? -37.840 3.523 56.299 1.00 31.88 497 ARG A N 1
ATOM 3935 C CA . ARG A 1 497 ? -37.633 3.645 57.748 1.00 31.88 497 ARG A CA 1
ATOM 3936 C C . ARG A 1 497 ? -36.379 4.492 57.975 1.00 31.88 497 ARG A C 1
ATOM 3938 O O . ARG A 1 497 ? -35.371 4.314 57.295 1.00 31.88 497 ARG A O 1
ATOM 3945 N N . SER A 1 498 ? -36.448 5.436 58.911 1.00 30.23 498 SER A N 1
ATOM 3946 C CA . SER A 1 498 ? -35.369 6.387 59.195 1.00 30.23 498 SER A CA 1
ATOM 3947 C C . SER A 1 498 ? -34.046 5.663 59.490 1.00 30.23 498 SER A C 1
ATOM 3949 O O . SER A 1 498 ? -33.932 5.008 60.526 1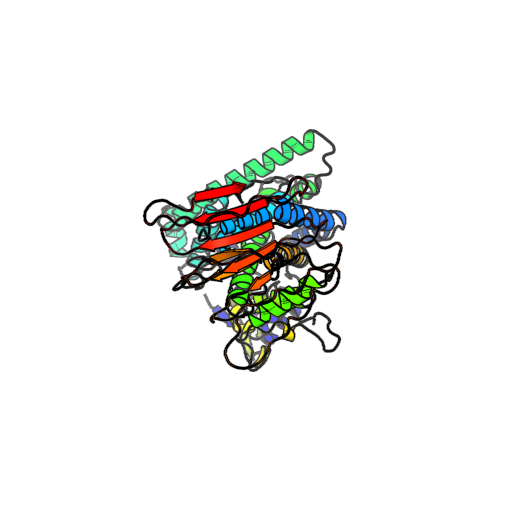.00 30.23 498 SER A O 1
ATOM 3951 N N . GLY A 1 499 ? -33.055 5.790 58.598 1.00 35.62 499 GLY A N 1
ATOM 3952 C CA . GLY A 1 499 ? -31.690 5.286 58.817 1.00 35.62 499 GLY A CA 1
ATOM 3953 C C . GLY A 1 499 ? -31.001 4.587 57.635 1.00 35.62 499 GLY A C 1
ATOM 3954 O O . GLY A 1 499 ? -29.813 4.289 57.742 1.00 35.62 499 GLY A O 1
ATOM 3955 N N . GLU A 1 500 ? -31.675 4.338 56.509 1.00 36.03 500 GLU A N 1
ATOM 3956 C CA . GLU A 1 500 ? -31.103 3.595 55.369 1.00 36.03 500 GLU A CA 1
ATOM 3957 C C . GLU A 1 500 ? -30.548 4.510 54.253 1.00 36.03 500 GLU A C 1
ATOM 3959 O O . GLU A 1 500 ? -31.132 5.540 53.926 1.00 36.03 500 GLU A O 1
ATOM 3964 N N . LYS A 1 501 ? -29.402 4.141 53.651 1.00 33.66 501 LYS A N 1
ATOM 3965 C CA . LYS A 1 501 ? -28.804 4.820 52.480 1.00 33.66 501 LYS A CA 1
ATOM 3966 C C . LYS A 1 501 ? -29.001 3.968 51.221 1.00 33.66 501 LYS A C 1
ATOM 3968 O O . LYS A 1 501 ? -28.133 3.164 50.885 1.00 33.66 501 LYS A O 1
ATOM 3973 N N . GLY A 1 502 ? -30.109 4.178 50.517 1.00 38.41 502 GLY A N 1
ATOM 3974 C CA . GLY A 1 502 ? -30.413 3.576 49.216 1.00 38.41 502 GLY A CA 1
ATOM 3975 C C . GLY A 1 502 ? -31.371 4.470 48.428 1.00 38.41 502 GLY A C 1
ATOM 3976 O O . GLY A 1 502 ? -32.115 5.232 49.034 1.00 38.41 502 GLY A O 1
ATOM 3977 N N . SER A 1 503 ? -31.315 4.413 47.097 1.00 34.56 503 SER A N 1
ATOM 3978 C CA . SER A 1 503 ? -32.206 5.166 46.206 1.00 34.56 503 SER A CA 1
ATOM 3979 C C . SER A 1 503 ? -33.170 4.218 45.499 1.00 34.56 503 SER A C 1
ATOM 3981 O O . SER A 1 503 ? -32.751 3.207 44.919 1.00 34.56 503 SER A O 1
ATOM 3983 N N . VAL A 1 504 ? -34.462 4.545 45.542 1.00 36.84 504 VAL A N 1
ATOM 3984 C CA . VAL A 1 504 ? -35.515 3.808 44.833 1.00 36.84 504 VAL A CA 1
ATOM 3985 C C . VAL A 1 504 ? -36.012 4.689 43.695 1.00 36.84 504 VAL A C 1
ATOM 3987 O O . VAL A 1 504 ? -36.429 5.824 43.916 1.00 36.84 504 VAL A O 1
ATOM 3990 N N . ALA A 1 505 ? -35.948 4.177 42.464 1.00 35.50 505 ALA A N 1
ATOM 3991 C CA . ALA A 1 505 ? -36.398 4.907 41.284 1.00 35.50 505 ALA A CA 1
ATOM 3992 C C . ALA A 1 505 ? -37.540 4.160 40.592 1.00 35.50 505 ALA A C 1
ATOM 3994 O O . ALA A 1 505 ? -37.401 2.998 40.194 1.00 35.50 505 ALA A O 1
ATOM 3995 N N . VAL A 1 506 ? -38.665 4.848 40.407 1.00 38.00 506 VAL A N 1
ATOM 3996 C CA . VAL A 1 506 ? -39.792 4.347 39.612 1.00 38.00 506 VAL A CA 1
ATOM 3997 C C . VAL A 1 506 ? -39.791 5.081 38.277 1.00 38.00 506 VAL A C 1
ATOM 3999 O O . VAL A 1 506 ? -39.887 6.308 38.225 1.00 38.00 506 VAL A O 1
ATOM 4002 N N . LEU A 1 507 ? -39.673 4.323 37.185 1.00 36.31 507 LEU A N 1
ATOM 4003 C CA . LEU A 1 507 ? -39.717 4.857 35.824 1.00 36.31 507 LEU A CA 1
ATOM 4004 C C . LEU A 1 507 ? -41.101 4.607 35.227 1.00 36.31 507 LEU A C 1
ATOM 4006 O O . LEU A 1 507 ? -41.451 3.485 34.846 1.00 36.31 507 LEU A O 1
ATOM 4010 N N . CYS A 1 508 ? -41.879 5.682 35.117 1.00 34.22 508 CYS A N 1
ATOM 4011 C CA . CYS A 1 508 ? -43.203 5.666 34.508 1.00 34.22 508 CYS A CA 1
ATOM 4012 C C . CYS A 1 508 ? -43.131 6.195 33.070 1.00 34.22 508 CYS A C 1
ATOM 4014 O O . CYS A 1 508 ? -42.587 7.265 32.803 1.00 34.22 508 CYS A O 1
ATOM 4016 N N . ARG A 1 509 ? -43.720 5.453 32.124 1.00 34.41 509 ARG A N 1
ATOM 4017 C CA . ARG A 1 509 ? -43.864 5.892 30.728 1.00 34.41 509 ARG A CA 1
ATOM 4018 C C . ARG A 1 509 ? -45.209 6.597 30.543 1.00 34.41 509 ARG A C 1
ATOM 4020 O O . ARG A 1 509 ? -46.249 5.926 30.548 1.00 34.41 509 ARG A O 1
ATOM 4027 N N . ARG A 1 510 ? -45.209 7.921 30.342 1.00 33.28 510 ARG A N 1
ATOM 4028 C CA . ARG A 1 510 ? -46.388 8.647 29.836 1.00 33.28 510 ARG A CA 1
ATOM 4029 C C . ARG A 1 510 ? -46.496 8.431 28.327 1.00 33.28 510 ARG A C 1
ATOM 4031 O O . ARG A 1 510 ? -45.508 8.200 27.639 1.00 33.28 510 ARG A O 1
ATOM 4038 N N . LYS A 1 511 ? -47.729 8.380 27.821 1.00 34.09 511 LYS A N 1
ATOM 4039 C CA . LYS A 1 511 ? -48.005 7.940 26.444 1.00 34.09 511 LYS A CA 1
ATOM 4040 C C . LYS A 1 511 ? -47.479 8.904 25.373 1.00 34.09 511 LYS A C 1
ATOM 4042 O O . LYS A 1 511 ? -47.329 8.445 24.248 1.00 34.09 511 LYS A O 1
ATOM 4047 N N . GLU A 1 512 ? -47.179 10.157 25.716 1.00 32.12 512 GLU A N 1
ATOM 4048 C CA . GLU A 1 512 ? -46.811 11.190 24.732 1.00 32.12 512 GLU A CA 1
ATOM 4049 C C . GLU A 1 512 ? -45.576 12.033 25.096 1.00 32.12 512 GLU A C 1
ATOM 4051 O O . GLU A 1 512 ? -45.080 12.751 24.241 1.00 32.12 512 GLU A O 1
ATOM 4056 N N . GLU A 1 513 ? -44.976 11.875 26.280 1.00 33.19 513 GLU A N 1
ATOM 4057 C CA . GLU A 1 513 ? -43.738 12.582 26.646 1.00 33.19 513 GLU A CA 1
ATOM 4058 C C . GLU A 1 513 ? -42.813 11.654 27.440 1.00 33.19 513 GLU A C 1
ATOM 4060 O O . GLU A 1 513 ? -43.080 11.385 28.608 1.00 33.19 513 GLU A O 1
ATOM 4065 N N . GLY A 1 514 ? -41.756 11.147 26.792 1.00 34.91 514 GLY A N 1
ATOM 4066 C CA . GLY A 1 514 ? -40.561 10.560 27.421 1.00 34.91 514 GLY A CA 1
ATOM 4067 C C . GLY A 1 514 ? -40.742 9.599 28.612 1.00 34.91 514 GLY A C 1
ATOM 4068 O O . GLY A 1 514 ? -41.797 9.014 28.857 1.00 34.91 514 GLY A O 1
ATOM 4069 N N . PHE A 1 515 ? -39.649 9.373 29.342 1.00 32.12 515 PHE A N 1
ATOM 4070 C CA . PHE A 1 515 ? -39.666 8.721 30.653 1.00 32.12 515 PHE A CA 1
ATOM 4071 C C . PHE A 1 515 ? -39.577 9.803 31.729 1.00 32.12 515 PHE A C 1
ATOM 4073 O O . PHE A 1 515 ? -38.741 10.696 31.623 1.00 32.12 515 PHE A O 1
ATOM 4080 N N . SER A 1 516 ? -40.401 9.713 32.771 1.00 29.25 516 SER A N 1
ATOM 4081 C CA . SER A 1 516 ? -40.280 10.557 33.965 1.00 29.25 516 SER A CA 1
ATOM 4082 C C . SER A 1 516 ? -39.700 9.707 35.095 1.00 29.25 516 SER A C 1
ATOM 4084 O O . SER A 1 516 ? -40.244 8.639 35.391 1.00 29.25 516 SER A O 1
ATOM 4086 N N . ALA A 1 517 ? -38.595 10.148 35.698 1.00 30.45 517 ALA A N 1
ATOM 4087 C CA . ALA A 1 517 ? -38.006 9.504 36.869 1.00 30.45 517 ALA A CA 1
ATOM 4088 C C . ALA 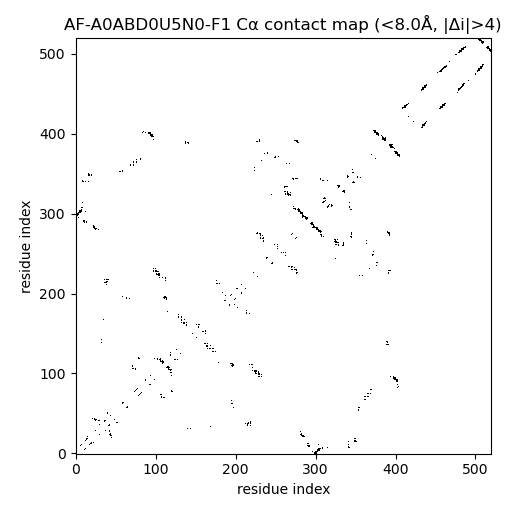A 1 517 ? -38.555 10.159 38.141 1.00 30.45 517 ALA A C 1
ATOM 4090 O O . ALA A 1 517 ? -38.476 11.377 38.287 1.00 30.45 517 ALA A O 1
ATOM 4091 N N . ILE A 1 518 ? -39.104 9.355 39.051 1.00 31.69 518 ILE A N 1
ATOM 4092 C CA . ILE A 1 518 ? -39.376 9.776 40.427 1.00 31.69 518 ILE A CA 1
ATOM 4093 C C . ILE A 1 518 ? -38.313 9.108 41.294 1.00 31.69 518 ILE A C 1
ATOM 4095 O O . ILE A 1 518 ? -38.238 7.877 41.334 1.00 31.69 518 ILE A O 1
ATOM 4099 N N . THR A 1 519 ? -37.477 9.926 41.930 1.00 29.53 519 THR A N 1
ATOM 4100 C CA . THR A 1 519 ? -36.409 9.500 42.841 1.00 29.53 519 THR A CA 1
ATOM 4101 C C . THR A 1 519 ? -36.850 9.825 44.263 1.00 29.53 519 THR A C 1
ATOM 4103 O O . THR A 1 519 ? -37.209 10.976 44.519 1.00 29.53 519 THR A O 1
ATOM 4106 N N . VAL A 1 520 ? -36.824 8.844 45.168 1.00 34.59 520 VAL A N 1
ATOM 4107 C CA . VAL A 1 520 ? -36.925 9.068 46.623 1.00 34.59 520 VAL A CA 1
ATOM 4108 C C . VAL A 1 520 ? -35.620 8.660 47.282 1.00 34.59 520 VAL A C 1
ATOM 4110 O O . VAL A 1 520 ? -35.094 7.576 46.918 1.00 34.59 520 VAL A O 1
#

Foldseek 3Di:
DFAAEDLDLQLQCCCFAVPVLQWWQDDVNCVLVVLLPCALVNPDDPSNVVNVVLLLVLCPDPVLLVVLLVLLLCLQPVFLVVLLVVLQVVLHWDQLLLLLLLSLLQSLLCQALVDGPSCRDNVNDDDLLVVLVQLSQLLSLVPVVDDPVVVVVCLVVCHDSNVSNVVSSVSLQVVQVVSLVVSVVVVVPDPPPRSHPLVVQCPPPVRPDPSRSSSHSSVSSVVRRQQLSQLLQLLLVLCQVPVVLLVVQLVQLVVVDPDRQLLLLLSLLSCLQFQQQQKDKIFGCDWDQGPVRDIDHHGYMYMHGSNVLQQDCVLQNPCSNPSDSCSQADPVRHGHDDACSSSVSQHDHPSGHSCPSSSVSSNCSNVSSLSNFWRKHQPPPDDFDFDSGSTRHTPRGGTIRTHTPPPPLPAPEDDDDDDDDDDDDDDDPPDAHEYEYEDDDDDDDDDDDDDPPHEYEYEYEDDDDDQDDDDDDDPDDEYEYEYEDDDDDDHDDDDDDPDDDYKYWYWYDDPPDDTDIDID

Organism: Dendrobium thyrsiflorum (NCBI:txid117978)

Nearest PDB structures (foldseek):
  6l8h-assembly4_D  TM=8.915E-01  e=2.213E-22  Arabidopsis thaliana
  4h23-assembly2_B  TM=8.142E-01  e=8.831E-20  Priestia megaterium
  4kf2-assembly2_B  TM=8.034E-01  e=9.788E-19  Priestia megaterium
  4zgx-assembly6_F  TM=8.127E-01  e=5.195E-18  Homo sapiens
  7m8v-assembly10_J  TM=8.044E-01  e=2.744E-18  Homo sapiens

Sequence (520 aa):
MKLLITCDPANVNHIFNVNFHNYPKGHEFSENFDILGDGIFNADHESWSSQRKKAQLLITQPRFLAFVTLCSRDKVDNFLLPLLRQLSEQNKIVDLQDVFLRFSFDITCKLVFGIDPASLSPDFTIVPFAKAIDEAMATILHRHVVPPSWWKLMRRLKLGREKKLAEAWCVIDDFIAESIQKRKKDSNRVNSLNDSLLTAYINDDSAADDRFLRDTTLSLMLAGRDTIGVALAWFFYLLCKNPDKEAKLVEELRHGAEEPVYLQAALCEALRLYPSVPFESKGVVEAESLPSGHRVEPGTQVLFSIYTMARMEGVWGKDCLEFRPERWITEQGRVRHEPAYKFMSFNCGPRTCLGKGIAFVELREAAMAVVREFRMEIVEGHVVEPKLSIILQMRNGLKVLCLHRGVVKKEVAVLCRRKEEGSLPSPRSGEKGSVAVLCRRKEEGSLPSPRSGEKGSVAVLCRRKEEGSLPSPRSGEKGSVAVLCRRKEEGSLPSPRSGEKGSVAVLCRRKEEGFSAITV

pLDDT: mean 79.51, std 25.22, range [24.81, 98.81]

Solvent-accessible surface area (backbone atoms only — not comparable to full-atom values): 29515 Å² total; per-residue (Å²): 134,52,76,45,80,45,52,55,42,62,43,43,37,38,44,39,55,74,46,33,86,47,40,40,53,48,70,71,50,32,63,59,47,45,92,40,52,78,12,69,86,50,35,50,72,69,63,21,51,53,50,48,54,53,52,47,65,54,62,71,32,68,68,38,48,51,49,52,52,51,51,41,48,49,47,36,67,73,33,50,49,54,50,49,51,55,35,26,79,66,68,38,78,39,47,50,29,60,53,31,35,26,50,26,37,30,47,32,36,30,47,40,59,60,43,73,78,69,58,62,47,97,79,64,67,86,54,68,52,63,54,22,51,54,50,36,37,41,38,40,48,48,50,79,80,41,60,68,71,57,56,52,46,31,42,76,69,54,36,73,59,44,29,53,30,54,57,22,48,50,50,44,50,52,53,48,51,52,46,52,52,53,41,57,58,52,62,73,71,48,97,66,87,61,80,14,51,50,52,61,42,61,75,35,90,90,41,79,48,66,65,60,50,48,17,41,51,52,45,50,44,57,56,42,13,56,40,48,8,35,37,51,33,51,36,54,53,52,36,57,75,32,61,71,60,40,51,53,42,43,54,52,61,70,71,63,53,92,73,51,47,62,54,54,16,38,51,52,40,30,33,40,68,46,19,30,55,32,62,50,69,29,25,30,67,60,67,46,70,43,82,84,67,52,74,48,47,56,68,26,36,41,36,35,35,48,44,56,34,37,48,30,44,95,74,57,35,93,60,26,84,56,94,52,32,69,78,29,44,41,98,85,69,42,70,51,86,71,60,36,48,69,54,46,64,46,42,36,52,90,69,36,48,83,55,54,67,58,48,53,49,48,52,45,53,50,50,53,55,46,52,69,44,35,46,65,40,70,44,88,89,66,68,80,45,77,31,88,41,61,48,55,36,49,61,70,39,42,49,24,38,45,38,69,51,66,79,80,61,58,69,53,69,56,75,81,74,83,94,69,94,78,80,80,82,77,81,63,94,88,71,74,49,43,51,40,52,58,67,88,71,98,64,93,79,82,78,82,79,81,66,92,88,65,72,45,42,48,41,49,49,60,82,82,90,70,94,76,83,77,81,76,83,67,93,89,64,63,44,42,49,42,46,49,53,91,65,96,65,90,78,85,76,82,78,79,69,94,86,73,74,60,49,46,39,45,43,43,60,51,96,87,61,68,77,46,79,49,78,90